Protein 6OTV (pdb70)

Secondary structure (DSSP, 8-state):
--EEEEEEEEETTEEEEEEEGGGS-SSHHHHHHHHHHHHTTTSTT-TTSSS-SSGGGSEEEEEEE-SSTT-SEEEEEEEE-SSSS-EE--S--HHHHHHHHHHHHHTTSS---BSEEEEEEEETTT--EEEEEEE-GGGS-----SB--TTS-S-B-EEEEEESS-BTSSSSSSSTTS-SSEEETTEEEEEEEBSSEEEEEEGGGGT--S-S-HHHHHH-HHHHHHHHHHHHHHHHHTT---GGGS--SEEEEEE--SSSSSEEEEEBSSSSBPSS--HHHHHHHHHHHHSTTSGGGGTS----SEEEEEEETTEEEEEEEE-SSSSGGG-EEEEEEEEEEEEEEEEE--/--EEEEEEEEETTEEEEEEEGGGS-SSHHHHHHHHHHHHTTTSTT-TTSS--SSGGGSEEEEEEE-SSTT-SEEEEEEEE-SSSS-EE--S--HHHHHHHHHHHHHTTSS---BSEEEEEEEETTTTEEEEEEEE-GGGS-----SB--TTS-S-B-EEEEEESS-BTSSSSSSSTTS-SSEEETTEEEEEEEBSSEEEEEEGGGGT--S-S-HHHHHH-HHHHHHHHHHHHHHHHHTT---GGGS--SEEEEEE--SSSSSEEEEEBSSSSB-SS--HHHHHHHHHHHHSTT-GGGGTS----SEEEEEEETTEEEEEEEE-SSSSGGG-EEEEEEEEEEEEEEEEE--

Organism: Escherichia coli (strain K12) (NCBI:txid83333)

InterPro domains:
  IPR007400 PrpF-like [PF04303] (1-350)
  IPR007400 PrpF-like [PTHR43709] (2-349)
  IPR047687 4-oxalomesaconate tautomerase-like [NF033377] (9-349)

Structure (mmCIF, N/CA/C/O backbone):
data_6OTV
#
_entry.id   6OTV
#
_cell.length_a   77.416
_cell.length_b   77.416
_cell.length_c   174.266
_cell.angle_alpha   90.000
_cell.angle_beta   90.000
_cell.angle_gamma   120.000
#
_symmetry.space_group_name_H-M   'P 32'
#
loop_
_entity.id
_entity.type
_entity.pdbx_description
1 polymer 'Putative isomerase YbhH'
2 non-polymer 'ACETATE ION'
3 non-polymer 1,2-ETHANEDIOL
4 non-polymer 'PHOSPHATE ION'
5 water water
#
loop_
_atom_site.group_PDB
_atom_site.id
_atom_site.type_symbol
_atom_site.label_atom_id
_atom_site.label_alt_id
_atom_site.label_comp_id
_atom_site.label_asym_id
_atom_site.label_entity_id
_atom_site.label_seq_id
_atom_site.pdbx_PDB_ins_code
_atom_site.Cartn_x
_atom_site.Cartn_y
_atom_site.Cartn_z
_atom_site.occupancy
_atom_site.B_iso_or_equiv
_atom_site.auth_seq_id
_atom_site.auth_comp_id
_atom_site.auth_asym_id
_atom_site.auth_atom_id
_atom_site.pdbx_PDB_model_num
ATOM 1 N N . MET A 1 1 ? -23.603 11.860 -20.859 1.00 63.62 7 MET A N 1
ATOM 2 C CA . MET A 1 1 ? -24.534 12.690 -20.101 1.00 64.91 7 MET A CA 1
ATOM 3 C C . MET A 1 1 ? -24.627 14.088 -20.709 1.00 59.75 7 MET A C 1
ATOM 4 O O . MET A 1 1 ? -23.608 14.721 -20.991 1.00 56.34 7 MET A O 1
ATOM 9 N N . LYS A 1 2 ? -25.856 14.567 -20.915 1.00 47.03 8 LYS A N 1
ATOM 10 C CA . LYS A 1 2 ? -26.081 15.870 -21.520 1.00 43.72 8 LYS A CA 1
ATOM 11 C C . LYS A 1 2 ? -26.735 16.885 -20.597 1.00 40.37 8 LYS A C 1
ATOM 12 O O . LYS A 1 2 ? -26.685 18.082 -20.900 1.00 45.38 8 LYS A O 1
ATOM 18 N N . LYS A 1 3 ? -27.334 16.454 -19.489 1.00 35.73 9 LYS A N 1
ATOM 19 C CA . LYS A 1 3 ? -27.921 17.370 -18.525 1.00 33.66 9 LYS A CA 1
ATOM 20 C C . LYS A 1 3 ? -27.914 16.710 -17.154 1.00 37.70 9 LYS A C 1
ATOM 21 O O . LYS A 1 3 ? -27.885 15.481 -17.035 1.00 34.57 9 LYS A O 1
ATOM 27 N N . ILE A 1 4 ? -27.949 17.543 -16.117 1.00 33.35 10 ILE A N 1
ATOM 28 C CA . ILE A 1 4 ? -27.889 17.069 -14.736 1.00 32.59 10 ILE A CA 1
ATOM 29 C C . ILE A 1 4 ? -28.559 18.088 -13.819 1.00 34.72 10 ILE A C 1
ATOM 30 O O . ILE A 1 4 ? -28.366 19.300 -13.993 1.00 30.15 10 ILE A O 1
ATOM 35 N N . PRO A 1 5 ? -29.375 17.651 -12.857 1.00 34.08 11 PRO A N 1
ATOM 36 C CA . PRO A 1 5 ? -29.907 18.590 -11.860 1.00 31.23 11 PRO A CA 1
ATOM 37 C C . PRO A 1 5 ? -28.782 19.233 -11.063 1.00 36.25 11 PRO A C 1
ATOM 38 O O . PRO A 1 5 ? -27.790 18.585 -10.717 1.00 34.96 11 PRO A O 1
ATOM 42 N N . CYS A 1 6 ? -28.945 20.519 -10.766 1.00 28.35 12 CYS A N 1
ATOM 43 C CA . CYS A 1 6 ? -27.883 21.269 -10.115 1.00 27.51 12 CYS A CA 1
ATOM 44 C C . CYS A 1 6 ? -28.475 22.425 -9.320 1.00 28.51 12 CYS A C 1
ATOM 45 O O . CYS A 1 6 ? -29.532 22.961 -9.662 1.00 29.03 12 CYS A O 1
ATOM 48 N N . VAL A 1 7 ? -27.781 22.791 -8.245 1.00 27.46 13 VAL A N 1
ATOM 49 C CA . VAL A 1 7 ? -28.140 23.928 -7.406 1.00 26.08 13 VAL A CA 1
ATOM 50 C C . VAL A 1 7 ? -26.877 24.747 -7.179 1.00 28.01 13 VAL A C 1
ATOM 51 O O . VAL A 1 7 ? -25.882 24.224 -6.663 1.00 35.03 13 VAL A O 1
ATOM 55 N N . MET A 1 8 ? -26.905 26.019 -7.570 1.00 25.22 14 MET A N 1
ATOM 56 C CA . MET A 1 8 ? -25.820 26.934 -7.244 1.00 28.97 14 MET A CA 1
ATOM 57 C C . MET A 1 8 ? -26.122 27.596 -5.911 1.00 27.45 14 MET A C 1
ATOM 58 O O . MET A 1 8 ? -27.232 28.095 -5.694 1.00 24.09 14 MET A O 1
ATOM 63 N N . MET A 1 9 ? -25.141 27.589 -5.022 1.00 22.84 15 MET A N 1
ATOM 64 C CA . MET A 1 9 ? -25.259 28.257 -3.739 1.00 25.57 15 MET A CA 1
ATOM 65 C C . MET A 1 9 ? -23.993 29.050 -3.471 1.00 26.94 15 MET A C 1
ATOM 66 O O . MET A 1 9 ? -22.893 28.650 -3.867 1.00 29.08 15 MET A O 1
ATOM 71 N N . ARG A 1 10 ? -24.158 30.186 -2.803 1.00 27.10 16 ARG A N 1
ATOM 72 C CA . ARG A 1 10 ? -23.030 30.829 -2.147 1.00 25.97 16 ARG A CA 1
ATOM 73 C C . ARG A 1 10 ? -22.816 30.144 -0.806 1.00 30.16 16 ARG A C 1
ATOM 74 O O . ARG A 1 10 ? -23.743 30.055 0.008 1.00 26.04 16 ARG A O 1
ATOM 82 N N . GLY A 1 11 ? -21.613 29.625 -0.594 1.00 29.84 17 GLY A N 1
ATOM 83 C CA . GLY A 1 11 ? -21.240 29.097 0.700 1.00 26.62 17 GLY A CA 1
ATOM 84 C C . GLY A 1 11 ? -20.164 29.963 1.317 1.00 31.87 17 GLY A C 1
ATOM 85 O O . GLY A 1 11 ? -18.998 29.880 0.920 1.00 31.62 17 GLY A O 1
ATOM 86 N N . GLY A 1 12 ? -20.539 30.802 2.273 1.00 32.80 18 GLY A N 1
ATOM 87 C CA . GLY A 1 12 ? -19.579 31.736 2.835 1.00 31.05 18 GLY A CA 1
ATOM 88 C C . GLY A 1 12 ? -19.088 32.682 1.757 1.00 32.55 18 GLY A C 1
ATOM 89 O O . GLY A 1 12 ? -19.876 33.369 1.096 1.00 28.63 18 GLY A O 1
ATOM 90 N N . THR A 1 13 ? -17.770 32.714 1.558 1.00 31.98 19 THR A N 1
ATOM 91 C CA . THR A 1 13 ? -17.141 33.554 0.547 1.00 35.80 19 THR A CA 1
ATOM 92 C C . THR A 1 13 ? -16.854 32.795 -0.743 1.00 36.65 19 THR A C 1
ATOM 93 O O . THR A 1 13 ? -16.027 33.239 -1.547 1.00 37.92 19 THR A O 1
ATOM 97 N N . SER A 1 14 ? -17.510 31.658 -0.951 1.00 37.52 20 SER A N 1
ATOM 98 C CA . SER A 1 14 ? -17.329 30.842 -2.140 1.00 32.58 20 SER A CA 1
ATOM 99 C C . SER A 1 14 ? -18.683 30.590 -2.783 1.00 26.81 20 SER A C 1
ATOM 100 O O . SER A 1 14 ? -19.734 30.799 -2.172 1.00 30.07 20 SER A O 1
ATOM 103 N N . ARG A 1 15 ? -18.646 30.119 -4.028 1.00 28.58 21 ARG A N 1
ATOM 104 C CA . ARG A 1 15 ? -19.852 29.818 -4.786 1.00 31.48 21 ARG A CA 1
ATOM 105 C C . ARG A 1 15 ? -19.569 28.649 -5.719 1.00 30.14 21 ARG A C 1
ATOM 106 O O . ARG A 1 15 ? -18.455 28.505 -6.230 1.00 27.18 21 ARG A O 1
ATOM 114 N N . GLY A 1 16 ? -20.580 27.817 -5.939 1.00 27.78 22 GLY A N 1
ATOM 115 C CA . GLY A 1 16 ? -20.409 26.711 -6.862 1.00 26.61 22 GLY A CA 1
ATOM 116 C C . GLY A 1 16 ? -21.634 25.824 -6.912 1.00 32.62 22 GLY A C 1
ATOM 117 O O . GLY A 1 16 ? -22.697 26.159 -6.382 1.00 26.59 22 GLY A O 1
ATOM 118 N N . ALA A 1 17 ? -21.467 24.679 -7.569 1.00 29.77 23 ALA A N 1
ATOM 119 C CA . ALA A 1 17 ? -22.557 23.733 -7.753 1.00 30.14 23 ALA A CA 1
ATOM 120 C C . ALA A 1 17 ? -22.673 22.800 -6.560 1.00 26.38 23 ALA A C 1
ATOM 121 O O . ALA A 1 17 ? -21.668 22.311 -6.032 1.00 26.78 23 ALA A O 1
ATOM 123 N N . PHE A 1 18 ? -23.911 22.555 -6.148 1.00 28.22 24 PHE A N 1
ATOM 124 C CA . PHE A 1 18 ? -24.240 21.550 -5.149 1.00 27.74 24 PHE A CA 1
ATOM 125 C C . PHE A 1 18 ? -25.018 20.441 -5.848 1.00 26.12 24 PHE A C 1
ATOM 126 O O . PHE A 1 18 ? -26.070 20.694 -6.447 1.00 25.99 24 PHE A O 1
ATOM 134 N N . LEU A 1 19 ? -24.483 19.224 -5.791 1.00 24.50 25 LEU A N 1
ATOM 135 C CA . LEU A 1 19 ? -24.989 18.097 -6.556 1.00 25.10 25 LEU A CA 1
ATOM 136 C C . LEU A 1 19 ? -25.249 16.919 -5.631 1.00 31.35 25 LEU A C 1
ATOM 137 O O . LEU A 1 19 ? -24.570 16.744 -4.616 1.00 27.45 25 LEU A O 1
ATOM 142 N N . LEU A 1 20 ? -26.243 16.114 -5.991 1.00 32.39 26 LEU A N 1
ATOM 143 C CA . LEU A 1 20 ? -26.479 14.837 -5.335 1.00 30.21 26 LEU A CA 1
ATOM 144 C C . LEU A 1 20 ? -25.630 13.766 -6.002 1.00 34.13 26 LEU A C 1
ATOM 145 O O . LEU A 1 20 ? -25.559 13.692 -7.232 1.00 34.45 26 LEU A O 1
ATOM 150 N N . ALA A 1 21 ? -24.987 12.931 -5.183 1.00 39.88 27 ALA A N 1
ATOM 151 C CA . ALA A 1 21 ? -24.127 11.882 -5.720 1.00 38.08 27 ALA A CA 1
ATOM 152 C C . ALA A 1 21 ? -24.890 10.896 -6.595 1.00 36.11 27 ALA A C 1
ATOM 153 O O . ALA A 1 21 ? -24.277 10.245 -7.449 1.00 43.97 27 ALA A O 1
ATOM 155 N N . GLU A 1 22 ? -26.209 10.776 -6.405 1.00 39.00 28 GLU A N 1
ATOM 156 C CA . GLU A 1 22 ? -27.023 9.924 -7.269 1.00 43.14 28 GLU A CA 1
ATOM 157 C C . GLU A 1 22 ? -26.843 10.279 -8.738 1.00 39.95 28 GLU A C 1
ATOM 158 O O . GLU A 1 22 ? -26.852 9.398 -9.604 1.00 40.59 28 GLU A O 1
ATOM 164 N N . HIS A 1 23 ? -26.696 11.566 -9.038 1.00 34.11 29 HIS A N 1
ATOM 165 C CA . HIS A 1 23 ? -26.745 12.063 -10.404 1.00 33.95 29 HIS A CA 1
ATOM 166 C C . HIS A 1 23 ? -25.389 12.048 -11.095 1.00 34.23 29 HIS A C 1
ATOM 167 O O . HIS A 1 23 ? -25.262 12.598 -12.193 1.00 41.86 29 HIS A O 1
ATOM 174 N N . LEU A 1 24 ? -24.384 11.424 -10.489 1.00 32.73 30 LEU A N 1
ATOM 175 C CA . LEU A 1 24 ? -23.045 11.368 -11.047 1.00 37.19 30 LEU A CA 1
ATOM 176 C C . LEU A 1 24 ? -22.602 9.919 -11.212 1.00 39.91 30 LEU A C 1
ATOM 177 O O . LEU A 1 24 ? -23.007 9.050 -10.433 1.00 39.86 30 LEU A O 1
ATOM 182 N N . PRO A 1 25 ? -21.781 9.628 -12.218 1.00 38.11 31 PRO A N 1
ATOM 183 C CA . PRO A 1 25 ? -21.296 8.259 -12.402 1.00 43.09 31 PRO A CA 1
ATOM 184 C C . PRO A 1 25 ? -20.244 7.902 -11.364 1.00 48.79 31 PRO A C 1
ATOM 185 O O . PRO A 1 25 ? -19.583 8.762 -10.779 1.00 47.02 31 PRO A O 1
ATOM 189 N N . GLU A 1 26 ? -20.097 6.595 -11.143 1.00 57.09 32 GLU A N 1
ATOM 190 C CA . GLU A 1 26 ? -19.139 6.126 -10.148 1.00 61.71 32 GLU A CA 1
ATOM 191 C C . GLU A 1 26 ? -17.706 6.226 -10.660 1.00 55.59 32 GLU A C 1
ATOM 192 O O . GLU A 1 26 ? -16.776 6.388 -9.862 1.00 53.84 32 GLU A O 1
ATOM 198 N N . ASP A 1 27 ? -17.509 6.147 -11.974 1.00 55.30 33 ASP A N 1
ATOM 199 C CA . ASP A 1 27 ? -16.170 6.258 -12.538 1.00 56.23 33 ASP A CA 1
ATOM 200 C C . ASP A 1 27 ? -15.617 7.661 -12.315 1.00 62.25 33 ASP A C 1
ATOM 201 O O . ASP A 1 27 ? -16.249 8.657 -12.680 1.00 59.73 33 ASP A O 1
ATOM 206 N N . GLN A 1 28 ? -14.426 7.733 -11.716 1.00 61.85 34 GLN A N 1
ATOM 207 C CA . GLN A 1 28 ? -13.868 9.018 -11.313 1.00 55.52 34 GLN A CA 1
ATOM 208 C C . GLN A 1 28 ? -13.521 9.890 -12.514 1.00 54.99 34 GLN A C 1
ATOM 209 O O . GLN A 1 28 ? -13.654 11.117 -12.445 1.00 55.80 34 GLN A O 1
ATOM 215 N N . THR A 1 29 ? -13.085 9.283 -13.618 1.00 53.38 35 THR A N 1
ATOM 216 C CA . THR A 1 29 ? -12.718 10.067 -14.792 1.00 53.40 35 THR A CA 1
ATOM 217 C C . THR A 1 29 ? -13.947 10.692 -15.441 1.00 48.77 35 THR A C 1
ATOM 218 O O . THR A 1 29 ? -13.941 11.878 -15.792 1.00 45.92 35 THR A O 1
ATOM 222 N N . GLN A 1 30 ? -15.014 9.907 -15.611 1.00 43.75 36 GLN A N 1
ATOM 223 C CA . GLN A 1 30 ? -16.245 10.448 -16.179 1.00 41.19 36 GLN A CA 1
ATOM 224 C C . GLN A 1 30 ? -16.865 11.490 -15.257 1.00 39.86 36 GLN A C 1
ATOM 225 O O . GLN A 1 30 ? -17.383 12.513 -15.723 1.00 36.84 36 GLN A O 1
ATOM 231 N N . ARG A 1 31 ? -16.827 11.244 -13.944 1.00 35.40 37 ARG A N 1
ATOM 232 C CA . ARG A 1 31 ? -17.361 12.214 -12.994 1.00 37.40 37 ARG A CA 1
ATOM 233 C C . ARG A 1 31 ? -16.634 13.547 -13.106 1.00 42.12 37 ARG A C 1
ATOM 234 O O . ARG A 1 31 ? -17.269 14.608 -13.142 1.00 41.34 37 ARG A O 1
ATOM 242 N N . ASP A 1 32 ? -15.301 13.510 -13.181 1.00 41.79 38 ASP A N 1
ATOM 243 C CA . ASP A 1 32 ? -14.529 14.745 -13.270 1.00 40.76 38 ASP A CA 1
ATOM 244 C C . ASP A 1 32 ? -14.815 15.490 -14.567 1.00 34.83 38 ASP A C 1
ATOM 245 O O . ASP A 1 32 ? -14.870 16.725 -14.579 1.00 32.94 38 ASP A O 1
ATOM 250 N N . LYS A 1 33 ? -14.993 14.762 -15.674 1.00 32.59 39 LYS A N 1
ATOM 251 C CA . LYS A 1 33 ? -15.353 15.417 -16.928 1.00 40.38 39 LYS A CA 1
ATOM 252 C C . LYS A 1 33 ? -16.675 16.165 -16.798 1.00 37.77 39 LYS A C 1
ATOM 253 O O . LYS A 1 33 ? -16.827 17.274 -17.322 1.00 37.69 39 LYS A O 1
ATOM 259 N N . ILE A 1 34 ? -17.641 15.576 -16.093 1.00 33.14 40 ILE A N 1
ATOM 260 C CA . ILE A 1 34 ? -18.922 16.243 -15.894 1.00 32.69 40 ILE A CA 1
ATOM 261 C C . ILE A 1 34 ? -18.744 17.502 -15.057 1.00 36.09 40 ILE A C 1
ATOM 262 O O . ILE A 1 34 ? -19.321 18.552 -15.363 1.00 32.02 40 ILE A O 1
ATOM 267 N N . LEU A 1 35 ? -17.929 17.425 -14.000 1.00 27.74 41 LEU A N 1
ATOM 268 C CA . LEU A 1 35 ? -17.711 18.591 -13.151 1.00 31.22 41 LEU A CA 1
ATOM 269 C C . LEU A 1 35 ? -17.066 19.729 -13.932 1.00 32.12 41 LEU A C 1
ATOM 270 O O . LEU A 1 35 ? -17.427 20.898 -13.750 1.00 31.58 41 LEU A O 1
ATOM 275 N N . MET A 1 36 ? -16.108 19.407 -14.806 1.00 31.13 42 MET A N 1
ATOM 276 C CA . MET A 1 36 ? -15.500 20.436 -15.643 1.00 35.40 42 MET A CA 1
ATOM 277 C C . MET A 1 36 ? -16.529 21.059 -16.575 1.00 34.03 42 MET A C 1
ATOM 278 O O . MET A 1 36 ? -16.549 22.282 -16.763 1.00 31.68 42 MET A O 1
ATOM 283 N N . ALA A 1 37 ? -17.399 20.231 -17.163 1.00 30.71 43 ALA A N 1
ATOM 284 C CA . ALA A 1 37 ? -18.411 20.745 -18.079 1.00 30.44 43 ALA A CA 1
ATOM 285 C C . ALA A 1 37 ? -19.446 21.599 -17.359 1.00 31.73 43 ALA A C 1
ATOM 286 O O . ALA A 1 37 ? -20.010 22.521 -17.959 1.00 35.03 43 ALA A O 1
ATOM 288 N N . ILE A 1 38 ? -19.717 21.309 -16.084 1.00 26.24 44 ILE A N 1
ATOM 289 C CA . ILE A 1 38 ? -20.665 22.129 -15.337 1.00 29.65 44 ILE A CA 1
ATOM 290 C C . ILE A 1 38 ? -20.098 23.524 -15.112 1.00 28.75 44 ILE A C 1
ATOM 291 O O . ILE A 1 38 ? -20.797 24.530 -15.286 1.00 32.88 44 ILE A O 1
ATOM 296 N N . MET A 1 39 ? -18.818 23.609 -14.745 1.00 25.22 45 MET A N 1
ATOM 297 C CA . MET A 1 39 ? -18.199 24.883 -14.402 1.00 24.97 45 MET A CA 1
ATOM 298 C C . MET A 1 39 ? -17.694 25.654 -15.610 1.00 35.53 45 MET A C 1
ATOM 299 O O . MET A 1 39 ? -17.525 26.874 -15.517 1.00 39.50 45 MET A O 1
ATOM 304 N N . GLY A 1 40 ? -17.439 24.982 -16.726 1.00 31.56 46 GLY A N 1
ATOM 305 C CA . GLY A 1 40 ? -16.784 25.639 -17.837 1.00 32.53 46 GLY A CA 1
ATOM 306 C C . GLY A 1 40 ? -15.283 25.691 -17.677 1.00 32.69 46 GLY A C 1
ATOM 307 O O . GLY A 1 40 ? -14.651 26.672 -18.091 1.00 34.31 46 GLY A O 1
ATOM 308 N N . SER A 1 41 ? -14.696 24.660 -17.071 1.00 33.56 47 SER A N 1
ATOM 309 C CA . SER A 1 41 ? -13.253 24.600 -16.882 1.00 28.98 47 SER A CA 1
ATOM 310 C C . SER A 1 41 ? -12.521 24.695 -18.215 1.00 32.74 47 SER A C 1
ATOM 311 O O . SER A 1 41 ? -12.944 24.118 -19.220 1.00 35.80 47 SER A O 1
ATOM 314 N N . GLY A 1 42 ? -11.411 25.433 -18.217 1.00 39.93 48 GLY A N 1
ATOM 315 C CA . GLY A 1 42 ? -10.570 25.585 -19.388 1.00 34.74 48 GLY A CA 1
ATOM 316 C C . GLY A 1 42 ? -10.599 26.961 -20.016 1.00 34.01 48 GLY A C 1
ATOM 317 O O . GLY A 1 42 ? -9.851 27.200 -20.970 1.00 44.25 48 GLY A O 1
ATOM 318 N N . ASN A 1 43 ? -11.437 27.867 -19.527 1.00 40.62 49 ASN A N 1
ATOM 319 C CA . ASN A 1 43 ? -11.526 29.227 -20.039 1.00 36.08 49 ASN A CA 1
ATOM 320 C C . ASN A 1 43 ? -11.367 30.189 -18.872 1.00 36.91 49 ASN A C 1
ATOM 321 O O . ASN A 1 43 ? -11.916 29.954 -17.791 1.00 34.11 49 ASN A O 1
ATOM 326 N N A ASP A 1 44 ? -10.604 31.266 -19.099 0.65 36.04 50 ASP A N 1
ATOM 327 N N B ASP A 1 44 ? -10.629 31.281 -19.099 0.35 36.40 50 ASP A N 1
ATOM 328 C CA A ASP A 1 44 ? -10.290 32.205 -18.024 0.65 37.22 50 ASP A CA 1
ATOM 329 C CA B ASP A 1 44 ? -10.283 32.192 -18.010 0.35 37.15 50 ASP A CA 1
ATOM 330 C C A ASP A 1 44 ? -11.547 32.755 -17.364 0.65 35.22 50 ASP A C 1
ATOM 331 C C B ASP A 1 44 ? -11.507 32.867 -17.400 0.35 35.60 50 ASP A C 1
ATOM 332 O O A ASP A 1 44 ? -11.549 33.017 -16.156 0.65 35.99 50 ASP A O 1
ATOM 333 O O B ASP A 1 44 ? -11.440 33.326 -16.255 0.35 37.08 50 ASP A O 1
ATOM 342 N N . LEU A 1 45 ? -12.619 32.935 -18.129 1.00 33.32 51 LEU A N 1
ATOM 343 C CA . LEU A 1 45 ? -13.881 33.419 -17.590 1.00 30.34 51 LEU A CA 1
ATOM 344 C C . LEU A 1 45 ? -14.876 32.295 -17.340 1.00 31.21 51 LEU A C 1
ATOM 345 O O . LEU A 1 45 ? -15.961 32.555 -16.808 1.00 26.90 51 LEU A O 1
ATOM 350 N N . GLU A 1 46 ? -14.517 31.056 -17.683 1.00 32.50 52 GLU A N 1
ATOM 351 C CA . GLU A 1 46 ? -15.446 29.925 -17.687 1.00 30.11 52 GLU A CA 1
ATOM 352 C C . GLU A 1 46 ? -16.715 30.293 -18.453 1.00 33.80 52 GLU A C 1
ATOM 353 O O . GLU A 1 46 ? -17.843 30.148 -17.973 1.00 31.80 52 GLU A O 1
ATOM 359 N N . ILE A 1 47 ? -16.501 30.773 -19.680 1.00 33.06 53 ILE A N 1
ATOM 360 C CA . ILE A 1 47 ? -17.563 31.365 -20.483 1.00 28.57 53 ILE A CA 1
ATOM 361 C C . ILE A 1 47 ? -18.616 30.344 -20.893 1.00 29.78 53 ILE A C 1
ATOM 362 O O . ILE A 1 47 ? -19.752 30.724 -21.203 1.00 29.49 53 ILE A O 1
ATOM 367 N N . ASP A 1 48 ? -18.281 29.053 -20.894 1.00 31.62 54 ASP A N 1
ATOM 368 C CA . ASP A 1 48 ? -19.198 28.015 -21.349 1.00 32.90 54 ASP A CA 1
ATOM 369 C C . ASP A 1 48 ? -19.721 27.156 -20.202 1.00 33.64 54 ASP A C 1
ATOM 370 O O . ASP A 1 48 ? -20.172 26.029 -20.432 1.00 28.50 54 ASP A O 1
ATOM 375 N N . GLY A 1 49 ? -19.667 27.662 -18.973 1.00 35.84 55 GLY A N 1
ATOM 376 C CA . GLY A 1 49 ? -20.214 26.952 -17.832 1.00 28.80 55 GLY A CA 1
ATOM 377 C C . GLY A 1 49 ? -20.837 27.894 -16.823 1.00 30.74 55 GLY A C 1
ATOM 378 O O . GLY A 1 49 ? -21.054 29.070 -17.127 1.00 29.93 55 GLY A O 1
ATOM 379 N N . ILE A 1 50 ? -21.139 27.398 -15.618 1.00 30.36 56 ILE A N 1
ATOM 380 C CA . ILE A 1 50 ? -21.738 28.252 -14.594 1.00 35.32 56 ILE A CA 1
ATOM 381 C C . ILE A 1 50 ? -20.705 28.854 -13.655 1.00 35.10 56 ILE A C 1
ATOM 382 O O . ILE A 1 50 ? -21.067 29.684 -12.806 1.00 37.27 56 ILE A O 1
ATOM 387 N N . GLY A 1 51 ? -19.439 28.465 -13.770 1.00 30.14 57 GLY A N 1
ATOM 388 C CA . GLY A 1 51 ? -18.425 29.023 -12.906 1.00 24.93 57 GLY A CA 1
ATOM 389 C C . GLY A 1 51 ? -18.177 30.490 -13.190 1.00 28.03 57 GLY A C 1
ATOM 390 O O . GLY A 1 51 ? -18.497 31.015 -14.257 1.00 28.34 57 GLY A O 1
ATOM 391 N N . GLY A 1 52 ? -17.592 31.165 -12.207 1.00 29.07 58 GLY A N 1
ATOM 392 C CA . GLY A 1 52 ? -17.306 32.578 -12.331 1.00 31.24 58 GLY A CA 1
ATOM 393 C C . GLY A 1 52 ? -15.916 32.925 -12.818 1.00 31.78 58 GLY A C 1
ATOM 394 O O . GLY A 1 52 ? -15.547 34.104 -12.793 1.00 34.65 58 GLY A O 1
ATOM 395 N N . GLY A 1 53 ? -15.130 31.944 -13.261 1.00 35.04 59 GLY A N 1
ATOM 396 C CA . GLY A 1 53 ? -13.783 32.209 -13.731 1.00 39.72 59 GLY A CA 1
ATOM 397 C C . GLY A 1 53 ? -12.766 32.481 -12.647 1.00 40.90 59 GLY A C 1
ATOM 398 O O . GLY A 1 53 ? -11.656 32.926 -12.956 1.00 41.89 59 GLY A O 1
ATOM 399 N N . ASN A 1 54 ? -13.109 32.228 -11.387 1.00 43.05 60 ASN A N 1
ATOM 400 C CA . ASN A 1 54 ? -12.250 32.457 -10.241 1.00 34.43 60 ASN A CA 1
ATOM 401 C C . ASN A 1 54 ? -12.315 31.230 -9.342 1.00 39.41 60 ASN A C 1
ATOM 402 O O . ASN A 1 54 ? -13.377 30.602 -9.235 1.00 42.61 60 ASN A O 1
ATOM 407 N N . PRO A 1 55 ? -11.204 30.842 -8.709 1.00 38.74 61 PRO A N 1
ATOM 408 C CA . PRO A 1 55 ? -11.242 29.667 -7.819 1.00 35.11 61 PRO A CA 1
ATOM 409 C C . PRO A 1 55 ? -12.337 29.735 -6.766 1.00 33.19 61 PRO A C 1
ATOM 410 O O . PRO A 1 55 ? -12.918 28.700 -6.415 1.00 32.78 61 PRO A O 1
ATOM 414 N N . LEU A 1 56 ? -12.647 30.930 -6.259 1.00 31.76 62 LEU A N 1
ATOM 415 C CA . LEU A 1 56 ? -13.702 31.069 -5.265 1.00 30.17 62 LEU A CA 1
ATOM 416 C C . LEU A 1 56 ? -15.082 30.753 -5.827 1.00 33.90 62 LEU A C 1
ATOM 417 O O . LEU A 1 56 ? -15.982 30.396 -5.060 1.00 32.95 62 LEU A O 1
ATOM 422 N N . THR A 1 57 ? -15.267 30.865 -7.143 1.00 25.14 63 THR A N 1
ATOM 423 C CA . THR A 1 57 ? -16.561 30.650 -7.778 1.00 27.55 63 THR A CA 1
ATOM 424 C C . THR A 1 57 ? -16.515 29.487 -8.765 1.00 30.99 63 THR A C 1
ATOM 425 O O . THR A 1 57 ? -17.270 29.457 -9.739 1.00 25.75 63 THR A O 1
ATOM 429 N N . SER A 1 58 ? -15.634 28.523 -8.520 1.00 32.92 64 SER A N 1
ATOM 430 C CA . SER A 1 58 ? -15.466 27.365 -9.390 1.00 29.14 64 SER A CA 1
ATOM 431 C C . SER A 1 58 ? -15.305 26.109 -8.540 1.00 29.76 64 SER A C 1
ATOM 432 O O . SER A 1 58 ? -14.373 25.323 -8.712 1.00 29.39 64 SER A O 1
ATOM 435 N N . LYS A 1 59 ? -16.231 25.913 -7.605 1.00 29.53 65 LYS A N 1
ATOM 436 C CA . LYS A 1 59 ? -16.174 24.815 -6.655 1.00 30.13 65 LYS A CA 1
ATOM 437 C C . LYS A 1 59 ? -17.404 23.928 -6.802 1.00 31.43 65 LYS A C 1
ATOM 438 O O . LYS A 1 59 ? -18.429 24.336 -7.355 1.00 29.18 65 LYS A O 1
ATOM 444 N N . VAL A 1 60 ? -17.288 22.697 -6.305 1.00 28.58 66 VAL A N 1
ATOM 445 C CA . VAL A 1 60 ? -18.373 21.721 -6.349 1.00 27.28 66 VAL A CA 1
ATOM 446 C C . VAL A 1 60 ? -18.478 21.043 -4.989 1.00 27.67 66 VAL A C 1
ATOM 447 O O . VAL A 1 60 ? -17.462 20.718 -4.365 1.00 26.62 66 VAL A O 1
ATOM 451 N N . ALA A 1 61 ? -19.711 20.831 -4.533 1.00 27.73 67 ALA A N 1
ATOM 452 C CA . ALA A 1 61 ? -20.002 20.026 -3.353 1.00 24.33 67 ALA A CA 1
ATOM 453 C C . ALA A 1 61 ? -20.918 18.885 -3.768 1.00 27.20 67 ALA A C 1
ATOM 454 O O . ALA A 1 61 ? -22.007 19.123 -4.303 1.00 29.36 67 ALA A O 1
ATOM 456 N N . ILE A 1 62 ? -20.481 17.653 -3.528 1.00 31.28 68 ILE A N 1
ATOM 457 C CA . ILE A 1 62 ? -21.250 16.461 -3.869 1.00 28.82 68 ILE A CA 1
ATOM 458 C C . ILE A 1 62 ? -21.797 15.881 -2.570 1.00 36.10 68 ILE A C 1
ATOM 459 O O . ILE A 1 62 ? -21.033 15.428 -1.708 1.00 33.99 68 ILE A O 1
ATOM 464 N N . ILE A 1 63 ? -23.122 15.894 -2.428 1.00 33.96 69 ILE A N 1
ATOM 465 C CA . ILE A 1 63 ? -23.795 15.586 -1.170 1.00 33.28 69 ILE A CA 1
ATOM 466 C C . ILE A 1 63 ? -24.571 14.284 -1.320 1.00 37.85 69 ILE A C 1
ATOM 467 O O . ILE A 1 63 ? -25.176 14.024 -2.368 1.00 33.54 69 ILE A O 1
ATOM 472 N N . SER A 1 64 ? -24.569 13.478 -0.260 1.00 34.85 70 SER A N 1
ATOM 473 C CA . SER A 1 64 ? -25.318 12.229 -0.232 1.00 33.22 70 SER A CA 1
ATOM 474 C C . SER A 1 64 ? -25.567 11.846 1.219 1.00 40.35 70 SER A C 1
ATOM 475 O O . SER A 1 64 ? -24.952 12.389 2.140 1.00 41.44 70 SER A O 1
ATOM 478 N N . ARG A 1 65 ? -26.484 10.902 1.412 1.00 40.08 71 ARG A N 1
ATOM 479 C CA . ARG A 1 65 ? -26.655 10.310 2.731 1.00 40.00 71 ARG A CA 1
ATOM 480 C C . ARG A 1 65 ? -25.368 9.610 3.144 1.00 36.24 71 ARG A C 1
ATOM 481 O O . ARG A 1 65 ? -24.708 8.959 2.331 1.00 34.93 71 ARG A O 1
ATOM 489 N N . SER A 1 66 ? -25.003 9.756 4.414 1.00 36.74 72 SER A N 1
ATOM 490 C CA . SER A 1 66 ? -23.689 9.313 4.857 1.00 35.46 72 SER A CA 1
ATOM 491 C C . SER A 1 66 ? -23.586 7.793 4.882 1.00 43.60 72 SER A C 1
ATOM 492 O O . SER A 1 66 ? -24.506 7.092 5.316 1.00 37.02 72 SER A O 1
ATOM 495 N N . SER A 1 67 ? -22.445 7.288 4.412 1.00 46.15 73 SER A N 1
ATOM 496 C CA . SER A 1 67 ? -22.104 5.881 4.562 1.00 45.54 73 SER A CA 1
ATOM 497 C C . SER A 1 67 ? -21.640 5.546 5.972 1.00 44.37 73 SER A C 1
ATOM 498 O O . SER A 1 67 ? -21.557 4.362 6.316 1.00 44.34 73 SER A O 1
ATOM 501 N N . ASP A 1 68 ? -21.328 6.554 6.782 1.00 35.63 74 ASP A N 1
ATOM 502 C CA . ASP A 1 68 ? -20.853 6.395 8.148 1.00 39.80 74 ASP A CA 1
ATOM 503 C C . ASP A 1 68 ? -22.022 6.522 9.109 1.00 37.81 74 ASP A C 1
ATOM 504 O O . ASP A 1 68 ? -22.800 7.482 9.006 1.00 37.43 74 ASP A O 1
ATOM 509 N N . PRO A 1 69 ? -22.194 5.582 10.042 1.00 43.82 75 PRO A N 1
ATOM 510 C CA . PRO A 1 69 ? -23.324 5.671 10.980 1.00 43.33 75 PRO A CA 1
ATOM 511 C C . PRO A 1 69 ? -23.252 6.863 11.922 1.00 41.66 75 PRO A C 1
ATOM 512 O O . PRO A 1 69 ? -24.266 7.192 12.551 1.00 48.16 75 PRO A O 1
ATOM 516 N N . ARG A 1 70 ? -22.102 7.523 12.032 1.00 35.34 76 ARG A N 1
ATOM 517 C CA . ARG A 1 70 ? -21.951 8.662 12.925 1.00 36.45 76 ARG A CA 1
ATOM 518 C C . ARG A 1 70 ? -22.382 9.982 12.297 1.00 39.81 76 ARG A C 1
ATOM 519 O O . ARG A 1 70 ? -22.508 10.978 13.020 1.00 33.45 76 ARG A O 1
ATOM 527 N N . ALA A 1 71 ? -22.622 10.019 10.989 1.00 33.16 77 ALA A N 1
ATOM 528 C CA . ALA A 1 71 ? -22.971 11.251 10.299 1.00 34.37 77 ALA A CA 1
ATOM 529 C C . ALA A 1 71 ? -24.328 11.113 9.619 1.00 35.70 77 ALA A C 1
ATOM 530 O O . ALA A 1 71 ? -24.825 10.008 9.393 1.00 30.62 77 ALA A O 1
ATOM 532 N N . ASP A 1 72 ? -24.926 12.260 9.297 1.00 36.64 78 ASP A N 1
ATOM 533 C CA . ASP A 1 72 ? -26.174 12.279 8.543 1.00 32.99 78 ASP A CA 1
ATOM 534 C C . ASP A 1 72 ? -25.914 12.296 7.041 1.00 37.57 78 ASP A C 1
ATOM 535 O O . ASP A 1 72 ? -26.471 11.481 6.300 1.00 35.57 78 ASP A O 1
ATOM 540 N N . VAL A 1 73 ? -25.067 13.210 6.575 1.00 27.70 79 VAL A N 1
ATOM 541 C CA . VAL A 1 73 ? -24.782 13.335 5.154 1.00 30.21 79 VAL A CA 1
ATOM 542 C C . VAL A 1 73 ? -23.279 13.277 4.934 1.00 33.71 79 VAL A C 1
ATOM 543 O O . VAL A 1 73 ? -22.483 13.628 5.812 1.00 36.97 79 VAL A O 1
ATOM 547 N N . ASP A 1 74 ? -22.895 12.821 3.746 1.00 35.76 80 ASP A N 1
ATOM 548 C CA . ASP A 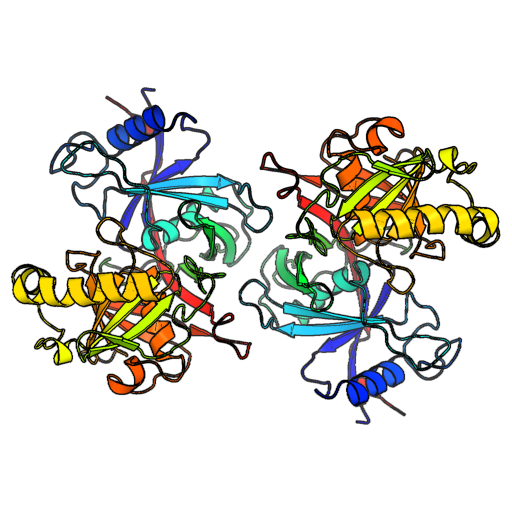1 74 ? -21.513 12.857 3.294 1.00 34.49 80 ASP A CA 1
ATOM 549 C C . ASP A 1 74 ? -21.305 14.045 2.365 1.00 34.56 80 ASP A C 1
ATOM 550 O O . ASP A 1 74 ? -22.191 14.398 1.580 1.00 34.68 80 ASP A O 1
ATOM 555 N N . TYR A 1 75 ? -20.125 14.654 2.457 1.00 33.86 81 TYR A N 1
ATOM 556 C CA . TYR A 1 75 ? -19.791 15.861 1.707 1.00 26.85 81 TYR A CA 1
ATOM 557 C C . TYR A 1 75 ? -18.439 15.655 1.040 1.00 26.23 81 TYR A C 1
ATOM 558 O O . TYR A 1 75 ? -17.416 15.533 1.723 1.00 32.97 81 TYR A O 1
ATOM 567 N N . LEU A 1 76 ? -18.436 15.607 -0.289 1.00 29.66 82 LEU A N 1
ATOM 568 C CA . LEU A 1 76 ? -17.217 15.507 -1.080 1.00 27.78 82 LEU A CA 1
ATOM 569 C C . LEU A 1 76 ? -16.999 16.827 -1.805 1.00 29.22 82 LEU A C 1
ATOM 570 O O . LEU A 1 76 ? -17.860 17.264 -2.577 1.00 30.49 82 LEU A O 1
ATOM 575 N N . PHE A 1 77 ? -15.858 17.459 -1.555 1.00 26.08 83 PHE A N 1
ATOM 576 C CA . PHE A 1 77 ? -15.518 18.725 -2.183 1.00 29.48 83 PHE A CA 1
ATOM 577 C C . PHE A 1 77 ? -14.614 18.492 -3.385 1.00 32.29 83 PHE A C 1
ATOM 578 O O . PHE A 1 77 ? -13.767 17.594 -3.373 1.00 31.59 83 PHE A O 1
ATOM 586 N N . ALA A 1 78 ? -14.799 19.311 -4.419 1.00 25.90 84 ALA A N 1
ATOM 587 C CA . ALA A 1 78 ? -13.949 19.278 -5.601 1.00 33.50 84 ALA A CA 1
ATOM 588 C C . ALA A 1 78 ? -13.669 20.702 -6.051 1.00 34.51 84 ALA A C 1
ATOM 589 O O . ALA A 1 78 ? -14.586 21.526 -6.125 1.00 37.01 84 ALA A O 1
ATOM 591 N N . GLN A 1 79 ? -12.403 20.989 -6.339 1.00 34.72 85 GLN A N 1
ATOM 592 C CA . GLN A 1 79 ? -11.991 22.259 -6.923 1.00 29.04 85 GLN A CA 1
ATOM 593 C C . GLN A 1 79 ? -11.865 22.073 -8.430 1.00 36.40 85 GLN A C 1
ATOM 594 O O . GLN A 1 79 ? -11.081 21.237 -8.893 1.00 32.81 85 GLN A O 1
ATOM 600 N N . VAL A 1 80 ? -12.643 22.832 -9.192 1.00 26.38 86 VAL A N 1
ATOM 601 C CA . VAL A 1 80 ? -12.614 22.760 -10.648 1.00 28.74 86 VAL A CA 1
ATOM 602 C C . VAL A 1 80 ? -11.702 23.876 -11.134 1.00 30.99 86 VAL A C 1
ATOM 603 O O . VAL A 1 80 ? -12.036 25.060 -11.016 1.00 27.84 86 VAL A O 1
ATOM 607 N N . ILE A 1 81 ? -10.539 23.493 -11.666 1.00 31.87 87 ILE A N 1
ATOM 608 C CA . ILE A 1 81 ? -9.545 24.473 -12.077 1.00 29.75 87 ILE A CA 1
ATOM 609 C C . ILE A 1 81 ? -10.099 25.323 -13.218 1.00 36.95 87 ILE A C 1
ATOM 610 O O . ILE A 1 81 ? -10.875 24.851 -14.060 1.00 32.11 87 ILE A O 1
ATOM 615 N N . VAL A 1 82 ? -9.711 26.597 -13.234 1.00 35.95 88 VAL A N 1
ATOM 616 C CA . VAL A 1 82 ? -10.252 27.546 -14.202 1.00 37.60 88 VAL A CA 1
ATOM 617 C C . VAL A 1 82 ? -9.463 27.541 -15.507 1.00 38.99 88 VAL A C 1
ATOM 618 O O . VAL A 1 82 ? -10.031 27.340 -16.585 1.00 38.26 88 VAL A O 1
ATOM 622 N N A HIS A 1 83 ? -8.148 27.748 -15.437 0.50 36.90 89 HIS A N 1
ATOM 623 N N B HIS A 1 83 ? -8.149 27.763 -15.416 0.50 36.82 89 HIS A N 1
ATOM 624 C CA A HIS A 1 83 ? -7.350 27.953 -16.641 0.50 39.79 89 HIS A CA 1
ATOM 625 C CA B HIS A 1 83 ? -7.342 27.946 -16.618 0.50 39.80 89 HIS A CA 1
ATOM 626 C C A HIS A 1 83 ? -6.937 26.655 -17.327 0.50 41.43 89 HIS A C 1
ATOM 627 C C B HIS A 1 83 ? -7.141 26.654 -17.397 0.50 41.44 89 HIS A C 1
ATOM 628 O O A HIS A 1 83 ? -6.336 26.713 -18.404 0.50 42.97 89 HIS A O 1
ATOM 629 O O B HIS A 1 83 ? -6.896 26.711 -18.607 0.50 41.25 89 HIS A O 1
ATOM 642 N N . GLU A 1 84 ? -7.243 25.498 -16.745 1.00 43.29 90 GLU A N 1
ATOM 643 C CA . GLU A 1 84 ? -7.041 24.223 -17.420 1.00 46.69 90 GLU A CA 1
ATOM 644 C C . GLU A 1 84 ? -8.069 23.220 -16.918 1.00 43.64 90 GLU A C 1
ATOM 645 O O . GLU A 1 84 ? -8.614 23.351 -15.819 1.00 37.00 90 GLU A O 1
ATOM 651 N N . GLN A 1 85 ? -8.330 22.211 -17.748 1.00 40.96 91 GLN A N 1
ATOM 652 C CA . GLN A 1 85 ? -9.352 21.204 -17.465 1.00 39.29 91 GLN A CA 1
ATOM 653 C C . GLN A 1 85 ? -8.785 20.198 -16.472 1.00 40.69 91 GLN A C 1
ATOM 654 O O . GLN A 1 85 ? -8.228 19.164 -16.841 1.00 46.03 91 GLN A O 1
ATOM 660 N N . ARG A 1 86 ? -8.938 20.510 -15.187 1.00 39.77 92 ARG A N 1
ATOM 661 C CA . ARG A 1 86 ? -8.443 19.658 -14.118 1.00 40.35 92 ARG A CA 1
ATOM 662 C C . ARG A 1 86 ? -9.396 19.760 -12.937 1.00 36.69 92 ARG A C 1
ATOM 663 O O . ARG A 1 86 ? -10.065 20.780 -12.748 1.00 34.78 92 ARG A O 1
ATOM 671 N N . VAL A 1 87 ? -9.461 18.691 -12.149 1.00 39.98 93 VAL A N 1
ATOM 672 C CA . VAL A 1 87 ? -10.250 18.654 -10.924 1.00 40.60 93 VAL A CA 1
ATOM 673 C C . VAL A 1 87 ? -9.329 18.263 -9.777 1.00 39.42 93 VAL A C 1
ATOM 674 O O . VAL A 1 87 ? -8.538 17.322 -9.903 1.00 41.91 93 VAL A O 1
ATOM 678 N N . ASP A 1 88 ? -9.432 18.987 -8.665 1.00 36.92 94 ASP A N 1
ATOM 679 C CA . ASP A 1 88 ? -8.653 18.721 -7.463 1.00 36.95 94 ASP A CA 1
ATOM 680 C C . ASP A 1 88 ? -9.606 18.468 -6.304 1.00 38.88 94 ASP A C 1
ATOM 681 O O . ASP A 1 88 ? -10.475 19.298 -6.018 1.00 43.48 94 ASP A O 1
ATOM 686 N N . THR A 1 89 ? -9.436 17.326 -5.637 1.00 36.60 95 THR A N 1
ATOM 687 C CA . THR A 1 89 ? -10.290 16.927 -4.524 1.00 35.59 95 THR A CA 1
ATOM 688 C C . THR A 1 89 ? -9.498 16.776 -3.227 1.00 39.27 95 THR A C 1
ATOM 689 O O . THR A 1 89 ? -9.893 16.022 -2.335 1.00 47.64 95 THR A O 1
ATOM 693 N N . THR A 1 90 ? -8.378 17.500 -3.100 1.00 41.39 96 THR A N 1
ATOM 694 C CA . THR A 1 90 ? -7.560 17.364 -1.892 1.00 57.08 96 THR A CA 1
ATOM 695 C C . THR A 1 90 ? -8.201 18.029 -0.681 1.00 67.01 96 THR A C 1
ATOM 696 O O . THR A 1 90 ? -8.476 17.330 0.312 1.00 63.20 96 THR A O 1
ATOM 700 N N . PRO A 1 91 ? -8.468 19.336 -0.672 1.00 71.65 97 PRO A N 1
ATOM 701 C CA . PRO A 1 91 ? -8.780 20.014 0.588 1.00 73.11 97 PRO A CA 1
ATOM 702 C C . PRO A 1 91 ? -10.226 19.812 1.029 1.00 79.32 97 PRO A C 1
ATOM 703 O O . PRO A 1 91 ? -11.057 19.221 0.338 1.00 70.35 97 PRO A O 1
ATOM 707 N N . ASN A 1 92 ? -10.507 20.324 2.224 1.00 83.96 98 ASN A N 1
ATOM 708 C CA . ASN A 1 92 ? -11.862 20.441 2.750 1.00 78.52 98 ASN A CA 1
ATOM 709 C C . ASN A 1 92 ? -12.202 21.925 2.769 1.00 82.14 98 ASN A C 1
ATOM 710 O O . ASN A 1 92 ? -11.656 22.682 3.581 1.00 92.32 98 ASN A O 1
ATOM 715 N N . CYS A 1 93 ? -13.085 22.344 1.867 1.00 66.92 99 CYS A N 1
ATOM 716 C CA . CYS A 1 93 ? -13.467 23.749 1.767 1.00 56.57 99 CYS A CA 1
ATOM 717 C C . CYS A 1 93 ? -14.508 24.053 2.836 1.00 47.66 99 CYS A C 1
ATOM 718 O O . CYS A 1 93 ? -15.642 23.564 2.768 1.00 47.37 99 CYS A O 1
ATOM 721 N N . GLY A 1 94 ? -14.123 24.863 3.824 1.00 31.61 100 GLY A N 1
ATOM 722 C CA . GLY A 1 94 ? -15.024 25.191 4.912 1.00 35.62 100 GLY A CA 1
ATOM 723 C C . GLY A 1 94 ? -16.115 26.163 4.529 1.00 38.44 100 GLY A C 1
ATOM 724 O O . GLY A 1 94 ? -17.164 26.192 5.181 1.00 36.86 100 GLY A O 1
ATOM 725 N N . ASN A 1 95 ? -15.897 26.957 3.484 1.00 33.93 101 ASN A N 1
ATOM 726 C CA . ASN A 1 95 ? -16.927 27.892 3.055 1.00 34.23 101 ASN A CA 1
ATOM 727 C C . ASN A 1 95 ? -18.040 27.184 2.292 1.00 34.73 101 ASN A C 1
ATOM 728 O O . ASN A 1 95 ? -19.223 27.428 2.549 1.00 33.12 101 ASN A O 1
ATOM 733 N N . MET A 1 96 ? -17.686 26.298 1.356 1.00 27.76 102 MET A N 1
ATOM 734 C CA . MET A 1 96 ? -18.713 25.495 0.698 1.00 30.12 102 MET A CA 1
ATOM 735 C C . MET A 1 96 ? -19.437 24.608 1.700 1.00 28.75 102 MET A C 1
ATOM 736 O O . MET A 1 96 ? -20.623 24.305 1.522 1.00 36.69 102 MET A O 1
ATOM 741 N N . LEU A 1 97 ? -18.744 24.199 2.764 1.00 27.88 103 LEU A N 1
ATOM 742 C CA . LEU A 1 97 ? -19.381 23.445 3.838 1.00 28.47 103 LEU A CA 1
ATOM 743 C C . LEU A 1 97 ? -20.590 24.183 4.401 1.00 27.29 103 LEU A C 1
ATOM 744 O O . LEU A 1 97 ? -21.545 23.546 4.862 1.00 26.61 103 LEU A O 1
ATOM 749 N N . SER A 1 98 ? -20.578 25.521 4.346 1.00 24.56 104 SER A N 1
ATOM 750 C CA . SER A 1 98 ? -21.677 26.309 4.897 1.00 26.88 104 SER A CA 1
ATOM 751 C C . SER A 1 98 ? -23.005 25.991 4.226 1.00 28.94 104 SER A C 1
ATOM 752 O O . SER A 1 98 ? -24.062 26.157 4.843 1.00 27.71 104 SER A O 1
ATOM 755 N N . GLY A 1 99 ? -22.980 25.553 2.967 1.00 26.80 105 GLY A N 1
ATOM 756 C CA . GLY A 1 99 ? -24.212 25.256 2.264 1.00 24.02 105 GLY A CA 1
ATOM 757 C C . GLY A 1 99 ? -24.698 23.827 2.357 1.00 24.73 105 GLY A C 1
ATOM 758 O O . GLY A 1 99 ? -25.834 23.544 1.964 1.00 27.38 105 GLY A O 1
ATOM 759 N N . VAL A 1 100 ? -23.876 22.922 2.893 1.00 26.33 106 VAL A N 1
ATOM 760 C CA . VAL A 1 100 ? -24.206 21.498 2.853 1.00 30.71 106 VAL A CA 1
ATOM 761 C C . VAL A 1 100 ? -25.475 21.215 3.649 1.00 32.50 106 VAL A C 1
ATOM 762 O O . VAL A 1 100 ? -26.384 20.520 3.174 1.00 29.01 106 VAL A O 1
ATOM 766 N N . GLY A 1 101 ? -25.559 21.752 4.869 1.00 24.75 107 GLY A N 1
ATOM 767 C CA . GLY A 1 101 ? -26.691 21.444 5.732 1.00 24.93 107 GLY A CA 1
ATOM 768 C C . GLY A 1 101 ? -28.015 21.901 5.151 1.00 33.39 107 GLY A C 1
ATOM 769 O O . GLY A 1 101 ? -28.994 21.149 5.134 1.00 30.76 107 GLY A O 1
ATOM 770 N N . ALA A 1 102 ? -28.064 23.145 4.667 1.00 33.07 108 ALA A N 1
ATOM 771 C CA . ALA A 1 102 ? -29.291 23.657 4.067 1.00 32.57 108 ALA A CA 1
ATOM 772 C C . ALA A 1 102 ? -29.648 22.888 2.803 1.00 32.18 108 ALA A C 1
ATOM 773 O O . ALA A 1 102 ? -30.829 22.648 2.524 1.00 32.49 108 ALA A O 1
ATOM 775 N N . PHE A 1 103 ? -28.640 22.494 2.023 1.00 32.46 109 PHE A N 1
ATOM 776 C CA . PHE A 1 103 ? -28.903 21.719 0.817 1.00 31.40 109 PHE A CA 1
ATOM 777 C C . PHE A 1 103 ? -29.458 20.342 1.161 1.00 33.28 109 PHE A C 1
ATOM 778 O O . PHE A 1 103 ? -30.359 19.840 0.479 1.00 35.27 109 PHE A O 1
ATOM 786 N N . ALA A 1 104 ? -28.935 19.718 2.219 1.00 32.71 110 ALA A N 1
ATOM 787 C CA . ALA A 1 104 ? -29.412 18.395 2.605 1.00 32.44 110 ALA A CA 1
ATOM 788 C C . ALA A 1 104 ? -30.863 18.443 3.066 1.00 37.69 110 ALA A C 1
ATOM 789 O O . ALA A 1 104 ? -31.638 17.519 2.793 1.00 31.38 110 ALA A O 1
ATOM 791 N N . ILE A 1 105 ? -31.250 19.516 3.757 1.00 33.66 111 ILE A N 1
ATOM 792 C CA . ILE A 1 105 ? -32.626 19.637 4.228 1.00 27.18 111 ILE A CA 1
ATOM 793 C C . ILE A 1 105 ? -33.574 19.886 3.061 1.00 35.17 111 ILE A C 1
ATOM 794 O O . ILE A 1 105 ? -34.646 19.275 2.975 1.00 35.28 111 ILE A O 1
ATOM 799 N N . GLU A 1 106 ? -33.197 20.776 2.139 1.00 31.38 112 GLU A N 1
ATOM 800 C CA . GLU A 1 106 ? -34.072 21.071 1.009 1.00 32.86 112 GLU A CA 1
ATOM 801 C C . GLU A 1 106 ? -34.254 19.875 0.082 1.00 35.31 112 GLU A C 1
ATOM 802 O O . GLU A 1 106 ? -35.267 19.805 -0.623 1.00 36.02 112 GLU A O 1
ATOM 808 N N . ASN A 1 107 ? -33.309 18.933 0.068 1.00 37.03 113 ASN A N 1
ATOM 809 C CA . ASN A 1 107 ? -33.379 17.770 -0.809 1.00 35.50 113 ASN A CA 1
ATOM 810 C C . ASN A 1 107 ? -33.769 16.496 -0.064 1.00 36.53 113 ASN A C 1
ATOM 811 O O . ASN A 1 107 ? -33.566 15.393 -0.583 1.00 39.30 113 ASN A O 1
ATOM 816 N N . GLY A 1 108 ? -34.316 16.623 1.144 1.00 38.51 114 GLY A N 1
ATOM 817 C CA . GLY A 1 108 ? -34.865 15.479 1.849 1.00 33.46 114 GLY A CA 1
ATOM 818 C C . GLY A 1 108 ? -33.863 14.463 2.353 1.00 37.72 114 GLY A C 1
ATOM 819 O O . GLY A 1 108 ? -34.240 13.319 2.613 1.00 41.23 114 GLY A O 1
ATOM 820 N N . LEU A 1 109 ? -32.593 14.839 2.500 1.00 36.49 115 LEU A N 1
ATOM 821 C CA . LEU A 1 109 ? -31.603 13.931 3.064 1.00 33.62 115 LEU A CA 1
ATOM 822 C C . LEU A 1 109 ? -31.684 13.836 4.582 1.00 37.81 115 LEU A C 1
ATOM 823 O O . LEU A 1 109 ? -31.084 12.925 5.163 1.00 40.47 115 LEU A O 1
ATOM 828 N N . ILE A 1 110 ? -32.404 14.748 5.231 1.00 34.04 116 ILE A N 1
ATOM 829 C CA . ILE A 1 110 ? -32.576 14.725 6.679 1.00 32.49 116 ILE A CA 1
ATOM 830 C C . ILE A 1 110 ? -33.829 15.524 7.011 1.00 35.49 116 ILE A C 1
ATOM 831 O O . ILE A 1 110 ? -34.145 16.515 6.346 1.00 38.14 116 ILE A O 1
ATOM 836 N N . ALA A 1 111 ? -34.551 15.073 8.033 1.00 37.90 117 ALA A N 1
ATOM 837 C CA . ALA A 1 111 ? -35.762 15.759 8.456 1.00 41.56 117 ALA A CA 1
ATOM 838 C C . ALA A 1 111 ? -35.414 17.036 9.208 1.00 44.35 117 ALA A C 1
ATOM 839 O O . ALA A 1 111 ? -34.449 17.082 9.978 1.00 49.48 117 ALA A O 1
ATOM 841 N N . ALA A 1 112 ? -36.211 18.076 8.986 1.00 40.48 118 ALA A N 1
ATOM 842 C CA . ALA A 1 112 ? -36.000 19.360 9.636 1.00 34.82 118 ALA A CA 1
ATOM 843 C C . ALA A 1 112 ? -36.676 19.390 11.000 1.00 39.22 118 ALA A C 1
ATOM 844 O O . ALA A 1 112 ? -37.744 18.802 11.195 1.00 40.68 118 ALA A O 1
ATOM 846 N N . THR A 1 113 ? -36.039 20.075 11.941 1.00 36.41 119 THR A N 1
ATOM 847 C CA . THR A 1 113 ? -36.641 20.423 13.215 1.00 40.14 119 THR A CA 1
ATOM 848 C C . THR A 1 113 ? -36.847 21.937 13.258 1.00 44.09 119 THR A C 1
ATOM 849 O O . THR A 1 113 ? -36.681 22.637 12.251 1.00 35.02 119 THR A O 1
ATOM 853 N N . SER A 1 114 ? -37.206 22.449 14.436 1.00 45.64 120 SER A N 1
ATOM 854 C CA . SER A 1 114 ? -37.517 23.858 14.593 1.00 36.62 120 SER A CA 1
ATOM 855 C C . SER A 1 114 ? -37.086 24.296 15.984 1.00 36.18 120 SER A C 1
ATOM 856 O O . SER A 1 114 ? -37.262 23.531 16.942 1.00 35.58 120 SER A O 1
ATOM 859 N N . PRO A 1 115 ? -36.526 25.509 16.136 1.00 34.24 121 PRO A N 1
ATOM 860 C CA . PRO A 1 115 ? -36.276 26.487 15.070 1.00 34.15 121 PRO A CA 1
ATOM 861 C C . PRO A 1 115 ? -34.920 26.300 14.391 1.00 39.86 121 PRO A C 1
ATOM 862 O O . PRO A 1 115 ? -34.540 27.098 13.533 1.00 37.03 121 PRO A O 1
ATOM 866 N N . VAL A 1 116 ? -34.198 25.253 14.784 1.00 39.75 122 VAL A N 1
ATOM 867 C CA . VAL A 1 116 ? -32.892 24.930 14.225 1.00 33.56 122 VAL A CA 1
ATOM 868 C C . VAL A 1 116 ? -32.859 23.438 13.918 1.00 29.87 122 VAL A C 1
ATOM 869 O O . VAL A 1 116 ? -33.497 22.631 14.601 1.00 32.78 122 VAL A O 1
ATOM 873 N N . THR A 1 117 ? -32.128 23.075 12.867 1.00 28.51 123 THR A N 1
ATOM 874 C CA . THR A 1 117 ? -31.930 21.683 12.483 1.00 29.07 123 THR A CA 1
ATOM 875 C C . THR A 1 117 ? -30.443 21.368 12.532 1.00 37.10 123 THR A C 1
ATOM 876 O O . THR A 1 117 ? -29.642 22.032 11.865 1.00 37.50 123 THR A O 1
ATOM 880 N N . ARG A 1 118 ? -30.079 20.361 13.322 1.00 39.52 124 ARG A N 1
ATOM 881 C CA . ARG A 1 118 ? -28.699 19.902 13.398 1.00 33.20 124 ARG A CA 1
ATOM 882 C C . ARG A 1 118 ? -28.421 18.932 12.258 1.00 33.67 124 ARG A C 1
ATOM 883 O O . ARG A 1 118 ? -29.222 18.030 11.994 1.00 35.69 124 ARG A O 1
ATOM 891 N N . VAL A 1 119 ? -27.291 19.120 11.578 1.00 29.07 125 VAL A N 1
ATOM 892 C CA . VAL A 1 119 ? -26.887 18.254 10.476 1.00 32.83 125 VAL A CA 1
ATOM 893 C C . VAL A 1 119 ? -25.464 17.783 10.737 1.00 29.43 125 VAL A C 1
ATOM 894 O O . VAL A 1 119 ? -24.540 18.600 10.804 1.00 33.99 125 VAL A O 1
ATOM 898 N N . ARG A 1 120 ? -25.287 16.472 10.873 1.00 28.76 126 ARG A N 1
ATOM 899 C CA . ARG A 1 120 ? -23.971 15.876 11.069 1.00 27.54 126 ARG A CA 1
ATOM 900 C C . ARG A 1 120 ? -23.346 15.580 9.710 1.00 32.43 126 ARG A C 1
ATOM 901 O O . ARG A 1 120 ? -23.857 14.749 8.951 1.00 27.36 126 ARG A O 1
ATOM 909 N N . ILE A 1 121 ? -22.240 16.254 9.409 1.00 26.92 127 ILE A N 1
ATOM 910 C CA . ILE A 1 121 ? -21.609 16.200 8.096 1.00 31.43 127 ILE A CA 1
ATOM 911 C C . ILE A 1 121 ? -20.266 15.498 8.224 1.00 31.11 127 ILE A C 1
ATOM 912 O O . ILE A 1 121 ? -19.471 15.821 9.115 1.00 28.43 127 ILE A O 1
ATOM 917 N N . ARG A 1 122 ? -20.012 14.544 7.336 1.00 32.18 128 ARG A N 1
ATOM 918 C CA . ARG A 1 122 ? -18.703 13.921 7.205 1.00 32.09 128 ARG A CA 1
ATOM 9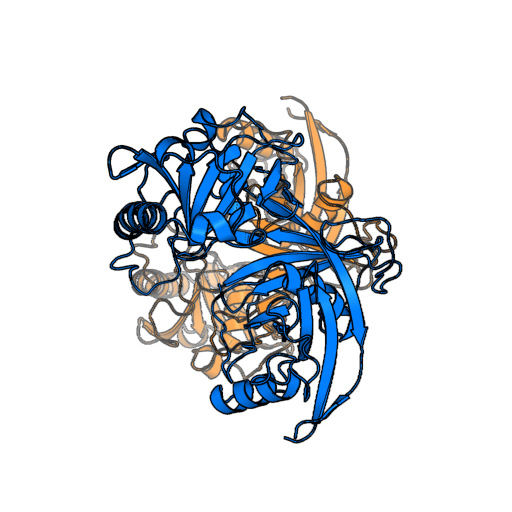19 C C . ARG A 1 122 ? -18.081 14.383 5.895 1.00 32.08 128 ARG A C 1
ATOM 920 O O . ARG A 1 122 ? -18.638 14.136 4.819 1.00 31.74 128 ARG A O 1
ATOM 928 N N . ASN A 1 123 ? -16.942 15.066 5.986 1.00 30.30 129 ASN A N 1
ATOM 929 C CA . ASN A 1 123 ? -16.210 15.478 4.793 1.00 33.36 129 ASN A CA 1
ATOM 930 C C . ASN A 1 123 ? -15.408 14.290 4.280 1.00 38.50 129 ASN A C 1
ATOM 931 O O . ASN A 1 123 ? -14.461 13.842 4.936 1.00 35.97 129 ASN A O 1
ATOM 936 N N . VAL A 1 124 ? -15.789 13.782 3.102 1.00 41.40 130 VAL A N 1
ATOM 937 C CA . VAL A 1 124 ? -15.150 12.595 2.540 1.00 40.59 130 VAL A CA 1
ATOM 938 C C . VAL A 1 124 ? -13.683 12.856 2.228 1.00 41.17 130 VAL A C 1
ATOM 939 O O . VAL A 1 124 ? -12.854 11.941 2.299 1.00 43.56 130 VAL A O 1
ATOM 943 N N . ASN A 1 125 ? -13.332 14.102 1.897 1.00 39.24 131 ASN A N 1
ATOM 944 C CA . ASN A 1 125 ? -11.957 14.409 1.512 1.00 39.30 131 ASN A CA 1
ATOM 945 C C . ASN A 1 125 ? -10.985 14.156 2.658 1.00 40.54 131 ASN A C 1
ATOM 946 O O . ASN A 1 125 ? -9.896 13.609 2.448 1.00 40.20 131 ASN A O 1
ATOM 951 N N . THR A 1 126 ? -11.360 14.541 3.878 1.00 42.70 132 THR A N 1
ATOM 952 C CA . THR A 1 126 ? -10.456 14.493 5.018 1.00 41.06 132 THR A CA 1
ATOM 953 C C . THR A 1 126 ? -10.891 13.547 6.126 1.00 43.40 132 THR A C 1
ATOM 954 O O . THR A 1 126 ? -10.110 13.325 7.058 1.00 42.66 132 THR A O 1
ATOM 958 N N . GLY A 1 127 ? -12.101 12.993 6.067 1.00 43.85 133 GLY A N 1
ATOM 959 C CA . GLY A 1 127 ? -12.610 12.236 7.193 1.00 38.24 133 GLY A CA 1
ATOM 960 C C . GLY A 1 127 ? -13.010 13.071 8.389 1.00 45.85 133 GLY A C 1
ATOM 961 O O . GLY A 1 127 ? -13.301 12.509 9.448 1.00 52.94 133 GLY A O 1
ATOM 962 N N . THR A 1 128 ? -13.030 14.394 8.254 1.00 49.66 134 THR A N 1
ATOM 963 C CA . THR A 1 128 ? -13.408 15.275 9.350 1.00 47.90 134 THR A CA 1
ATOM 964 C C . THR A 1 128 ? -14.925 15.340 9.480 1.00 48.32 134 THR A C 1
ATOM 965 O O . THR A 1 128 ? -15.648 15.401 8.480 1.00 48.91 134 THR A O 1
ATOM 969 N N . PHE A 1 129 ? -15.404 15.321 10.722 1.00 34.64 135 PHE A N 1
ATOM 970 C CA . PHE A 1 129 ? -16.828 15.418 11.020 1.00 33.10 135 PHE A CA 1
ATOM 971 C C . PHE A 1 129 ? -17.153 16.826 11.504 1.00 32.60 135 PHE A C 1
ATOM 972 O O . PHE A 1 129 ? -16.485 17.351 12.401 1.00 33.86 135 PHE A O 1
ATOM 980 N N . ILE A 1 130 ? -18.176 17.433 10.906 1.00 30.11 136 ILE A N 1
ATOM 981 C CA . ILE A 1 130 ? -18.590 18.792 11.235 1.00 32.34 136 ILE A CA 1
ATOM 982 C C . ILE A 1 130 ? -20.091 18.796 11.473 1.00 33.69 136 ILE A C 1
ATOM 983 O O . ILE A 1 130 ? -20.849 18.163 10.729 1.00 32.93 136 ILE A O 1
ATOM 988 N N . GLU A 1 131 ? -20.525 19.506 12.510 1.00 28.24 137 GLU A N 1
ATOM 989 C CA . GLU A 1 131 ? -21.944 19.735 12.739 1.00 31.85 137 GLU A CA 1
ATOM 990 C C . GLU A 1 131 ? -22.319 21.113 12.211 1.00 35.72 137 GLU A C 1
ATOM 991 O O . GLU A 1 131 ? -21.642 22.103 12.507 1.00 32.04 137 GLU A O 1
ATOM 997 N N . ALA A 1 132 ? -23.388 21.168 11.424 1.00 26.62 138 ALA A N 1
ATOM 998 C CA . ALA A 1 132 ? -23.951 22.418 10.938 1.00 29.14 138 ALA A CA 1
ATOM 999 C C . ALA A 1 132 ? -25.302 22.642 11.601 1.00 33.97 138 ALA A C 1
ATOM 1000 O O . ALA A 1 132 ? -26.144 21.739 11.627 1.00 39.73 138 ALA A O 1
ATOM 1002 N N . ASP A 1 133 ? -25.501 23.839 12.140 1.00 30.41 139 ASP A N 1
ATOM 1003 C CA . ASP A 1 133 ? -26.759 24.224 12.766 1.00 34.26 139 ASP A CA 1
ATOM 1004 C C . ASP A 1 133 ? -27.453 25.218 11.845 1.00 27.78 139 ASP A C 1
ATOM 1005 O O . ASP A 1 133 ? -27.006 26.362 11.702 1.00 29.27 139 ASP A O 1
ATOM 1010 N N . VAL A 1 134 ? -28.536 24.773 11.217 1.00 28.55 140 VAL A N 1
ATOM 1011 C CA . VAL A 1 134 ? -29.222 25.525 10.176 1.00 28.73 140 VAL A CA 1
ATOM 1012 C C . VAL A 1 134 ? -30.467 26.168 10.769 1.00 31.88 140 VAL A C 1
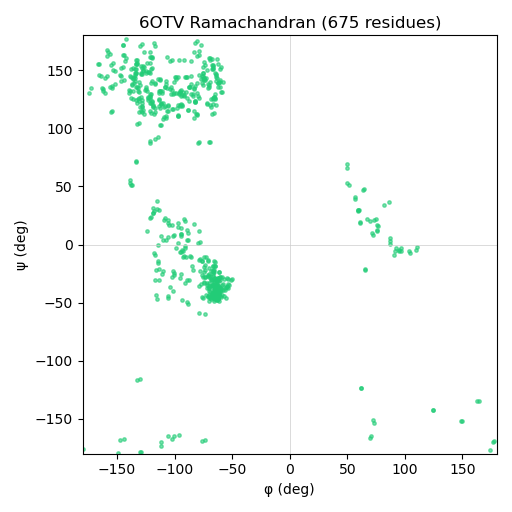ATOM 1013 O O . VAL A 1 134 ? -31.240 25.509 11.475 1.00 38.50 140 VAL A O 1
ATOM 1017 N N . GLN A 1 135 ? -30.660 27.452 10.484 1.00 32.39 141 GLN A N 1
ATOM 1018 C CA . GLN A 1 135 ? -31.891 28.143 10.854 1.00 29.42 141 GLN A CA 1
ATOM 1019 C C . GLN A 1 135 ? -33.052 27.537 10.074 1.00 35.12 141 GLN A C 1
ATOM 1020 O O . GLN A 1 135 ? -33.120 27.661 8.846 1.00 32.20 141 GLN A O 1
ATOM 1026 N N . THR A 1 136 ? -33.961 26.870 10.778 1.00 29.88 142 THR A N 1
ATOM 1027 C CA . THR A 1 136 ? -35.140 26.256 10.165 1.00 36.33 142 THR A CA 1
ATOM 1028 C C . THR A 1 136 ? -36.381 26.600 10.981 1.00 40.03 142 THR A C 1
ATOM 1029 O O . THR A 1 136 ? -36.947 25.741 11.667 1.00 37.44 142 THR A O 1
ATOM 1033 N N . PRO A 1 137 ? -36.833 27.853 10.930 1.00 39.98 143 PRO A N 1
ATOM 1034 C CA . PRO A 1 137 ? -38.088 28.200 11.609 1.00 44.09 143 PRO A CA 1
ATOM 1035 C C . PRO A 1 137 ? -39.264 27.479 10.966 1.00 50.43 143 PRO A C 1
ATOM 1036 O O . PRO A 1 137 ? -39.465 27.545 9.751 1.00 54.84 143 PRO A O 1
ATOM 1040 N N . ASN A 1 138 ? -40.029 26.769 11.798 1.00 49.79 144 ASN A N 1
ATOM 1041 C CA . ASN A 1 138 ? -41.172 25.970 11.352 1.00 50.57 144 ASN A CA 1
ATOM 1042 C C . ASN A 1 138 ? -40.759 24.893 10.353 1.00 49.27 144 ASN A C 1
ATOM 1043 O O . ASN A 1 138 ? -41.546 24.502 9.487 1.00 46.75 144 ASN A O 1
ATOM 1048 N N . GLY A 1 139 ? -39.523 24.408 10.462 1.00 45.37 145 GLY A N 1
ATOM 1049 C CA . GLY A 1 139 ? -39.059 23.327 9.615 1.00 37.90 145 GLY A CA 1
ATOM 1050 C C . GLY A 1 139 ? -38.701 23.712 8.199 1.00 42.79 145 GLY A C 1
ATOM 1051 O O . GLY A 1 139 ? -38.580 22.830 7.344 1.00 44.87 145 GLY A O 1
ATOM 1052 N N . VAL A 1 140 ? -38.519 25.001 7.920 1.00 38.88 146 VAL A N 1
ATOM 1053 C CA . VAL A 1 140 ? -38.195 25.485 6.583 1.00 35.15 146 VAL A CA 1
ATOM 1054 C C . VAL A 1 140 ? -36.869 26.228 6.646 1.00 36.65 146 VAL A C 1
ATOM 1055 O O . VAL A 1 140 ? -36.687 27.110 7.495 1.00 38.55 146 VAL A O 1
ATOM 1059 N N . VAL A 1 141 ? -35.948 25.870 5.748 1.00 32.56 147 VAL A N 1
ATOM 1060 C CA . VAL A 1 141 ? -34.639 26.509 5.716 1.00 28.51 147 VAL A CA 1
ATOM 1061 C C . VAL A 1 141 ? -34.807 28.005 5.496 1.00 35.72 147 VAL A C 1
ATOM 1062 O O . VAL A 1 141 ? -35.549 28.443 4.608 1.00 34.47 147 VAL A O 1
ATOM 1066 N N . GLU A 1 142 ? -34.127 28.795 6.318 1.00 33.11 148 GLU A N 1
ATOM 1067 C CA . GLU A 1 142 ? -34.183 30.248 6.252 1.00 35.22 148 GLU A CA 1
ATOM 1068 C C . GLU A 1 142 ? -32.819 30.769 5.825 1.00 32.31 148 GLU A C 1
ATOM 1069 O O . GLU A 1 142 ? -31.804 30.454 6.457 1.00 33.29 148 GLU A O 1
ATOM 1075 N N . TYR A 1 143 ? -32.796 31.562 4.754 1.00 28.98 149 TYR A N 1
ATOM 1076 C CA . TYR A 1 143 ? -31.567 32.185 4.284 1.00 28.53 149 TYR A CA 1
ATOM 1077 C C . TYR A 1 143 ? -31.448 33.649 4.678 1.00 28.04 149 TYR A C 1
ATOM 1078 O O . TYR A 1 143 ? -30.327 34.167 4.734 1.00 28.39 149 TYR A O 1
ATOM 1087 N N . GLU A 1 144 ? -32.566 34.320 4.952 1.00 30.54 150 GLU A N 1
ATOM 1088 C CA . GLU A 1 144 ? -32.538 35.703 5.405 1.00 34.48 150 GLU A CA 1
ATOM 1089 C C . GLU A 1 144 ? -32.107 35.781 6.866 1.00 39.49 150 GLU A C 1
ATOM 1090 O O . GLU A 1 144 ? -32.390 34.889 7.670 1.00 37.67 150 GLU A O 1
ATOM 1096 N N . GLY A 1 145 ? -31.421 36.866 7.205 1.00 37.92 151 GLY A N 1
ATOM 1097 C CA . GLY A 1 145 ? -30.938 37.048 8.561 1.00 37.96 151 GLY A CA 1
ATOM 1098 C C . GLY A 1 145 ? -30.075 38.287 8.650 1.00 39.05 151 GLY A C 1
ATOM 1099 O O . GLY A 1 145 ? -29.899 39.024 7.674 1.00 35.86 151 GLY A O 1
ATOM 1100 N N . SER A 1 146 ? -29.525 38.501 9.845 1.00 33.65 152 SER A N 1
ATOM 1101 C CA . SER A 1 146 ? -28.738 39.690 10.143 1.00 37.24 152 SER A CA 1
ATOM 1102 C C . SER A 1 146 ? -27.253 39.403 10.325 1.00 34.00 152 SER A C 1
ATOM 1103 O O . SER A 1 146 ? -26.498 40.322 10.661 1.00 43.15 152 SER A O 1
ATOM 1106 N N . ALA A 1 147 ? -26.813 38.164 10.123 1.00 34.08 153 ALA A N 1
ATOM 1107 C CA . ALA A 1 147 ? -25.399 37.849 10.255 1.00 36.47 153 ALA A CA 1
ATOM 1108 C C . ALA A 1 147 ? -24.608 38.440 9.094 1.00 41.62 153 ALA A C 1
ATOM 1109 O O . ALA A 1 147 ? -25.113 38.591 7.978 1.00 40.08 153 ALA A O 1
ATOM 1111 N N . ARG A 1 148 ? -23.349 38.768 9.369 1.00 36.46 154 ARG A N 1
ATOM 1112 C CA . ARG A 1 148 ? -22.488 39.429 8.401 1.00 38.58 154 ARG A CA 1
ATOM 1113 C C . ARG A 1 148 ? -21.107 38.793 8.438 1.00 39.15 154 ARG A C 1
ATOM 1114 O O . ARG A 1 148 ? -20.584 38.496 9.514 1.00 44.45 154 ARG A O 1
ATOM 1122 N N . ILE A 1 149 ? -20.523 38.583 7.258 1.00 38.19 155 ILE A N 1
ATOM 1123 C CA . ILE A 1 149 ? -19.174 38.046 7.132 1.00 32.82 155 ILE A CA 1
ATOM 1124 C C . ILE A 1 149 ? -18.407 38.883 6.119 1.00 34.52 155 ILE A C 1
ATOM 1125 O O . ILE A 1 149 ? -18.988 39.455 5.191 1.00 35.93 155 ILE A O 1
ATOM 1130 N N . ASP A 1 150 ? -17.088 38.956 6.305 1.00 35.86 156 ASP A N 1
ATOM 1131 C CA . ASP A 1 150 ? -16.240 39.680 5.365 1.00 36.69 156 ASP A CA 1
ATOM 1132 C C . ASP A 1 150 ? -16.287 39.028 3.990 1.00 37.82 156 ASP A C 1
ATOM 1133 O O . ASP A 1 150 ? -16.349 37.802 3.868 1.00 43.96 156 ASP A O 1
ATOM 1138 N N . GLY A 1 151 ? -16.248 39.860 2.950 1.00 31.30 157 GLY A N 1
ATOM 1139 C CA . GLY A 1 151 ? -16.199 39.391 1.585 1.00 32.36 157 GLY A CA 1
ATOM 1140 C C . GLY A 1 151 ? -17.542 39.198 0.917 1.00 37.48 157 GLY A C 1
ATOM 1141 O O . GLY A 1 151 ? -17.582 38.947 -0.295 1.00 42.86 157 GLY A O 1
ATOM 1142 N N . VAL A 1 152 ? -18.643 39.297 1.663 1.00 35.17 158 VAL A N 1
ATOM 1143 C CA . VAL A 1 152 ? -19.980 39.110 1.123 1.00 37.22 158 VAL A CA 1
ATOM 1144 C C . VAL A 1 152 ? -20.832 40.306 1.528 1.00 36.59 158 VAL A C 1
ATOM 1145 O O . VAL A 1 152 ? -20.950 40.603 2.721 1.00 35.91 158 VAL A O 1
ATOM 1149 N N . PRO A 1 153 ? -21.449 41.016 0.589 1.00 35.61 159 PRO A N 1
ATOM 1150 C CA . PRO A 1 153 ? -22.273 42.172 0.961 1.00 41.45 159 PRO A CA 1
ATOM 1151 C C . PRO A 1 153 ? -23.557 41.749 1.663 1.00 37.59 159 PRO A C 1
ATOM 1152 O O . PRO A 1 153 ? -24.006 40.603 1.576 1.00 37.14 159 PRO A O 1
ATOM 1156 N N . GLY A 1 154 ? -24.145 42.708 2.377 1.00 34.37 160 GLY A N 1
ATOM 1157 C CA . GLY A 1 154 ? -25.421 42.491 3.028 1.00 32.02 160 GLY A CA 1
ATOM 1158 C C . GLY A 1 154 ? -25.343 41.541 4.215 1.00 38.31 160 GLY A C 1
ATOM 1159 O O . GLY A 1 154 ? -24.275 41.231 4.752 1.00 30.99 160 GLY A O 1
ATOM 1160 N N . THR A 1 155 ? -26.519 41.075 4.623 1.00 36.04 161 THR A N 1
ATOM 1161 C CA . THR A 1 155 ? -26.648 40.164 5.748 1.00 39.35 161 THR A CA 1
ATOM 1162 C C . THR A 1 155 ? -27.493 38.967 5.343 1.00 36.72 161 THR A C 1
ATOM 1163 O O . THR A 1 155 ? -28.332 39.054 4.444 1.00 29.07 161 THR A O 1
ATOM 1167 N N . ALA A 1 156 ? -27.265 37.845 6.020 1.00 36.96 162 ALA A N 1
ATOM 1168 C CA . ALA A 1 156 ? -28.033 36.633 5.783 1.00 38.93 162 ALA A CA 1
ATOM 1169 C C . ALA A 1 156 ? -28.122 35.853 7.087 1.00 40.08 162 ALA A C 1
ATOM 1170 O O . ALA A 1 156 ? -27.606 36.276 8.125 1.00 38.04 162 ALA A O 1
ATOM 1172 N N . ALA A 1 157 ? -28.787 34.705 7.020 1.00 32.98 163 ALA A N 1
ATOM 1173 C CA . ALA A 1 157 ? -28.945 33.862 8.192 1.00 34.36 163 ALA A CA 1
ATOM 1174 C C . ALA A 1 157 ? -27.610 33.225 8.570 1.00 31.95 163 ALA A C 1
ATOM 1175 O O . ALA A 1 157 ? -26.883 32.739 7.699 1.00 31.29 163 ALA A O 1
ATOM 1177 N N . PRO A 1 158 ? -27.261 33.207 9.854 1.00 35.13 164 PRO A N 1
ATOM 1178 C CA . PRO A 1 158 ? -26.023 32.536 10.265 1.00 32.86 164 PRO A CA 1
ATOM 1179 C C . PRO A 1 158 ? -26.174 31.023 10.225 1.00 33.91 164 PRO A C 1
ATOM 1180 O O . PRO A 1 158 ? -27.232 30.475 10.544 1.00 32.54 164 PRO A O 1
ATOM 1184 N N . VAL A 1 159 ? -25.099 30.350 9.822 1.00 27.16 165 VAL A N 1
ATOM 1185 C CA . VAL A 1 159 ? -24.976 28.904 9.950 1.00 26.78 165 VAL A CA 1
ATOM 1186 C C . VAL A 1 159 ? -23.748 28.621 10.802 1.00 31.23 165 VAL A C 1
ATOM 1187 O O . VAL A 1 159 ? -22.661 29.145 10.529 1.00 28.18 165 VAL A O 1
ATOM 1191 N N . ALA A 1 160 ? -23.930 27.822 11.849 1.00 29.05 166 ALA A N 1
ATOM 1192 C CA . ALA A 1 160 ? -22.850 27.487 12.765 1.00 31.64 166 ALA A CA 1
ATOM 1193 C C . ALA A 1 160 ? -22.197 26.182 12.331 1.00 31.05 166 ALA A C 1
ATOM 1194 O O . ALA A 1 160 ? -22.885 25.183 12.100 1.00 38.09 166 ALA A O 1
ATOM 1196 N N . LEU A 1 161 ? -20.871 26.201 12.209 1.00 32.93 167 LEU A N 1
ATOM 1197 C CA . LEU A 1 161 ? -20.090 25.039 11.796 1.00 27.25 167 LEU A CA 1
ATOM 1198 C C . LEU A 1 161 ? -19.158 24.668 12.940 1.00 38.76 167 LEU A C 1
ATOM 1199 O O . LEU A 1 161 ? -18.231 25.422 13.256 1.00 34.78 167 LEU A O 1
ATOM 1204 N N . THR A 1 162 ? -19.399 23.513 13.554 1.00 30.89 168 THR A N 1
ATOM 1205 C CA . THR A 1 162 ? -18.617 23.033 14.687 1.00 28.68 168 THR A CA 1
ATOM 1206 C C . THR A 1 162 ? -17.811 21.811 14.264 1.00 37.95 168 THR A C 1
ATOM 1207 O O . THR A 1 162 ? -18.384 20.795 13.853 1.00 37.57 168 THR A O 1
ATOM 1211 N N . PHE A 1 163 ? -16.490 21.907 14.384 1.00 33.13 169 PHE A N 1
ATOM 1212 C CA . PHE A 1 163 ? -15.591 20.825 14.004 1.00 37.89 169 PHE A CA 1
ATOM 1213 C C . PHE A 1 163 ? -15.440 19.848 15.165 1.00 38.52 169 PHE A C 1
ATOM 1214 O O . PHE A 1 163 ? -15.152 20.254 16.296 1.00 39.98 169 PHE A O 1
ATOM 1222 N N . LEU A 1 164 ? -15.634 18.560 14.879 1.00 37.32 170 LEU A N 1
ATOM 1223 C CA . LEU A 1 164 ? -15.821 17.552 15.916 1.00 39.12 170 LEU A CA 1
ATOM 1224 C C . LEU A 1 164 ? -14.585 16.705 16.191 1.00 34.51 170 LEU A C 1
ATOM 1225 O O . LEU A 1 164 ? -14.427 16.217 17.315 1.00 35.60 170 LEU A O 1
ATOM 1230 N N . ASN A 1 165 ? -13.709 16.512 15.209 1.00 32.90 171 ASN A N 1
ATOM 1231 C CA . ASN A 1 165 ? -12.508 15.697 15.392 1.00 41.39 171 ASN A CA 1
ATOM 1232 C C . ASN A 1 165 ? -11.315 16.361 14.705 1.00 40.89 171 ASN A C 1
ATOM 1233 O O . ASN A 1 165 ? -10.608 15.753 13.899 1.00 44.17 171 ASN A O 1
ATOM 1238 N N . ALA A 1 166 ? -11.076 17.633 15.038 1.00 41.74 172 ALA A N 1
ATOM 1239 C CA . ALA A 1 166 ? -9.987 18.381 14.416 1.00 40.24 172 ALA A CA 1
ATOM 1240 C C . ALA A 1 166 ? -8.621 17.949 14.934 1.00 38.78 172 ALA A C 1
ATOM 1241 O O . ALA A 1 166 ? -7.623 18.077 14.215 1.00 50.43 172 ALA A O 1
ATOM 1243 N N . ALA A 1 167 ? -8.551 17.447 16.166 1.00 33.35 173 ALA A N 1
ATOM 1244 C CA . ALA A 1 167 ? -7.275 17.062 16.761 1.00 41.22 173 ALA A CA 1
ATOM 1245 C C . ALA A 1 167 ? -6.635 15.911 15.992 1.00 53.07 173 ALA A C 1
ATOM 1246 O O . ALA A 1 167 ? -7.220 14.829 15.875 1.00 59.99 173 ALA A O 1
ATOM 1248 N N . GLY A 1 168 ? -5.433 16.149 15.468 1.00 54.69 174 GLY A N 1
ATOM 1249 C CA . GLY A 1 168 ? -4.662 15.122 14.790 1.00 52.23 174 GLY A CA 1
ATOM 1250 C C . GLY A 1 168 ? -5.293 14.598 13.516 1.00 53.31 174 GLY A C 1
ATOM 1251 O O . GLY A 1 168 ? -5.357 13.384 13.307 1.00 63.43 174 GLY A O 1
ATOM 1252 N N . THR A 1 169 ? -5.753 15.504 12.649 1.00 58.37 175 THR A N 1
ATOM 1253 C CA . THR A 1 169 ? -6.455 15.086 11.438 1.00 68.25 175 THR A CA 1
ATOM 1254 C C . THR A 1 169 ? -5.564 14.270 10.509 1.00 73.09 175 THR A C 1
ATOM 1255 O O . THR A 1 169 ? -6.050 13.361 9.827 1.00 76.56 175 THR A O 1
ATOM 1259 N N . LYS A 1 170 ? -4.267 14.576 10.461 1.00 71.40 176 LYS A N 1
ATOM 1260 C CA . LYS A 1 170 ? -3.336 13.842 9.618 1.00 66.17 176 LYS A CA 1
ATOM 1261 C C . LYS A 1 170 ? -2.305 13.050 10.406 1.00 69.22 176 LYS A C 1
ATOM 1262 O O . LYS A 1 170 ? -1.736 12.097 9.864 1.00 74.24 176 LYS A O 1
ATOM 1268 N N . THR A 1 171 ? -2.064 13.405 11.665 1.00 69.94 177 THR A N 1
ATOM 1269 C CA . THR A 1 171 ? -1.064 12.748 12.496 1.00 72.19 177 THR A CA 1
ATOM 1270 C C . THR A 1 171 ? -1.672 11.828 13.542 1.00 73.30 177 THR A C 1
ATOM 1271 O O . THR A 1 171 ? -1.218 10.692 13.710 1.00 86.31 177 THR A O 1
ATOM 1275 N N . GLY A 1 172 ? -2.697 12.290 14.252 1.00 63.94 178 GLY A N 1
ATOM 1276 C CA . GLY A 1 172 ? -3.200 11.606 15.422 1.00 58.00 178 GLY A CA 1
ATOM 1277 C C . GLY A 1 172 ? -2.783 12.240 16.730 1.00 62.34 178 GLY A C 1
ATOM 1278 O O . GLY A 1 172 ? -3.233 11.790 17.791 1.00 62.59 178 GLY A O 1
ATOM 1279 N N . LYS A 1 173 ? -1.931 13.262 16.683 1.00 67.49 179 LYS A N 1
ATOM 1280 C CA . LYS A 1 173 ? -1.541 14.027 17.856 1.00 71.33 179 LYS A CA 1
ATOM 1281 C C . LYS A 1 173 ? -1.713 15.510 17.564 1.00 62.79 179 LYS A C 1
ATOM 1282 O O . LYS A 1 173 ? -1.550 15.957 16.426 1.00 58.58 179 LYS A O 1
ATOM 1288 N N . VAL A 1 174 ? -2.058 16.269 18.606 1.00 61.28 180 VAL A N 1
ATOM 1289 C CA . VAL A 1 174 ? -2.147 17.718 18.460 1.00 56.80 180 VAL A CA 1
ATOM 1290 C C . VAL A 1 174 ? -0.771 18.304 18.178 1.00 56.93 180 VAL A C 1
ATOM 1291 O O . VAL A 1 174 ? -0.613 19.162 17.302 1.00 48.22 180 VAL A O 1
ATOM 1295 N N . PHE A 1 175 ? 0.247 17.843 18.905 1.00 56.02 181 PHE A N 1
ATOM 1296 C CA . PHE A 1 175 ? 1.634 18.237 18.679 1.00 53.87 181 PHE A CA 1
ATOM 1297 C C . PHE A 1 175 ? 2.408 17.009 18.220 1.00 60.63 181 PHE A C 1
ATOM 1298 O O . PHE A 1 175 ? 2.911 16.238 19.051 1.00 58.18 181 PHE A O 1
ATOM 1306 N N . PRO A 1 176 ? 2.522 16.776 16.909 1.00 63.70 182 PRO A N 1
ATOM 1307 C CA . PRO A 1 176 ? 3.187 15.551 16.434 1.00 68.15 182 PRO A CA 1
ATOM 1308 C C . PRO A 1 176 ? 4.638 15.434 16.862 1.00 71.61 182 PRO A C 1
ATOM 1309 O O . PRO A 1 176 ? 5.131 14.314 17.041 1.00 71.53 182 PRO A O 1
ATOM 1313 N N . THR A 1 177 ? 5.342 16.553 17.027 1.00 66.78 183 THR A N 1
ATOM 1314 C CA . THR A 1 177 ? 6.725 16.525 17.485 1.00 62.32 183 THR A CA 1
ATOM 1315 C C . THR A 1 177 ? 6.847 16.335 18.991 1.00 67.05 183 THR A C 1
ATOM 1316 O O . THR A 1 177 ? 7.970 16.327 19.505 1.00 71.47 183 THR A O 1
ATOM 1320 N N . ASP A 1 178 ? 5.726 16.195 19.701 1.00 67.85 184 ASP A N 1
ATOM 1321 C CA . ASP A 1 178 ? 5.687 16.079 21.158 1.00 69.75 184 ASP A CA 1
ATOM 1322 C C . ASP A 1 178 ? 6.268 17.306 21.854 1.00 63.26 184 ASP A C 1
ATOM 1323 O O . ASP A 1 178 ? 6.639 17.240 23.031 1.00 66.24 184 ASP A O 1
ATOM 1328 N N . ASN A 1 179 ? 6.350 18.430 21.144 1.00 54.30 185 ASN A N 1
ATOM 1329 C CA . ASN A 1 179 ? 6.812 19.692 21.704 1.00 59.27 185 ASN A CA 1
ATOM 1330 C C . ASN A 1 179 ? 5.863 20.805 21.288 1.00 59.59 185 ASN A C 1
ATOM 1331 O O . ASN A 1 179 ? 5.460 20.886 20.124 1.00 67.59 185 ASN A O 1
ATOM 1336 N N . GLN A 1 180 ? 5.508 21.661 22.248 1.00 53.23 186 GLN A N 1
ATOM 1337 C CA . GLN A 1 180 ? 4.700 22.829 21.921 1.00 55.61 186 GLN A CA 1
ATOM 1338 C C . GLN A 1 180 ? 5.483 23.831 21.083 1.00 58.26 186 GLN A C 1
ATOM 1339 O O . GLN A 1 180 ? 4.894 24.550 20.268 1.00 57.39 186 GLN A O 1
ATOM 1345 N N . ILE A 1 181 ? 6.802 23.892 21.266 1.00 54.45 187 ILE A N 1
ATOM 1346 C CA . ILE A 1 181 ? 7.674 24.765 20.490 1.00 50.55 187 ILE A CA 1
ATOM 1347 C C . ILE A 1 181 ? 8.848 23.944 19.980 1.00 58.94 187 ILE A C 1
ATOM 1348 O O . ILE A 1 181 ? 9.476 23.205 20.747 1.00 59.04 187 ILE A O 1
ATOM 1353 N N . ASP A 1 182 ? 9.137 24.071 18.691 1.00 60.64 188 ASP A N 1
ATOM 1354 C CA . ASP A 1 182 ? 10.317 23.486 18.078 1.00 58.84 188 ASP A CA 1
ATOM 1355 C C . ASP A 1 182 ? 11.201 24.600 17.533 1.00 62.76 188 ASP A C 1
ATOM 1356 O O . ASP A 1 182 ? 10.815 25.772 17.494 1.00 58.42 188 ASP A O 1
ATOM 1361 N N . TYR A 1 183 ? 12.406 24.225 17.116 1.00 67.38 189 TYR A N 1
ATOM 1362 C CA . TYR A 1 183 ? 13.369 25.172 16.572 1.00 65.88 189 TYR A CA 1
ATOM 1363 C C . TYR A 1 183 ? 13.935 24.618 15.276 1.00 71.71 189 TYR A C 1
ATOM 1364 O O . TYR A 1 183 ? 14.438 23.491 15.243 1.00 76.20 189 TYR A O 1
ATOM 1373 N N . PHE A 1 184 ? 13.835 25.408 14.212 1.00 70.62 190 PHE A N 1
ATOM 1374 C CA . PHE A 1 184 ? 14.416 25.067 12.923 1.00 70.18 190 PHE A CA 1
ATOM 1375 C C . PHE A 1 184 ? 15.060 26.322 12.359 1.00 72.60 190 PHE A C 1
ATOM 1376 O O . PHE A 1 184 ? 14.403 27.363 12.259 1.00 67.74 190 PHE A O 1
ATOM 1384 N N . ASP A 1 185 ? 16.345 26.224 12.011 1.00 71.86 191 ASP A N 1
ATOM 1385 C CA . ASP A 1 185 ? 17.111 27.365 11.508 1.00 68.09 191 ASP A CA 1
ATOM 1386 C C . ASP A 1 185 ? 17.093 28.520 12.507 1.00 65.71 191 ASP A C 1
ATOM 1387 O O . ASP A 1 185 ? 16.980 29.688 12.131 1.00 65.01 191 ASP A O 1
ATOM 1392 N N . ASP A 1 186 ? 17.186 28.180 13.796 1.00 70.11 192 ASP A N 1
ATOM 1393 C CA . ASP A 1 186 ? 17.222 29.154 14.890 1.00 74.95 192 ASP A CA 1
ATOM 1394 C C . ASP A 1 186 ? 15.970 30.027 14.927 1.00 71.73 192 ASP A C 1
ATOM 1395 O O . ASP A 1 186 ? 16.016 31.179 15.365 1.00 73.38 192 ASP A O 1
ATOM 1400 N N . VAL A 1 187 ? 14.842 29.486 14.479 1.00 74.73 193 VAL A N 1
ATOM 1401 C CA . VAL A 1 187 ? 13.564 30.184 14.482 1.00 64.01 193 VAL A CA 1
ATOM 1402 C C . VAL A 1 187 ? 12.601 29.399 15.365 1.00 59.70 193 VAL A C 1
ATOM 1403 O O . VAL A 1 187 ? 12.312 28.234 15.077 1.00 61.43 193 VAL A O 1
ATOM 1407 N N . PRO A 1 188 ? 12.081 29.981 16.446 1.00 62.24 194 PRO A N 1
ATOM 1408 C CA . PRO A 1 188 ? 11.103 29.264 17.281 1.00 57.36 194 PRO A CA 1
ATOM 1409 C C . PRO A 1 188 ? 9.768 29.155 16.560 1.00 54.89 194 PRO A C 1
ATOM 1410 O O . PRO A 1 188 ? 9.165 30.166 16.196 1.00 55.77 194 PRO A O 1
ATOM 1414 N N . VAL A 1 189 ? 9.309 27.921 16.347 1.00 54.95 195 VAL A N 1
ATOM 1415 C CA . VAL A 1 189 ? 8.050 27.659 15.664 1.00 54.22 195 VAL A CA 1
ATOM 1416 C C . VAL A 1 189 ? 7.212 26.715 16.519 1.00 55.60 195 VAL A C 1
ATOM 1417 O O . VAL A 1 189 ? 7.664 26.189 17.536 1.00 59.99 195 VAL A O 1
ATOM 1421 N N . THR A 1 190 ? 5.969 26.508 16.087 1.00 49.85 196 THR A N 1
ATOM 1422 C CA . THR A 1 190 ? 5.060 25.569 16.731 1.00 49.75 196 THR A CA 1
ATOM 1423 C C . THR A 1 190 ? 4.444 24.661 15.678 1.00 48.11 196 THR A C 1
ATOM 1424 O O . THR A 1 190 ? 3.873 25.141 14.693 1.00 43.43 196 THR A O 1
ATOM 1428 N N . CYS A 1 191 ? 4.569 23.354 15.886 1.00 50.68 197 CYS A N 1
ATOM 1429 C CA . CYS A 1 191 ? 3.973 22.356 15.010 1.00 52.19 197 CYS A CA 1
ATOM 1430 C C . CYS A 1 191 ? 2.710 21.823 15.672 1.00 49.32 197 CYS A C 1
ATOM 1431 O O . CYS A 1 191 ? 2.776 21.221 16.749 1.00 55.58 197 CYS A O 1
ATOM 1434 N N . ILE A 1 192 ? 1.564 22.054 15.036 1.00 45.22 198 ILE A N 1
ATOM 1435 C CA . ILE 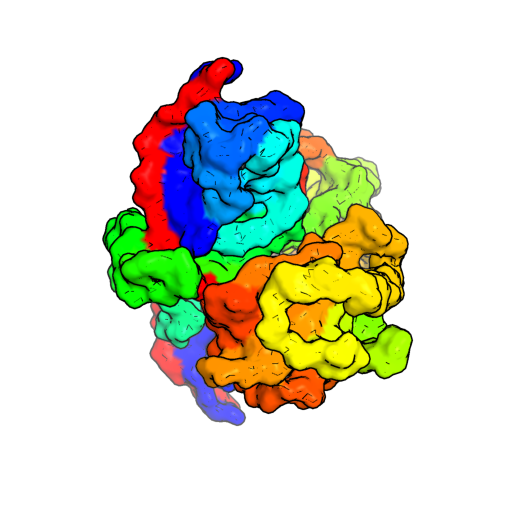A 1 192 ? 0.278 21.664 15.593 1.00 48.47 198 ILE A CA 1
ATOM 1436 C C . ILE A 1 192 ? -0.589 21.090 14.479 1.00 51.89 198 ILE A C 1
ATOM 1437 O O . ILE A 1 192 ? -0.520 21.521 13.323 1.00 44.87 198 ILE A O 1
ATOM 1442 N N . ASP A 1 193 ? -1.390 20.089 14.834 1.00 57.44 199 ASP A N 1
ATOM 1443 C CA . ASP A 1 193 ? -2.285 19.393 13.913 1.00 53.46 199 ASP A CA 1
ATOM 1444 C C . ASP A 1 193 ? -3.703 19.542 14.459 1.00 52.25 199 ASP A C 1
ATOM 1445 O O . ASP A 1 193 ? -4.177 18.696 15.222 1.00 52.14 199 ASP A O 1
ATOM 1450 N N . MET A 1 194 ? -4.370 20.633 14.079 1.00 47.95 200 MET A N 1
ATOM 1451 C CA . MET A 1 194 ? -5.754 20.911 14.469 1.00 40.81 200 MET A CA 1
ATOM 1452 C C . MET A 1 194 ? -6.516 21.290 13.204 1.00 43.64 200 MET A C 1
ATOM 1453 O O . MET A 1 194 ? -6.349 22.400 12.688 1.00 42.87 200 MET A O 1
ATOM 1458 N N . ALA A 1 195 ? -7.330 20.356 12.701 1.00 43.10 201 ALA A N 1
ATOM 1459 C CA . ALA A 1 195 ? -8.076 20.497 11.450 1.00 48.09 201 ALA A CA 1
ATOM 1460 C C . ALA A 1 195 ? -7.149 20.582 10.240 1.00 49.81 201 ALA A C 1
ATOM 1461 O O . ALA A 1 195 ? -7.567 20.306 9.111 1.00 53.56 201 ALA A O 1
ATOM 1463 N N . MET A 1 196 ? -5.893 20.945 10.464 1.00 51.72 202 MET A N 1
ATOM 1464 C CA . MET A 1 196 ? -4.894 21.064 9.413 1.00 53.64 202 MET A CA 1
ATOM 1465 C C . MET A 1 196 ? -3.511 21.047 10.051 1.00 44.68 202 MET A C 1
ATOM 1466 O O . MET A 1 196 ? -3.281 21.750 11.042 1.00 50.21 202 MET A O 1
ATOM 1471 N N . PRO A 1 197 ? -2.579 20.242 9.542 1.00 48.03 203 PRO A N 1
ATOM 1472 C CA . PRO A 1 197 ? -1.188 20.330 10.014 1.00 46.46 203 PRO A CA 1
ATOM 1473 C C . PRO A 1 197 ? -0.565 21.637 9.546 1.00 50.61 203 PRO A C 1
ATOM 1474 O O . PRO A 1 197 ? -0.487 21.903 8.346 1.00 54.02 203 PRO A O 1
ATOM 1478 N N . VAL A 1 198 ? -0.139 22.463 10.500 1.00 43.78 204 VAL A N 1
ATOM 1479 C CA . VAL A 1 198 ? 0.487 23.741 10.188 1.00 48.68 204 VAL A CA 1
ATOM 1480 C C . VAL A 1 198 ? 1.745 23.898 11.027 1.00 48.23 204 VAL A C 1
ATOM 1481 O O . VAL A 1 198 ? 1.885 23.299 12.098 1.00 41.59 204 VAL A O 1
ATOM 1485 N N . VAL A 1 199 ? 2.668 24.712 10.524 1.00 46.25 205 VAL A N 1
ATOM 1486 C CA . VAL A 1 199 ? 3.843 25.136 11.274 1.00 41.98 205 VAL A CA 1
ATOM 1487 C C . VAL A 1 199 ? 3.746 26.647 11.441 1.00 47.11 205 VAL A C 1
ATOM 1488 O O . VAL A 1 199 ? 3.723 27.392 10.453 1.00 42.62 205 VAL A O 1
ATOM 1492 N N . ILE A 1 200 ? 3.662 27.091 12.688 1.00 47.10 206 ILE A N 1
ATOM 1493 C CA . ILE A 1 200 ? 3.411 28.490 13.005 1.00 36.93 206 ILE A CA 1
ATOM 1494 C C . ILE A 1 200 ? 4.749 29.187 13.205 1.00 45.20 206 ILE A C 1
ATOM 1495 O O . ILE A 1 200 ? 5.526 28.816 14.091 1.00 51.96 206 ILE A O 1
ATOM 1500 N N . ILE A 1 201 ? 5.021 30.191 12.377 1.00 37.21 207 ILE A N 1
ATOM 1501 C CA . ILE A 1 201 ? 6.309 30.872 12.336 1.00 45.12 207 ILE A CA 1
ATOM 1502 C C . ILE A 1 201 ? 6.069 32.354 12.584 1.00 39.51 207 ILE A C 1
ATOM 1503 O O . ILE A 1 201 ? 5.259 32.963 11.882 1.00 35.46 207 ILE A O 1
ATOM 1508 N N . PRO A 1 202 ? 6.741 32.973 13.555 1.00 41.41 208 PRO A N 1
ATOM 1509 C CA . PRO A 1 202 ? 6.645 34.432 13.707 1.00 42.40 208 PRO A CA 1
ATOM 1510 C C . PRO A 1 202 ? 7.245 35.146 12.504 1.00 41.86 208 PRO A C 1
ATOM 1511 O O . PRO A 1 202 ? 8.376 34.869 12.096 1.00 43.10 208 PRO A O 1
ATOM 1515 N N . ALA A 1 203 ? 6.474 36.079 11.939 1.00 36.41 209 ALA A N 1
ATOM 1516 C CA . ALA A 1 203 ? 6.915 36.782 10.738 1.00 41.71 209 ALA A CA 1
ATOM 1517 C C . ALA A 1 203 ? 8.200 37.564 10.986 1.00 43.07 209 ALA A C 1
ATOM 1518 O O . ALA A 1 203 ? 9.073 37.632 10.110 1.00 44.08 209 ALA A O 1
ATOM 1520 N N . GLU A 1 204 ? 8.340 38.155 12.176 1.00 37.90 210 GLU A N 1
ATOM 1521 C CA . GLU A 1 204 ? 9.499 38.997 12.454 1.00 38.71 210 GLU A CA 1
ATOM 1522 C C . GLU A 1 204 ? 10.798 38.201 12.461 1.00 46.02 210 GLU A C 1
ATOM 1523 O O . GLU A 1 204 ? 11.859 38.753 12.150 1.00 49.35 210 GLU A O 1
ATOM 1529 N N . TYR A 1 205 ? 10.743 36.914 12.803 1.00 45.31 211 TYR A N 1
ATOM 1530 C CA . TYR A 1 205 ? 11.960 36.111 12.789 1.00 47.40 211 TYR A CA 1
ATOM 1531 C C . TYR A 1 205 ? 12.454 35.816 11.381 1.00 46.34 211 TYR A C 1
ATOM 1532 O O . TYR A 1 205 ? 13.597 35.377 11.223 1.00 45.53 211 TYR A O 1
ATOM 1541 N N . LEU A 1 206 ? 11.633 36.054 10.358 1.00 54.79 212 LEU A N 1
ATOM 1542 C CA . LEU A 1 206 ? 12.063 35.942 8.971 1.00 52.93 212 LEU A CA 1
ATOM 1543 C C . LEU A 1 206 ? 12.250 37.307 8.320 1.00 50.15 212 LEU A C 1
ATOM 1544 O O . LEU A 1 206 ? 12.267 37.407 7.090 1.00 55.69 212 LEU A O 1
ATOM 1549 N N . GLY A 1 207 ? 12.385 38.362 9.123 1.00 51.75 213 GLY A N 1
ATOM 1550 C CA . GLY A 1 207 ? 12.611 39.688 8.584 1.00 40.10 213 GLY A CA 1
ATOM 1551 C C . GLY A 1 207 ? 11.398 40.340 7.966 1.00 48.68 213 GLY A C 1
ATOM 1552 O O . GLY A 1 207 ? 11.546 41.248 7.144 1.00 44.01 213 GLY A O 1
ATOM 1553 N N . LYS A 1 208 ? 10.197 39.906 8.340 1.00 46.92 214 LYS A N 1
ATOM 1554 C CA . LYS A 1 208 ? 8.960 40.438 7.793 1.00 40.90 214 LYS A CA 1
ATOM 1555 C C . LYS A 1 208 ? 8.093 40.994 8.912 1.00 40.46 214 LYS A C 1
ATOM 1556 O O . LYS A 1 208 ? 8.122 40.503 10.045 1.00 35.36 214 LYS A O 1
ATOM 1562 N N . THR A 1 209 ? 7.325 42.037 8.588 1.00 40.27 215 THR A N 1
ATOM 1563 C CA . THR A 1 209 ? 6.359 42.552 9.552 1.00 42.25 215 THR A CA 1
ATOM 1564 C C . THR A 1 209 ? 5.187 41.598 9.719 1.00 43.19 215 THR A C 1
ATOM 1565 O O . THR A 1 209 ? 4.625 41.489 10.816 1.00 43.61 215 THR A O 1
ATOM 1569 N N . GLY A 1 210 ? 4.815 40.896 8.651 1.00 36.39 216 GLY A N 1
ATOM 1570 C CA . GLY A 1 210 ? 3.633 40.065 8.637 1.00 30.85 216 GLY A CA 1
ATOM 1571 C C . GLY A 1 210 ? 2.405 40.742 8.073 1.00 35.05 216 GLY A C 1
ATOM 1572 O O . GLY A 1 210 ? 1.368 40.086 7.923 1.00 29.71 216 GLY A O 1
ATOM 1573 N N . TYR A 1 211 ? 2.490 42.031 7.751 1.00 35.92 217 TYR A N 1
ATOM 1574 C CA . TYR A 1 211 ? 1.359 42.775 7.218 1.00 34.50 217 TYR A CA 1
ATOM 1575 C C . TYR A 1 211 ? 1.495 43.038 5.726 1.00 38.38 217 TYR A C 1
ATOM 1576 O O . TYR A 1 211 ? 0.667 43.754 5.152 1.00 39.27 217 TYR A O 1
ATOM 1585 N N . GLU A 1 212 ? 2.515 42.468 5.086 1.00 35.77 218 GLU A N 1
ATOM 1586 C CA . GLU A 1 212 ? 2.718 42.666 3.659 1.00 39.82 218 GLU A CA 1
ATOM 1587 C C . GLU A 1 212 ? 1.606 41.998 2.855 1.00 45.58 218 GLU A C 1
ATOM 1588 O O . GLU A 1 212 ? 0.965 41.043 3.305 1.00 40.80 218 GLU A O 1
ATOM 1594 N N . LEU A 1 213 ? 1.380 42.518 1.653 1.00 51.57 219 LEU A N 1
ATOM 1595 C CA . LEU A 1 213 ? 0.381 41.944 0.768 1.00 48.34 219 LEU A CA 1
ATOM 1596 C C . LEU A 1 213 ? 0.819 40.554 0.306 1.00 46.10 219 LEU A C 1
ATOM 1597 O O . LEU A 1 213 ? 2.017 40.265 0.228 1.00 43.56 219 LEU A O 1
ATOM 1602 N N . PRO A 1 214 ? -0.138 39.670 0.010 1.00 46.84 220 PRO A N 1
ATOM 1603 C CA . PRO A 1 214 ? 0.229 38.340 -0.510 1.00 52.50 220 PRO A CA 1
ATOM 1604 C C . PRO A 1 214 ? 1.121 38.388 -1.740 1.00 53.33 220 PRO A C 1
ATOM 1605 O O . PRO A 1 214 ? 2.010 37.539 -1.887 1.00 56.59 220 PRO A O 1
ATOM 1609 N N . ALA A 1 215 ? 0.915 39.365 -2.627 1.00 53.12 221 ALA A N 1
ATOM 1610 C CA . ALA A 1 215 ? 1.753 39.469 -3.818 1.00 59.67 221 ALA A CA 1
ATOM 1611 C C . ALA A 1 215 ? 3.185 39.843 -3.457 1.00 59.93 221 ALA A C 1
ATOM 1612 O O . ALA A 1 215 ? 4.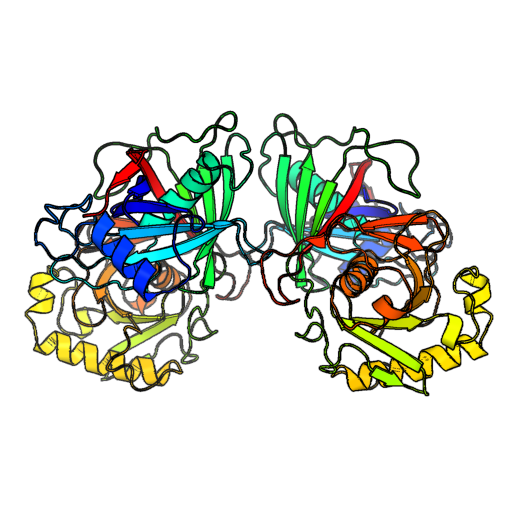137 39.297 -4.028 1.00 65.10 221 ALA A O 1
ATOM 1614 N N . GLU A 1 216 ? 3.358 40.771 -2.513 1.00 56.22 222 GLU A N 1
ATOM 1615 C CA . GLU A 1 216 ? 4.701 41.158 -2.090 1.00 57.62 222 GLU A CA 1
ATOM 1616 C C . GLU A 1 216 ? 5.431 39.992 -1.435 1.00 60.43 222 GLU A C 1
ATOM 1617 O O . GLU A 1 216 ? 6.647 39.840 -1.597 1.00 63.65 222 GLU A O 1
ATOM 1623 N N . LEU A 1 217 ? 4.705 39.158 -0.687 1.00 61.08 223 LEU A N 1
ATOM 1624 C CA . LEU A 1 217 ? 5.334 38.006 -0.051 1.00 58.05 223 LEU A CA 1
ATOM 1625 C C . LEU A 1 217 ? 5.738 36.960 -1.082 1.00 60.59 223 LEU A C 1
ATOM 1626 O O . LEU A 1 217 ? 6.769 36.295 -0.927 1.00 61.67 223 LEU A O 1
ATOM 1631 N N . ASP A 1 218 ? 4.939 36.800 -2.141 1.00 62.05 224 ASP A N 1
ATOM 1632 C CA . ASP A 1 218 ? 5.282 35.837 -3.183 1.00 66.97 224 ASP A CA 1
ATOM 1633 C C . ASP A 1 218 ? 6.480 36.297 -4.005 1.00 69.77 224 ASP A C 1
ATOM 1634 O O . ASP A 1 218 ? 7.209 35.462 -4.553 1.00 72.99 224 ASP A O 1
ATOM 1639 N N . ALA A 1 219 ? 6.703 37.610 -4.103 1.00 66.05 225 ALA A N 1
ATOM 1640 C CA . ALA A 1 219 ? 7.839 38.108 -4.870 1.00 69.68 225 ALA A CA 1
ATOM 1641 C C . ALA A 1 219 ? 9.155 37.899 -4.132 1.00 78.69 225 ALA A C 1
ATOM 1642 O O . ALA A 1 219 ? 10.194 37.693 -4.768 1.00 83.04 225 ALA A O 1
ATOM 1644 N N . ASP A 1 220 ? 9.134 37.952 -2.800 1.00 79.48 226 ASP A N 1
ATOM 1645 C CA . ASP A 1 220 ? 10.340 37.737 -2.011 1.00 74.73 226 ASP A CA 1
ATOM 1646 C C . ASP A 1 220 ? 10.766 36.278 -2.097 1.00 70.56 226 ASP A C 1
ATOM 1647 O O . ASP A 1 220 ? 10.369 35.461 -1.260 1.00 65.19 226 ASP A O 1
ATOM 1652 N N . LYS A 1 221 ? 11.581 35.947 -3.103 1.00 72.22 227 LYS A N 1
ATOM 1653 C CA . LYS A 1 221 ? 11.998 34.562 -3.297 1.00 71.72 227 LYS A CA 1
ATOM 1654 C C . LYS A 1 221 ? 12.939 34.093 -2.194 1.00 69.59 227 LYS A C 1
ATOM 1655 O O . LYS A 1 221 ? 12.991 32.894 -1.895 1.00 68.84 227 LYS A O 1
ATOM 1661 N N . ALA A 1 222 ? 13.684 35.014 -1.579 1.00 67.55 228 ALA A N 1
ATOM 1662 C CA . ALA A 1 222 ? 14.525 34.636 -0.449 1.00 67.07 228 ALA A CA 1
ATOM 1663 C C . ALA A 1 222 ? 13.681 34.250 0.762 1.00 69.02 228 ALA A C 1
ATOM 1664 O O . ALA A 1 222 ? 14.050 33.342 1.517 1.00 72.21 228 ALA A O 1
ATOM 1666 N N . LEU A 1 223 ? 12.544 34.924 0.963 1.00 61.69 229 LEU A N 1
ATOM 1667 C CA . LEU A 1 223 ? 11.636 34.549 2.046 1.00 59.33 229 LEU A CA 1
ATOM 1668 C C . LEU A 1 223 ? 11.006 33.186 1.788 1.00 58.82 229 LEU A C 1
ATOM 1669 O O . LEU A 1 223 ? 10.928 32.346 2.692 1.00 63.62 229 LEU A O 1
ATOM 1674 N N . LEU A 1 224 ? 10.544 32.952 0.556 1.00 56.37 230 LEU A N 1
ATOM 1675 C CA . LEU A 1 224 ? 9.934 31.670 0.222 1.00 57.98 230 LEU A CA 1
ATOM 1676 C C . LEU A 1 224 ? 10.920 30.522 0.382 1.00 61.97 230 LEU A C 1
ATOM 1677 O O . LEU A 1 224 ? 10.517 29.395 0.691 1.00 65.22 230 LEU A O 1
ATOM 1682 N N . ALA A 1 225 ? 12.212 30.787 0.181 1.00 70.86 231 ALA A N 1
ATOM 1683 C CA . ALA A 1 225 ? 13.218 29.756 0.412 1.00 72.91 231 ALA A CA 1
ATOM 1684 C C . ALA A 1 225 ? 13.381 29.473 1.900 1.00 66.79 231 ALA A C 1
ATOM 1685 O O . ALA A 1 225 ? 13.439 28.309 2.313 1.00 61.47 231 ALA A O 1
ATOM 1687 N N . ARG A 1 226 ? 13.457 30.526 2.721 1.00 65.59 232 ARG A N 1
ATOM 1688 C CA . ARG A 1 226 ? 13.568 30.332 4.163 1.00 63.83 232 ARG A CA 1
ATOM 1689 C C . ARG A 1 226 ? 12.340 29.636 4.732 1.00 65.74 232 ARG A C 1
ATOM 1690 O O . ARG A 1 226 ? 12.457 28.840 5.671 1.00 68.47 232 ARG A O 1
ATOM 1698 N N . ILE A 1 227 ? 11.159 29.915 4.176 1.00 62.40 233 ILE A N 1
ATOM 1699 C CA . ILE A 1 227 ? 9.948 29.241 4.632 1.00 59.21 233 ILE A CA 1
ATOM 1700 C C . ILE A 1 227 ? 9.995 27.759 4.276 1.00 62.36 233 ILE A C 1
ATOM 1701 O O . ILE A 1 227 ? 9.633 26.901 5.090 1.00 60.97 233 ILE A O 1
ATOM 1706 N N . GLU A 1 228 ? 10.451 27.432 3.063 1.00 69.95 234 GLU A N 1
ATOM 1707 C CA . GLU A 1 228 ? 10.512 26.034 2.644 1.00 71.26 234 GLU A CA 1
ATOM 1708 C C . GLU A 1 228 ? 11.499 25.239 3.490 1.00 69.27 234 GLU A C 1
ATOM 1709 O O . GLU A 1 228 ? 11.231 24.083 3.837 1.00 68.16 234 GLU A O 1
ATOM 1715 N N . SER A 1 229 ? 12.645 25.838 3.823 1.00 71.29 235 SER A N 1
ATOM 1716 C CA . SER A 1 229 ? 13.617 25.159 4.675 1.00 71.66 235 SER A CA 1
ATOM 1717 C C . SER A 1 229 ? 12.990 24.733 5.995 1.00 73.03 235 SER A C 1
ATOM 1718 O O . SER A 1 229 ? 13.267 23.640 6.501 1.00 75.35 235 SER A O 1
ATOM 1721 N N . ILE A 1 230 ? 12.134 25.582 6.563 1.00 71.67 236 ILE A N 1
ATOM 1722 C CA . ILE A 1 230 ? 11.482 25.242 7.820 1.00 67.46 236 ILE A CA 1
ATOM 1723 C C . ILE A 1 230 ? 10.343 24.252 7.597 1.00 67.14 236 ILE A C 1
ATOM 1724 O O . ILE A 1 230 ? 10.095 23.388 8.446 1.00 63.42 236 ILE A O 1
ATOM 1729 N N . ARG A 1 231 ? 9.647 24.342 6.460 1.00 66.96 237 ARG A N 1
ATOM 1730 C CA . ARG A 1 231 ? 8.503 23.464 6.226 1.00 64.31 237 ARG A CA 1
ATOM 1731 C C . ARG A 1 231 ? 8.947 22.026 5.995 1.00 66.13 237 ARG A C 1
ATOM 1732 O O . ARG A 1 231 ? 8.390 21.093 6.586 1.00 62.82 237 ARG A O 1
ATOM 1740 N N . LEU A 1 232 ? 9.934 21.826 5.116 1.00 73.99 238 LEU A N 1
ATOM 1741 C CA . LEU A 1 232 ? 10.470 20.485 4.903 1.00 75.97 238 LEU A CA 1
ATOM 1742 C C . LEU A 1 232 ? 11.003 19.901 6.204 1.00 78.83 238 LEU A C 1
ATOM 1743 O O . LEU A 1 232 ? 10.816 18.712 6.485 1.00 87.05 238 LEU A O 1
ATOM 1748 N N . GLN A 1 233 ? 11.656 20.731 7.019 1.00 80.34 239 GLN A N 1
ATOM 1749 C CA . GLN A 1 233 ? 12.180 20.262 8.296 1.00 78.61 239 GLN A CA 1
ATOM 1750 C C . GLN A 1 233 ? 11.053 19.962 9.279 1.00 80.56 239 GLN A C 1
ATOM 1751 O O . GLN A 1 233 ? 11.132 18.994 10.045 1.00 85.72 239 GLN A O 1
ATOM 1757 N N . ALA A 1 234 ? 9.993 20.776 9.269 1.00 74.90 240 ALA A N 1
ATOM 1758 C CA . ALA A 1 234 ? 8.889 20.566 10.201 1.00 67.05 240 ALA A CA 1
ATOM 1759 C C . ALA A 1 234 ? 8.067 19.340 9.823 1.00 68.51 240 ALA A C 1
ATOM 1760 O O . ALA A 1 234 ? 7.593 18.609 10.701 1.00 64.05 240 ALA A O 1
ATOM 1762 N N . GLY A 1 235 ? 7.879 19.106 8.522 1.00 73.64 241 GLY A N 1
ATOM 1763 C CA . GLY A 1 235 ? 7.132 17.936 8.092 1.00 81.45 241 GLY A CA 1
ATOM 1764 C C . GLY A 1 235 ? 7.799 16.635 8.496 1.00 83.54 241 GLY A C 1
ATOM 1765 O O . GLY A 1 235 ? 7.138 15.710 8.974 1.00 84.80 241 GLY A O 1
ATOM 1766 N N . LYS A 1 236 ? 9.119 16.547 8.313 1.00 83.47 242 LYS A N 1
ATOM 1767 C CA . LYS A 1 236 ? 9.836 15.349 8.736 1.00 88.13 242 LYS A CA 1
ATOM 1768 C C . LYS A 1 236 ? 9.797 15.185 10.249 1.00 86.34 242 LYS A C 1
ATOM 1769 O O . LYS A 1 236 ? 9.810 14.056 10.752 1.00 94.56 242 LYS A O 1
ATOM 1771 N N . ALA A 1 237 ? 9.736 16.294 10.988 1.00 76.32 243 ALA A N 1
ATOM 1772 C CA . ALA A 1 237 ? 9.689 16.231 12.442 1.00 70.99 243 ALA A CA 1
ATOM 1773 C C . ALA A 1 237 ? 8.310 15.868 12.975 1.00 72.41 243 ALA A C 1
ATOM 1774 O O . ALA A 1 237 ? 8.208 15.368 14.100 1.00 74.83 243 ALA A O 1
ATOM 1776 N N . MET A 1 238 ? 7.252 16.106 12.200 1.00 73.63 244 MET A N 1
ATOM 1777 C CA . MET A 1 238 ? 5.889 15.823 12.627 1.00 75.18 244 MET A CA 1
ATOM 1778 C C . MET A 1 238 ? 5.415 14.434 12.220 1.00 77.16 244 MET A C 1
ATOM 1779 O O . MET A 1 238 ? 4.202 14.204 12.136 1.00 71.64 244 MET A O 1
ATOM 1784 N N . GLY A 1 239 ? 6.334 13.507 11.965 1.00 77.89 245 GLY A N 1
ATOM 1785 C CA . GLY A 1 239 ? 5.966 12.157 11.603 1.00 81.32 245 GLY A CA 1
ATOM 1786 C C . GLY A 1 239 ? 5.731 11.929 10.128 1.00 83.72 245 GLY A C 1
ATOM 1787 O O . GLY A 1 239 ? 5.349 10.815 9.745 1.00 91.11 245 GLY A O 1
ATOM 1788 N N . LEU A 1 240 ? 5.928 12.941 9.293 1.00 80.87 246 LEU A N 1
ATOM 1789 C CA . LEU A 1 240 ? 5.842 12.782 7.852 1.00 81.54 246 LEU A CA 1
ATOM 1790 C C . LEU A 1 240 ? 7.263 12.677 7.291 1.00 82.00 246 LEU A C 1
ATOM 1791 O O . LEU A 1 240 ? 8.226 12.462 8.038 1.00 82.15 246 LEU A O 1
ATOM 1796 N N . GLY A 1 241 ? 7.409 12.832 5.981 1.00 82.64 247 GLY A N 1
ATOM 1797 C CA . GLY A 1 241 ? 8.725 12.764 5.376 1.00 92.40 247 GLY A CA 1
ATOM 1798 C C . GLY A 1 241 ? 8.712 13.144 3.913 1.00 94.69 247 GLY A C 1
ATOM 1799 O O . GLY A 1 241 ? 7.848 12.685 3.161 1.00 100.35 247 GLY A O 1
ATOM 1800 N N . ASP A 1 242 ? 9.674 13.966 3.495 1.00 94.24 248 ASP A N 1
ATOM 1801 C CA . ASP A 1 242 ? 9.742 14.485 2.130 1.00 94.84 248 ASP A CA 1
ATOM 1802 C C . ASP A 1 242 ? 8.392 15.077 1.714 1.00 97.04 248 ASP A C 1
ATOM 1803 O O . ASP A 1 242 ? 7.690 14.573 0.835 1.00 98.23 248 ASP A O 1
ATOM 1805 N N . VAL A 1 243 ? 8.041 16.164 2.404 1.00 88.57 249 VAL A N 1
ATOM 1806 C CA . VAL A 1 243 ? 6.822 16.911 2.109 1.00 82.96 249 VAL A CA 1
ATOM 1807 C C . VAL A 1 243 ? 7.041 17.808 0.894 1.00 79.85 249 VAL A C 1
ATOM 1808 O O . VAL A 1 243 ? 6.205 18.667 0.592 1.00 74.87 249 VAL A O 1
ATOM 1810 N N . SER A 1 244 ? 8.156 17.599 0.180 1.00 81.23 250 SER A N 1
ATOM 1811 C CA . SER A 1 244 ? 8.540 18.464 -0.936 1.00 80.81 250 SER A CA 1
ATOM 1812 C C . SER A 1 244 ? 7.464 18.550 -2.016 1.00 84.13 250 SER A C 1
ATOM 1813 O O . SER A 1 244 ? 7.367 19.571 -2.709 1.00 83.26 250 SER A O 1
ATOM 1816 N N . ASN A 1 245 ? 6.660 17.498 -2.186 1.00 82.97 251 ASN A N 1
ATOM 1817 C CA . ASN A 1 245 ? 5.553 17.505 -3.135 1.00 79.65 251 ASN A CA 1
ATOM 1818 C C . ASN A 1 245 ? 4.191 17.414 -2.463 1.00 86.84 251 ASN A C 1
ATOM 1819 O O . ASN A 1 245 ? 3.172 17.403 -3.161 1.00 89.66 251 ASN A O 1
ATOM 1821 N N . MET A 1 246 ? 4.143 17.334 -1.139 1.00 88.18 252 MET A N 1
ATOM 1822 C CA . MET A 1 246 ? 2.884 17.394 -0.417 1.00 83.27 252 MET A CA 1
ATOM 1823 C C . MET A 1 246 ? 2.498 18.844 -0.157 1.00 74.51 252 MET A C 1
ATOM 1824 O O . MET A 1 246 ? 3.335 19.750 -0.165 1.00 72.36 252 MET A O 1
ATOM 1829 N N . VAL A 1 247 ? 1.202 19.056 0.071 1.00 69.82 253 VAL A N 1
ATOM 1830 C CA . VAL A 1 247 ? 0.671 20.379 0.377 1.00 65.82 253 VAL A CA 1
ATOM 1831 C C . VAL A 1 247 ? 0.570 20.617 1.878 1.00 66.16 253 VAL A C 1
ATOM 1832 O O . VAL A 1 247 ? -0.003 21.624 2.303 1.00 65.80 253 VAL A O 1
ATOM 1836 N N . ILE A 1 248 ? 1.098 19.707 2.691 1.00 68.10 254 ILE A N 1
ATOM 1837 C CA . ILE A 1 248 ? 1.122 19.885 4.140 1.00 66.97 254 ILE A CA 1
ATOM 1838 C C . ILE A 1 248 ? 2.553 19.682 4.633 1.00 71.04 254 ILE A C 1
ATOM 1839 O O . ILE A 1 248 ? 3.339 18.987 3.972 1.00 74.89 254 ILE A O 1
ATOM 1844 N N . PRO A 1 249 ? 2.952 20.284 5.775 1.00 68.99 255 PRO A N 1
ATOM 1845 C CA . PRO A 1 249 ? 2.131 21.203 6.574 1.00 57.71 255 PRO A CA 1
ATOM 1846 C C . PRO A 1 249 ? 2.030 22.575 5.927 1.00 57.94 255 PRO A C 1
ATOM 1847 O O . PRO A 1 249 ? 2.926 22.956 5.179 1.00 62.97 255 PRO A O 1
ATOM 1851 N N . LYS A 1 250 ? 0.947 23.291 6.194 1.00 53.61 256 LYS A N 1
ATOM 1852 C CA . LYS A 1 250 ? 0.796 24.641 5.674 1.00 55.34 256 LYS A CA 1
ATOM 1853 C C . LYS A 1 250 ? 1.530 25.614 6.589 1.00 53.04 256 LYS A C 1
ATOM 1854 O O . LYS A 1 250 ? 1.150 25.752 7.757 1.00 57.54 256 LYS A O 1
ATOM 1860 N N . PRO A 1 251 ? 2.582 26.285 6.119 1.00 50.70 257 PRO A N 1
ATOM 1861 C CA . PRO A 1 251 ? 3.266 27.264 6.973 1.00 52.71 257 PRO A CA 1
ATOM 1862 C C . PRO A 1 251 ? 2.440 28.531 7.124 1.00 48.11 257 PRO A C 1
ATOM 1863 O O . PRO A 1 251 ? 1.783 28.984 6.183 1.00 40.92 257 PRO A O 1
ATOM 1867 N N . VAL A 1 252 ? 2.459 29.088 8.334 1.00 38.67 258 VAL A N 1
ATOM 1868 C CA . VAL A 1 252 ? 1.679 30.274 8.673 1.00 40.24 258 VAL A CA 1
ATOM 1869 C C . VAL A 1 252 ? 2.600 31.288 9.332 1.00 39.51 258 VAL A C 1
ATOM 1870 O O . VAL A 1 252 ? 3.164 31.017 10.399 1.00 43.26 258 VAL A O 1
ATOM 1874 N N . LEU A 1 253 ? 2.746 32.453 8.707 1.00 39.69 259 LEU A N 1
ATOM 1875 C CA . LEU A 1 253 ? 3.436 33.569 9.338 1.00 40.11 259 LEU A CA 1
ATOM 1876 C C . LEU A 1 253 ? 2.462 34.320 10.238 1.00 37.40 259 LEU A C 1
ATOM 1877 O O . LEU A 1 253 ? 1.360 34.674 9.809 1.00 33.92 259 LEU A O 1
ATOM 1882 N N . ILE A 1 254 ? 2.857 34.552 11.488 1.00 32.01 260 ILE A N 1
ATOM 1883 C CA . ILE A 1 254 ? 1.983 35.216 12.446 1.00 30.22 260 ILE A CA 1
ATOM 1884 C C . ILE A 1 254 ? 2.634 36.502 12.938 1.00 32.91 260 ILE A C 1
ATOM 1885 O O . ILE A 1 254 ? 3.860 36.645 12.968 1.00 30.41 260 ILE A O 1
ATOM 1890 N N . SER A 1 255 ? 1.780 37.444 13.320 1.00 28.03 261 SER A N 1
ATOM 1891 C CA . SER A 1 255 ? 2.175 38.729 13.874 1.00 27.22 261 SER A CA 1
ATOM 1892 C C . SER A 1 255 ? 0.991 39.272 14.658 1.00 29.52 261 SER A C 1
ATOM 1893 O O . SER A 1 255 ? -0.137 38.797 14.480 1.00 25.31 261 SER A O 1
ATOM 1896 N N . PRO A 1 256 ? 1.209 40.246 15.544 1.00 29.80 262 PRO A N 1
ATOM 1897 C CA . PRO A 1 256 ? 0.086 40.785 16.320 1.00 26.59 262 PRO A CA 1
ATOM 1898 C C . PRO A 1 256 ? -0.988 41.376 15.418 1.00 29.28 262 PRO A C 1
ATOM 1899 O O . PRO A 1 256 ? -0.719 41.822 14.300 1.00 23.51 262 PRO A O 1
ATOM 1903 N N . ALA A 1 257 ? -2.220 41.360 15.918 1.00 27.34 263 ALA A N 1
ATOM 1904 C CA . ALA A 1 257 ? -3.337 41.945 15.191 1.00 33.15 263 ALA A CA 1
ATOM 1905 C C . ALA A 1 257 ? -3.177 43.457 15.079 1.00 31.24 263 ALA A C 1
ATOM 1906 O O . ALA A 1 257 ? -2.539 44.103 15.914 1.00 31.46 263 ALA A O 1
ATOM 1908 N N . GLN A 1 258 ? -3.773 44.023 14.030 1.00 27.13 264 GLN A N 1
ATOM 1909 C CA . GLN A 1 258 ? -3.735 45.460 13.802 1.00 27.53 264 GLN A CA 1
ATOM 1910 C C . GLN A 1 258 ? -5.078 46.148 13.984 1.00 36.92 264 GLN A C 1
ATOM 1911 O O . GLN A 1 258 ? -5.105 47.342 14.288 1.00 32.66 264 GLN A O 1
ATOM 1913 N N . LYS A 1 259 ? -6.190 45.429 13.815 1.00 30.41 265 LYS A N 1
ATOM 1914 C CA . LYS A 1 259 ? -7.521 46.026 13.842 1.00 27.67 265 LYS A CA 1
ATOM 1915 C C . LYS A 1 259 ? -8.359 45.514 15.011 1.00 29.68 265 LYS A C 1
ATOM 1916 O O . LYS A 1 259 ? -9.584 45.428 14.912 1.00 41.72 265 LYS A O 1
ATOM 1918 N N . GLY A 1 260 ? -7.717 45.166 16.124 1.00 24.86 266 GLY A N 1
ATOM 1919 C CA . GLY A 1 260 ? -8.424 44.772 17.325 1.00 24.97 266 GLY A CA 1
ATOM 1920 C C . GLY A 1 260 ? -8.592 43.281 17.539 1.00 33.08 266 GLY A C 1
ATOM 1921 O O . GLY A 1 260 ? -9.096 42.880 18.596 1.00 34.05 266 GLY A O 1
ATOM 1922 N N . GLY A 1 261 ? -8.188 42.449 16.584 1.00 28.33 267 GLY A N 1
ATOM 1923 C CA . GLY A 1 261 ? -8.329 41.015 16.718 1.00 31.06 267 GLY A CA 1
ATOM 1924 C C . GLY A 1 261 ? -7.292 40.412 17.650 1.00 31.47 267 GLY A C 1
ATOM 1925 O O . GLY A 1 261 ? -6.562 41.102 18.363 1.00 32.62 267 GLY A O 1
ATOM 1926 N N . ALA A 1 262 ? -7.227 39.081 17.625 1.00 28.24 268 ALA A N 1
ATOM 1927 C CA . ALA A 1 262 ? -6.290 38.348 18.467 1.00 23.67 268 ALA A CA 1
ATOM 1928 C C . ALA A 1 262 ? -4.926 38.159 17.819 1.00 25.78 268 ALA A C 1
ATOM 1929 O O . ALA A 1 262 ? -3.918 38.099 18.532 1.00 25.83 268 ALA A O 1
ATOM 1931 N N . ILE A 1 263 ? -4.865 38.065 16.491 1.00 25.96 269 ILE A N 1
ATOM 1932 C CA . ILE A 1 263 ? -3.623 37.734 15.803 1.00 28.26 269 ILE A CA 1
ATOM 1933 C C . ILE A 1 263 ? -3.799 38.038 14.323 1.00 27.84 269 ILE A C 1
ATOM 1934 O O . ILE A 1 263 ? -4.925 38.072 13.815 1.00 26.85 269 ILE A O 1
ATOM 1939 N N . ASN A 1 264 ? -2.688 38.280 13.635 1.00 24.91 270 ASN A N 1
ATOM 1940 C CA . ASN A 1 264 ? -2.663 38.468 12.193 1.00 25.26 270 ASN A CA 1
ATOM 1941 C C . ASN A 1 264 ? -1.832 37.354 11.570 1.00 29.58 270 ASN A C 1
ATOM 1942 O O . ASN A 1 264 ? -0.784 36.979 12.105 1.00 27.27 270 ASN A O 1
ATOM 1947 N N . VAL A 1 265 ? -2.298 36.811 10.446 1.00 27.51 271 VAL A N 1
ATOM 1948 C CA . VAL A 1 265 ? -1.656 35.644 9.857 1.00 29.77 271 VAL A CA 1
ATOM 1949 C C . VAL A 1 265 ? -1.446 35.855 8.363 1.00 34.34 271 VAL A C 1
ATOM 1950 O O . VAL A 1 265 ? -2.142 36.636 7.709 1.00 29.74 271 VAL A O 1
ATOM 1954 N N . ARG A 1 266 ? -0.453 35.142 7.834 1.00 40.07 272 ARG A N 1
ATOM 1955 C CA . ARG A 1 266 ? -0.230 35.002 6.398 1.00 33.12 272 ARG A CA 1
ATOM 1956 C C . ARG A 1 266 ? -0.155 33.510 6.107 1.00 34.55 272 ARG A C 1
ATOM 1957 O O . ARG A 1 266 ? 0.790 32.839 6.535 1.00 40.41 272 ARG A O 1
ATOM 1965 N N . TYR A 1 267 ? -1.148 32.997 5.386 1.00 34.89 273 TYR A N 1
ATOM 1966 C CA . TYR A 1 267 ? -1.367 31.563 5.226 1.00 41.11 273 TYR A CA 1
ATOM 1967 C C . TYR A 1 267 ? -0.766 31.097 3.904 1.00 45.91 273 TYR A C 1
ATOM 1968 O O . TYR A 1 267 ? -1.201 31.532 2.833 1.00 49.56 273 TYR A O 1
ATOM 1977 N N . PHE A 1 268 ? 0.222 30.211 3.976 1.00 38.57 274 PHE A N 1
ATOM 1978 C CA . PHE A 1 268 ? 0.889 29.703 2.785 1.00 47.67 274 PHE A CA 1
ATOM 1979 C C . PHE A 1 268 ? 0.360 28.319 2.424 1.00 52.20 274 PHE A C 1
ATOM 1980 O O . PHE A 1 268 ? 0.135 27.479 3.301 1.00 51.37 274 PHE A O 1
ATOM 1988 N N . MET A 1 269 ? 0.177 28.080 1.118 1.00 57.33 275 MET A N 1
ATOM 1989 C CA . MET A 1 269 ? -0.630 26.951 0.661 1.00 63.09 275 MET A CA 1
ATOM 1990 C C . MET A 1 269 ? 0.100 25.859 -0.121 1.00 72.99 275 MET A C 1
ATOM 1991 O O . MET A 1 269 ? -0.488 25.307 -1.060 1.00 82.92 275 MET A O 1
ATOM 1996 N N . PRO A 1 270 ? 1.349 25.483 0.212 1.00 71.50 276 PRO A N 1
ATOM 1997 C CA . PRO A 1 270 ? 2.361 25.947 1.165 1.00 67.09 276 PRO A CA 1
ATOM 1998 C C . PRO A 1 270 ? 3.366 26.905 0.537 1.00 66.77 276 PRO A C 1
ATOM 1999 O O . PRO A 1 270 ? 4.199 27.473 1.242 1.00 72.72 276 PRO A O 1
ATOM 2003 N N . HIS A 1 271 ? 3.283 27.076 -0.781 1.00 68.07 277 HIS A N 1
ATOM 2004 C CA . HIS A 1 271 ? 4.248 27.888 -1.511 1.00 73.19 277 HIS A CA 1
ATOM 2005 C C . HIS A 1 271 ? 3.779 29.331 -1.674 1.00 77.66 277 HIS A C 1
ATOM 2006 O O . HIS A 1 271 ? 4.547 30.265 -1.424 1.00 89.25 277 HIS A O 1
ATOM 2013 N N . SER A 1 272 ? 2.533 29.531 -2.091 1.00 69.76 278 SER A N 1
ATOM 2014 C CA . SER A 1 272 ? 1.982 30.860 -2.309 1.00 67.03 278 SER A CA 1
ATOM 2015 C C . SER A 1 272 ? 1.202 31.327 -1.085 1.00 66.74 278 SER A C 1
ATOM 2016 O O . SER A 1 272 ? 0.746 30.528 -0.265 1.00 63.75 278 SER A O 1
ATOM 2019 N N . CYS A 1 273 ? 1.043 32.644 -0.979 1.00 62.85 279 CYS A N 1
ATOM 2020 C CA . CYS A 1 273 ? 0.339 33.250 0.143 1.00 52.30 279 CYS A CA 1
ATOM 2021 C C . CYS A 1 273 ? -1.153 33.325 -0.168 1.00 49.46 279 CYS A C 1
ATOM 2022 O O . CYS A 1 273 ? -1.554 33.899 -1.187 1.00 48.70 279 CYS A O 1
ATOM 2025 N N . HIS A 1 274 ? -1.965 32.736 0.709 1.00 48.24 280 HIS A N 1
ATOM 2026 C CA . HIS A 1 274 ? -3.415 32.801 0.576 1.00 42.41 280 HIS A CA 1
ATOM 2027 C C . HIS A 1 274 ? -3.881 34.253 0.634 1.00 40.50 280 HIS A C 1
ATOM 2028 O O . HIS A 1 274 ? -3.416 35.039 1.465 1.00 39.03 280 HIS A O 1
ATOM 2035 N N . ARG A 1 275 ? -4.795 34.615 -0.271 1.00 43.94 281 ARG A N 1
ATOM 2036 C CA . ARG A 1 275 ? -5.367 35.958 -0.267 1.00 49.56 281 ARG A CA 1
ATOM 2037 C C . ARG A 1 275 ? -6.248 36.205 0.951 1.00 50.01 281 ARG A C 1
ATOM 2038 O O . ARG A 1 275 ? -6.468 37.363 1.322 1.00 50.23 281 ARG A O 1
ATOM 2046 N N . ALA A 1 276 ? -6.766 35.147 1.569 1.00 48.95 282 ALA A N 1
ATOM 2047 C CA . ALA A 1 276 ? -7.536 35.260 2.799 1.00 44.42 282 ALA A CA 1
ATOM 2048 C C . ALA A 1 276 ? -7.000 34.270 3.823 1.00 40.16 282 ALA A C 1
ATOM 2049 O O . ALA A 1 276 ? -5.842 34.372 4.241 1.00 40.07 282 ALA A O 1
ATOM 2051 N N . LEU A 1 277 ? -7.823 33.300 4.217 1.00 36.20 283 LEU A N 1
ATOM 2052 C CA . LEU A 1 277 ? -7.420 32.307 5.201 1.00 34.97 283 LEU A CA 1
ATOM 2053 C C . LEU A 1 277 ? -8.373 31.123 5.131 1.00 33.48 283 LEU A C 1
ATOM 2054 O O . LEU A 1 277 ? -9.591 31.304 5.076 1.00 36.27 283 LEU A O 1
ATOM 2059 N N . ALA A 1 278 ? -7.812 29.916 5.140 1.00 35.24 284 ALA A N 1
ATOM 2060 C CA . ALA A 1 278 ? -8.633 28.713 5.155 1.00 34.41 284 ALA A CA 1
ATOM 2061 C C . ALA A 1 278 ? -9.248 28.501 6.533 1.00 38.65 284 ALA A C 1
ATOM 2062 O O . ALA A 1 278 ? -8.624 28.781 7.562 1.00 33.87 284 ALA A O 1
ATOM 2064 N N . ILE A 1 279 ? -10.488 28.004 6.547 1.00 30.10 285 ILE A N 1
ATOM 2065 C CA . ILE A 1 279 ? -11.175 27.737 7.808 1.00 31.45 285 ILE A CA 1
ATOM 2066 C C . ILE A 1 279 ? -10.376 26.753 8.654 1.00 36.84 285 ILE A C 1
ATOM 2067 O O . ILE A 1 279 ? -10.219 26.939 9.868 1.00 35.60 285 ILE A O 1
ATOM 2072 N N . THR A 1 280 ? -9.854 25.695 8.028 1.00 36.71 286 THR A N 1
ATOM 2073 C CA . THR A 1 280 ? -9.047 24.729 8.766 1.00 40.95 286 THR A CA 1
ATOM 2074 C C . THR A 1 280 ? -7.802 25.384 9.345 1.00 37.16 286 THR A C 1
ATOM 2075 O O . THR A 1 280 ? -7.424 25.112 10.491 1.00 37.60 286 THR A O 1
ATOM 2079 N N . GLY A 1 281 ? -7.153 26.257 8.572 1.00 39.56 287 GLY A N 1
ATOM 2080 C CA . GLY A 1 281 ? -6.036 27.012 9.114 1.00 29.53 287 GLY A CA 1
ATOM 2081 C C . GLY A 1 281 ? -6.447 27.887 10.282 1.00 30.43 287 GLY A C 1
ATOM 2082 O O . GLY A 1 281 ? -5.705 28.028 11.258 1.00 30.07 287 GLY A O 1
ATOM 2083 N N . ALA A 1 282 ? -7.643 28.477 10.204 1.00 28.28 288 ALA A N 1
ATOM 2084 C CA . ALA A 1 282 ? -8.130 29.303 11.302 1.00 31.89 288 ALA A CA 1
ATOM 2085 C C . ALA A 1 282 ? -8.332 28.475 12.565 1.00 32.09 288 ALA A C 1
ATOM 2086 O O . ALA A 1 282 ? -8.093 28.959 13.677 1.00 30.53 288 ALA A O 1
ATOM 2088 N N . ILE A 1 283 ? -8.764 27.221 12.414 1.00 31.47 289 ILE A N 1
ATOM 2089 C CA . ILE A 1 283 ? -8.914 26.344 13.573 1.00 28.68 289 ILE A CA 1
ATOM 2090 C C . ILE A 1 283 ? -7.563 26.123 14.241 1.00 32.10 289 ILE A C 1
ATOM 2091 O O . ILE A 1 283 ? -7.428 26.227 15.467 1.00 32.52 289 ILE A O 1
ATOM 2096 N N . ALA A 1 284 ? -6.540 25.821 13.438 1.00 28.44 290 ALA A N 1
ATOM 2097 C CA . ALA A 1 284 ? -5.223 25.511 13.985 1.00 34.85 290 ALA A CA 1
ATOM 2098 C C . ALA A 1 284 ? -4.616 26.718 14.691 1.00 36.24 290 ALA A C 1
ATOM 2099 O O . ALA A 1 284 ? -4.096 26.600 15.807 1.00 39.39 290 ALA A O 1
ATOM 2101 N N . ILE A 1 285 ? -4.674 27.889 14.053 1.00 28.03 291 ILE A N 1
ATOM 2102 C CA . ILE A 1 285 ? -4.059 29.087 14.621 1.00 27.43 291 ILE A CA 1
ATOM 2103 C C . ILE A 1 285 ? -4.774 29.503 15.901 1.00 28.51 291 ILE A C 1
ATOM 2104 O O . ILE A 1 285 ? -4.135 29.818 16.912 1.00 32.25 291 ILE A O 1
ATOM 2109 N N . SER A 1 286 ? -6.109 29.523 15.875 1.00 26.30 292 SER A N 1
ATOM 2110 C CA . SER A 1 286 ? -6.856 29.888 17.074 1.00 26.19 292 SER A CA 1
ATOM 2111 C C . SER A 1 286 ? -6.582 28.910 18.211 1.00 32.40 292 SER A C 1
ATOM 2112 O O . SER A 1 286 ? -6.526 29.307 19.381 1.00 34.10 292 SER A O 1
ATOM 2115 N N . SER A 1 287 ? -6.398 27.626 17.883 1.00 27.64 293 SER A N 1
ATOM 2116 C CA . SER A 1 287 ? -6.087 26.632 18.907 1.00 33.45 293 SER A CA 1
ATOM 2117 C C . SER A 1 287 ? -4.750 26.923 19.575 1.00 34.82 293 SER A C 1
ATOM 2118 O O . SER A 1 287 ? -4.630 26.837 20.803 1.00 39.37 293 SER A O 1
ATOM 2121 N N . SER A 1 288 ? -3.731 27.264 18.783 1.00 31.64 294 SER A N 1
ATOM 2122 C CA . SER A 1 288 ? -2.435 27.594 19.365 1.00 35.97 294 SER A CA 1
ATOM 2123 C C . SER A 1 288 ? -2.522 28.816 20.268 1.00 32.09 294 SER A C 1
ATOM 2124 O O . SER A 1 288 ? -1.745 28.936 21.220 1.00 37.61 294 SER A O 1
ATOM 2127 N N . CYS A 1 289 ? -3.462 29.726 19.996 1.00 29.94 295 CYS A N 1
ATOM 2128 C CA . CYS A 1 289 ? -3.656 30.866 20.889 1.00 34.77 295 CYS A CA 1
ATOM 2129 C C . CYS A 1 289 ? -4.167 30.431 22.255 1.00 36.99 295 CYS A C 1
ATOM 2130 O O . CYS A 1 289 ? -3.844 31.065 23.266 1.00 41.41 295 CYS A O 1
ATOM 2133 N N . ALA A 1 290 ? -4.965 29.364 22.308 1.00 37.29 296 ALA A N 1
ATOM 2134 C CA . ALA A 1 290 ? -5.544 28.914 23.566 1.00 36.95 296 ALA A CA 1
ATOM 2135 C C . ALA A 1 290 ? -4.681 27.888 24.283 1.00 42.16 296 ALA A C 1
ATOM 2136 O O . ALA A 1 290 ? -4.670 27.860 25.518 1.00 48.38 296 ALA A O 1
ATOM 2138 N N . LEU A 1 291 ? -3.961 27.046 23.547 1.00 45.98 297 LEU A N 1
ATOM 2139 C CA . LEU A 1 291 ? -3.120 26.039 24.179 1.00 52.26 297 LEU A CA 1
ATOM 2140 C C . LEU A 1 291 ? -1.861 26.678 24.751 1.00 62.27 297 LEU A C 1
ATOM 2141 O O . LEU A 1 291 ? -1.233 27.531 24.116 1.00 71.17 297 LEU A O 1
ATOM 2146 N N . GLU A 1 292 ? -1.496 26.260 25.959 1.00 66.18 298 GLU A N 1
ATOM 2147 C CA . GLU A 1 292 ? -0.339 26.820 26.639 1.00 69.81 298 GLU A CA 1
ATOM 2148 C C . GLU A 1 292 ? 0.959 26.271 26.058 1.00 59.57 298 GLU A C 1
ATOM 2149 O O . GLU A 1 292 ? 1.046 25.108 25.655 1.00 58.73 298 GLU A O 1
ATOM 2155 N N . GLY A 1 293 ? 1.975 27.130 26.018 1.00 48.99 299 GLY A N 1
ATOM 2156 C CA . GLY A 1 293 ? 3.310 26.723 25.635 1.00 46.92 299 GLY A CA 1
ATOM 2157 C C . GLY A 1 293 ? 3.650 26.875 24.169 1.00 51.07 299 GLY A C 1
ATOM 2158 O O . GLY A 1 293 ? 4.791 26.585 23.785 1.00 57.18 299 GLY A O 1
ATOM 2159 N N . THR A 1 294 ? 2.710 27.309 23.336 1.00 41.08 300 THR A N 1
ATOM 2160 C CA . THR A 1 294 ? 3.001 27.479 21.922 1.00 43.53 300 THR A CA 1
ATOM 2161 C C . THR A 1 294 ? 3.760 28.782 21.685 1.00 43.02 300 THR A C 1
ATOM 2162 O O . THR A 1 294 ? 3.793 29.680 22.532 1.00 39.62 300 THR A O 1
ATOM 2166 N N . VAL A 1 295 ? 4.375 28.876 20.503 1.00 37.88 301 VAL A N 1
ATOM 2167 C CA . VAL A 1 295 ? 5.106 30.083 20.140 1.00 41.35 301 VAL A CA 1
ATOM 2168 C C . VAL A 1 295 ? 4.172 31.280 20.008 1.00 48.86 301 VAL A C 1
ATOM 2169 O O . VAL A 1 295 ? 4.628 32.429 20.059 1.00 45.80 301 VAL A O 1
ATOM 2173 N N . THR A 1 296 ? 2.868 31.035 19.847 1.00 48.40 302 THR A N 1
ATOM 2174 C CA . THR A 1 296 ? 1.907 32.128 19.753 1.00 46.69 302 THR A CA 1
ATOM 2175 C C . THR A 1 296 ? 1.862 32.944 21.040 1.00 45.68 302 THR A C 1
ATOM 2176 O O . THR A 1 296 ? 1.618 34.155 20.999 1.00 47.77 302 THR A O 1
ATOM 2180 N N . ARG A 1 297 ? 2.119 32.308 22.185 1.00 48.71 303 ARG A N 1
ATOM 2181 C CA . ARG A 1 297 ? 2.114 33.020 23.457 1.00 46.96 303 ARG A CA 1
ATOM 2182 C C . ARG A 1 297 ? 3.245 34.036 23.564 1.00 44.19 303 ARG A C 1
ATOM 2183 O O . ARG A 1 297 ? 3.171 34.936 24.407 1.00 45.17 303 ARG A O 1
ATOM 2191 N N . GLN A 1 298 ? 4.285 33.911 22.741 1.00 43.11 304 GLN A N 1
ATOM 2192 C CA . GLN A 1 298 ? 5.385 34.868 22.714 1.00 43.70 304 GLN A CA 1
ATOM 2193 C C . GLN A 1 298 ? 5.169 35.993 21.710 1.00 43.42 304 GLN A C 1
ATOM 2194 O O . GLN A 1 298 ? 6.023 36.879 21.604 1.00 41.52 304 GLN A O 1
ATOM 2200 N N . ILE A 1 299 ? 4.064 35.976 20.965 1.00 36.67 305 ILE A N 1
ATOM 2201 C CA . ILE A 1 299 ? 3.821 36.920 19.881 1.00 35.14 305 ILE A CA 1
ATOM 2202 C C . ILE A 1 299 ? 2.630 37.822 20.182 1.00 38.59 305 ILE A C 1
ATOM 2203 O O . ILE A 1 299 ? 2.708 39.045 20.026 1.00 40.45 305 ILE A O 1
ATOM 2208 N N . VAL A 1 300 ? 1.524 37.239 20.624 1.00 34.77 306 VAL A N 1
ATOM 2209 C CA . VAL A 1 300 ? 0.288 37.985 20.849 1.00 36.48 306 VAL A CA 1
ATOM 2210 C C . VAL A 1 300 ? -0.108 37.812 22.308 1.00 35.42 306 VAL A C 1
ATOM 2211 O O . VAL A 1 300 ? 0.289 36.835 22.965 1.00 36.46 306 VAL A O 1
ATOM 2215 N N . PRO A 1 301 ? -0.884 38.749 22.855 1.00 41.02 307 PRO A N 1
ATOM 2216 C CA . PRO A 1 301 ? -1.375 38.589 24.228 1.00 35.57 307 PRO A CA 1
ATOM 2217 C C . PRO A 1 301 ? -2.287 37.377 24.357 1.00 36.48 307 PRO A C 1
ATOM 2218 O O . PRO A 1 301 ? -2.853 36.879 23.380 1.00 35.20 307 PRO A O 1
ATOM 2222 N N . SER A 1 302 ? -2.430 36.907 25.595 1.00 43.13 308 SER A N 1
ATOM 2223 C CA . SER A 1 302 ? -3.265 35.746 25.865 1.00 48.26 308 SER A CA 1
ATOM 2224 C C . SER A 1 302 ? -4.726 36.050 25.550 1.00 50.96 308 SER A C 1
ATOM 2225 O O . SER A 1 302 ? -5.199 37.179 25.706 1.00 50.30 308 SER A O 1
ATOM 2228 N N . VAL A 1 303 ? -5.445 35.022 25.103 1.00 52.88 309 VAL A N 1
ATOM 2229 C CA . VAL A 1 303 ? -6.824 35.190 24.658 1.00 56.15 309 VAL A CA 1
ATOM 2230 C C . VAL A 1 303 ? -7.775 34.387 25.539 1.00 66.75 309 VAL A C 1
ATOM 2231 O O . VAL A 1 303 ? -8.930 34.781 25.741 1.00 68.10 309 VAL A O 1
ATOM 2235 N N . GLY A 1 304 ? -7.297 33.262 26.072 1.00 70.69 310 GLY A N 1
ATOM 2236 C CA . GLY A 1 304 ? -8.180 32.359 26.783 1.00 75.94 310 GLY A CA 1
ATOM 2237 C C . GLY A 1 304 ? -9.113 31.630 25.828 1.00 81.38 310 GLY A C 1
ATOM 2238 O O . GLY A 1 304 ? -8.793 31.383 24.660 1.00 84.94 310 GLY A O 1
ATOM 2239 N N . TYR A 1 305 ? -10.288 31.276 26.338 1.00 85.59 311 TYR A N 1
ATOM 2240 C CA . TYR A 1 305 ? -11.334 30.671 25.526 1.00 80.58 311 TYR A CA 1
ATOM 2241 C C . TYR A 1 305 ? -12.428 31.688 25.213 1.00 78.98 311 TYR A C 1
ATOM 2242 O O . TYR A 1 305 ? -12.598 32.698 25.902 1.00 84.84 311 TYR A O 1
ATOM 2251 N N . GLY A 1 306 ? -13.174 31.404 24.144 1.00 69.98 312 GLY A N 1
ATOM 2252 C CA . GLY A 1 306 ? -14.227 32.280 23.673 1.00 68.11 312 GLY A CA 1
ATOM 2253 C C . GLY A 1 306 ? -14.022 32.649 22.215 1.00 61.60 312 GLY A C 1
ATOM 2254 O O . GLY A 1 306 ? -13.594 31.812 21.409 1.00 51.35 312 GLY A O 1
ATOM 2255 N N . ASN A 1 307 ? -14.339 33.900 21.889 1.00 53.82 313 ASN A N 1
ATOM 2256 C CA . ASN A 1 307 ? -14.217 34.398 20.526 1.00 48.12 313 ASN A CA 1
ATOM 2257 C C . ASN A 1 307 ? -12.774 34.807 20.245 1.00 45.00 313 ASN A C 1
ATOM 2258 O O . ASN A 1 307 ? -12.216 35.665 20.938 1.00 49.23 313 ASN A O 1
ATOM 2263 N N . ILE A 1 308 ? -12.178 34.210 19.220 1.00 39.96 314 ILE A N 1
ATOM 2264 C CA . ILE A 1 308 ? -10.805 34.496 18.820 1.00 33.62 314 ILE A CA 1
ATOM 2265 C C . ILE A 1 308 ? -10.847 35.004 17.386 1.00 30.20 314 ILE A C 1
ATOM 2266 O O . ILE A 1 308 ? -11.196 34.257 16.463 1.00 29.48 314 ILE A O 1
ATOM 2271 N N . ASN A 1 309 ? -10.504 36.274 17.200 1.00 30.13 315 ASN A N 1
ATOM 2272 C CA . ASN A 1 309 ? -10.571 36.920 15.895 1.00 28.20 315 ASN A CA 1
ATOM 2273 C C . ASN A 1 309 ? -9.211 36.816 15.208 1.00 29.18 315 ASN A C 1
ATOM 2274 O O . ASN A 1 309 ? -8.203 37.296 15.743 1.00 32.30 315 ASN A O 1
ATOM 2279 N N . ILE A 1 310 ? -9.182 36.178 14.037 1.00 26.41 316 ILE A N 1
ATOM 2280 C CA . ILE A 1 310 ? -7.960 35.953 13.266 1.00 28.39 316 ILE A CA 1
ATOM 2281 C C . ILE A 1 310 ? -7.966 36.896 12.070 1.00 37.23 316 ILE A C 1
ATOM 2282 O O . ILE A 1 310 ? -8.855 36.816 11.213 1.00 36.69 316 ILE A O 1
ATOM 2287 N N . GLU A 1 311 ? -6.960 37.761 11.991 1.00 30.22 317 GLU A N 1
ATOM 2288 C CA . GLU A 1 311 ? -6.837 38.696 10.882 1.00 26.88 317 GLU A CA 1
ATOM 2289 C C . GLU A 1 311 ? -6.004 38.084 9.762 1.00 27.70 317 GLU A C 1
ATOM 2290 O O . GLU A 1 311 ? -5.045 37.347 10.012 1.00 29.90 317 GLU A O 1
ATOM 2296 N N . HIS A 1 312 ? -6.384 38.389 8.528 1.00 27.14 318 HIS A N 1
ATOM 2297 C CA . HIS A 1 312 ? -5.733 37.850 7.342 1.00 28.01 318 HIS A CA 1
ATOM 2298 C C . HIS A 1 312 ? -5.756 38.935 6.276 1.00 29.11 318 HIS A C 1
ATOM 2299 O O . HIS A 1 312 ? -6.380 39.986 6.466 1.00 39.98 318 HIS A O 1
ATOM 2306 N N . PRO A 1 313 ? -5.061 38.726 5.145 1.00 41.99 319 PRO A N 1
ATOM 2307 C CA . PRO A 1 313 ? -4.921 39.818 4.159 1.00 44.13 319 PRO A CA 1
ATOM 2308 C C . PRO A 1 313 ? -6.212 40.506 3.734 1.00 47.12 319 PRO A C 1
ATOM 2309 O O . PRO A 1 313 ? -6.172 41.697 3.403 1.00 55.68 319 PRO A O 1
ATOM 2313 N N . SER A 1 314 ? -7.352 39.815 3.724 1.00 46.02 320 SER A N 1
ATOM 2314 C CA . SER A 1 314 ? -8.576 40.396 3.180 1.00 42.69 320 SER A CA 1
ATOM 2315 C C . SER A 1 314 ? -9.705 40.482 4.203 1.00 41.00 320 SER A C 1
ATOM 2316 O O . SER A 1 314 ? -10.875 40.543 3.817 1.00 46.91 320 SER A O 1
ATOM 2319 N N . GLY A 1 315 ? -9.390 40.510 5.485 1.00 33.62 321 GLY A N 1
ATOM 2320 C CA . GLY A 1 315 ? -10.425 40.670 6.489 1.00 36.41 321 GLY A CA 1
ATOM 2321 C C . GLY A 1 315 ? -10.047 39.950 7.774 1.00 43.09 321 GLY A C 1
ATOM 2322 O O . GLY A 1 315 ? -8.867 39.789 8.084 1.00 36.80 321 GLY A O 1
ATOM 2323 N N . ALA A 1 316 ? -11.077 39.536 8.510 1.00 37.50 322 ALA A N 1
ATOM 2324 C CA . ALA A 1 316 ? -10.894 38.829 9.768 1.00 34.28 322 ALA A CA 1
ATOM 2325 C C . ALA A 1 316 ? -11.964 37.758 9.899 1.00 41.26 322 ALA A C 1
ATOM 2326 O O . ALA A 1 316 ? -13.026 37.830 9.278 1.00 48.72 322 ALA A O 1
ATOM 2328 N N . LEU A 1 317 ? -11.670 36.760 10.728 1.00 45.81 323 LEU A N 1
ATOM 2329 C CA . LEU A 1 317 ? -12.552 35.615 10.909 1.00 41.95 323 LEU A CA 1
ATOM 2330 C C . LEU A 1 317 ? -12.649 35.301 12.393 1.00 39.71 323 LEU A C 1
ATOM 2331 O O . LEU A 1 317 ? -11.628 35.243 13.084 1.00 40.67 323 LEU A O 1
ATOM 2336 N N . ASP A 1 318 ? -13.875 35.114 12.880 1.00 33.63 324 ASP A N 1
ATOM 2337 C CA . ASP A 1 318 ? -14.115 34.772 14.277 1.00 32.93 324 ASP A CA 1
ATOM 2338 C C . ASP A 1 318 ? -14.169 33.259 14.442 1.00 34.35 324 ASP A C 1
ATOM 2339 O O . ASP A 1 318 ? -14.910 32.575 13.728 1.00 30.62 324 ASP A O 1
ATOM 2344 N N . VAL A 1 319 ? -13.379 32.739 15.377 1.00 27.32 325 VAL A N 1
ATOM 2345 C CA . VAL A 1 319 ? -13.409 31.329 15.747 1.00 26.60 325 VAL A CA 1
ATOM 2346 C C . VAL A 1 319 ? -13.760 31.247 17.224 1.00 30.47 325 VAL A C 1
ATOM 2347 O O . VAL A 1 319 ? -13.097 31.872 18.059 1.00 31.47 325 VAL A O 1
ATOM 2351 N N A HIS A 1 320 ? -14.813 30.500 17.540 0.52 29.05 326 HIS A N 1
ATOM 2352 N N B HIS A 1 320 ? -14.783 30.465 17.547 0.48 29.22 326 HIS A N 1
ATOM 2353 C CA A HIS A 1 320 ? -15.205 30.266 18.923 0.52 30.05 326 HIS A CA 1
ATOM 2354 C CA B HIS A 1 320 ? -15.212 30.272 18.924 0.48 30.06 326 HIS A CA 1
ATOM 2355 C C A HIS A 1 320 ? -14.575 28.964 19.397 0.52 30.92 326 HIS A C 1
ATOM 2356 C C B HIS A 1 320 ? -14.639 28.958 19.443 0.48 31.19 326 HIS A C 1
ATOM 2357 O O A HIS A 1 320 ? -14.790 27.907 18.793 0.52 35.45 326 HIS A O 1
ATOM 2358 O O B HIS A 1 320 ? -14.953 27.886 18.913 0.48 36.56 326 HIS A O 1
ATOM 2371 N N . LEU A 1 321 ? -13.789 29.046 20.462 1.00 31.44 327 LEU A N 1
ATOM 2372 C CA . LEU A 1 321 ? -13.160 27.886 21.071 1.00 30.87 327 LEU A CA 1
ATOM 2373 C C . LEU A 1 321 ? -13.863 27.525 22.374 1.00 42.65 327 LEU A C 1
ATOM 2374 O O . LEU A 1 321 ? -14.506 28.360 23.016 1.00 49.76 327 LEU A O 1
ATOM 2379 N N . SER A 1 322 ? -13.721 26.261 22.760 1.00 40.97 328 SER A N 1
ATOM 2380 C CA . SER A 1 322 ? -14.407 25.707 23.918 1.00 34.84 328 SER A CA 1
ATOM 2381 C C . SER A 1 322 ? -13.758 24.376 24.264 1.00 45.07 328 SER A C 1
ATOM 2382 O O . SER A 1 322 ? -13.309 23.645 23.377 1.00 43.83 328 SER A O 1
ATOM 2385 N N . ASN A 1 323 ? -13.711 24.068 25.558 1.00 46.20 329 ASN A N 1
ATOM 2386 C CA . ASN A 1 323 ? -13.103 22.813 25.994 1.00 47.24 329 ASN A CA 1
ATOM 2387 C C . ASN A 1 323 ? -13.717 22.411 27.328 1.00 46.97 329 ASN A C 1
ATOM 2388 O O . ASN A 1 323 ? -13.537 23.114 28.326 1.00 54.85 329 ASN A O 1
ATOM 2393 N N . GLU A 1 324 ? -14.435 21.289 27.343 1.00 47.57 330 GLU A N 1
ATOM 2394 C CA . GLU A 1 324 ? -14.979 20.735 28.576 1.00 50.09 330 GLU A CA 1
ATOM 2395 C C . GLU A 1 324 ? -14.054 19.719 29.227 1.00 53.47 330 GLU A C 1
ATOM 2396 O O . GLU A 1 324 ? -14.359 19.244 30.326 1.00 65.89 330 GLU A O 1
ATOM 2402 N N . GLY A 1 325 ? -12.945 19.367 28.577 1.00 57.45 331 GLY A N 1
ATOM 2403 C CA . GLY A 1 325 ? -11.981 18.447 29.126 1.00 59.94 331 GLY A CA 1
ATOM 2404 C C . GLY A 1 325 ? -10.717 19.143 29.594 1.00 68.89 331 GLY A C 1
ATOM 2405 O O . GLY A 1 325 ? -10.663 20.363 29.764 1.00 59.16 331 GLY A O 1
ATOM 2406 N N . GLN A 1 326 ? -9.683 18.332 29.804 1.00 86.55 332 GLN A N 1
ATOM 2407 C CA . GLN A 1 326 ? -8.382 18.820 30.244 1.00 93.54 332 GLN A CA 1
ATOM 2408 C C . GLN A 1 326 ? -7.350 18.844 29.125 1.00 95.16 332 GLN A C 1
ATOM 2409 O O . GLN A 1 326 ? -6.527 19.762 29.068 1.00 99.36 332 GLN A O 1
ATOM 2411 N N . ASP A 1 327 ? -7.387 17.863 28.227 1.00 92.95 333 ASP A N 1
ATOM 2412 C CA . ASP A 1 327 ? -6.395 17.741 27.173 1.00 86.54 333 ASP A CA 1
ATOM 2413 C C . ASP A 1 327 ? -6.748 18.647 25.993 1.00 71.72 333 ASP A C 1
ATOM 2414 O O . ASP A 1 327 ? -7.859 19.172 25.879 1.00 63.98 333 ASP A O 1
ATOM 2419 N N . ALA A 1 328 ? -5.767 18.838 25.108 1.00 61.51 334 ALA A N 1
ATOM 2420 C CA . ALA A 1 328 ? -5.997 19.536 23.851 1.00 51.12 334 ALA A CA 1
ATOM 2421 C C . ALA A 1 328 ? -6.792 18.703 22.856 1.00 50.54 334 ALA A C 1
ATOM 2422 O O . ALA A 1 328 ? -7.223 19.238 21.830 1.00 44.38 334 ALA A O 1
ATOM 2424 N N . THR A 1 329 ? -6.988 17.411 23.130 1.00 52.15 335 THR A N 1
ATOM 2425 C CA . THR A 1 329 ? -7.738 16.556 22.218 1.00 56.09 335 THR A CA 1
ATOM 2426 C C . THR A 1 329 ? -9.234 16.825 22.270 1.00 57.44 335 THR A C 1
ATOM 2427 O O . THR A 1 329 ? -9.951 16.447 21.337 1.00 60.46 335 THR A O 1
ATOM 2431 N N . THR A 1 330 ? -9.722 17.459 23.333 1.00 55.79 336 THR A N 1
ATOM 2432 C CA . THR A 1 330 ? -11.136 17.771 23.473 1.00 51.49 336 THR A CA 1
ATOM 2433 C C . THR A 1 330 ? -11.449 19.221 23.127 1.00 41.76 336 THR A C 1
ATOM 2434 O O . THR A 1 330 ? -12.576 19.672 23.348 1.00 45.60 336 THR A O 1
ATOM 2438 N N . LEU A 1 331 ? -10.479 19.957 22.592 1.00 40.60 337 LEU A N 1
ATOM 2439 C CA . LEU A 1 331 ? -10.703 21.346 22.211 1.00 47.82 337 LEU A CA 1
ATOM 2440 C C . LEU A 1 331 ? -11.659 21.407 21.024 1.00 54.04 337 LEU A C 1
ATOM 2441 O O . LEU A 1 331 ? -11.411 20.782 19.988 1.00 64.22 337 LEU A O 1
ATOM 2446 N N . ARG A 1 332 ? -12.749 22.156 21.169 1.00 46.83 338 ARG A N 1
ATOM 2447 C CA . ARG A 1 332 ? -13.792 22.240 20.154 1.00 37.29 338 ARG A CA 1
ATOM 2448 C C . ARG A 1 332 ? -13.816 23.641 19.556 1.00 34.61 338 ARG A C 1
ATOM 2449 O O . ARG A 1 332 ? -13.815 24.635 20.291 1.00 31.98 338 ARG A O 1
ATOM 2457 N N . ALA A 1 333 ? -13.844 23.715 18.227 1.00 29.48 339 ALA A N 1
ATOM 2458 C CA . ALA A 1 333 ? -13.845 24.979 17.503 1.00 28.99 339 ALA A CA 1
ATOM 2459 C C . ALA A 1 333 ? -15.106 25.095 16.660 1.00 32.29 339 ALA A C 1
ATOM 2460 O O . ALA A 1 333 ? -15.555 24.114 16.059 1.00 30.62 339 ALA A O 1
ATOM 2462 N N . SER A 1 334 ? -15.672 26.298 16.612 1.00 28.70 340 SER A N 1
ATOM 2463 C CA . SER A 1 334 ? -16.837 26.560 15.783 1.00 28.90 340 SER A CA 1
ATOM 2464 C C . SER A 1 334 ? -16.676 27.910 15.099 1.00 31.72 340 SER A C 1
ATOM 2465 O O . SER A 1 334 ? -16.007 28.812 15.610 1.00 28.51 340 SER A O 1
ATOM 2468 N N . VAL A 1 335 ? -17.292 28.032 13.928 1.00 29.98 341 VAL A N 1
ATOM 2469 C CA . VAL A 1 335 ? -17.231 29.241 13.117 1.00 34.44 341 VAL A CA 1
ATOM 2470 C C . VAL A 1 335 ? -18.635 29.542 12.612 1.00 38.26 341 VAL A C 1
ATOM 2471 O O . VAL A 1 335 ? -19.414 28.625 12.328 1.00 37.58 341 VAL A O 1
ATOM 2475 N N . ILE A 1 336 ? -18.970 30.829 12.527 1.00 36.71 342 ILE A N 1
ATOM 2476 C CA . ILE A 1 336 ? -20.222 31.277 11.931 1.00 40.85 342 ILE A CA 1
ATOM 2477 C C . ILE A 1 336 ? -19.962 31.635 10.474 1.00 38.04 342 ILE A C 1
ATOM 2478 O O . ILE A 1 336 ? -19.000 32.347 10.162 1.00 37.27 342 ILE A O 1
ATOM 2483 N N . ARG A 1 337 ? -20.809 31.135 9.583 1.00 32.08 343 ARG A N 1
ATOM 2484 C CA . ARG A 1 337 ? -20.799 31.524 8.181 1.00 30.82 343 ARG A CA 1
ATOM 2485 C C . ARG A 1 337 ? -22.216 31.906 7.779 1.00 32.65 343 ARG A C 1
ATOM 2486 O O . ARG A 1 337 ? -23.143 31.894 8.595 1.00 26.50 343 ARG A O 1
ATOM 2494 N N . THR A 1 338 ? -22.384 32.260 6.510 1.00 33.73 344 THR A N 1
ATOM 2495 C CA . THR A 1 338 ? -23.702 32.425 5.920 1.00 32.65 344 THR A CA 1
ATOM 2496 C C . THR A 1 338 ? -23.719 31.709 4.580 1.00 31.72 344 THR A C 1
ATOM 2497 O O . THR A 1 338 ? -22.674 31.456 3.974 1.00 33.02 344 THR A O 1
ATOM 2501 N N . THR A 1 339 ? -24.922 31.381 4.121 1.00 26.17 345 THR A N 1
ATOM 2502 C CA . THR A 1 339 ? -25.083 30.717 2.839 1.00 33.01 345 THR A CA 1
ATOM 2503 C C . THR A 1 339 ? -26.368 31.218 2.195 1.00 33.94 345 THR A C 1
ATOM 2504 O O . THR A 1 339 ? -27.222 31.816 2.855 1.00 32.10 345 THR A O 1
ATOM 2508 N N . ARG A 1 340 ? -26.492 30.984 0.891 1.00 27.98 346 ARG A N 1
ATOM 2509 C CA . ARG A 1 340 ? -27.700 31.378 0.181 1.00 31.98 346 ARG A CA 1
ATOM 2510 C C . ARG A 1 340 ? -27.855 30.514 -1.060 1.00 33.96 346 ARG A C 1
ATOM 2511 O O . ARG A 1 340 ? -26.885 30.274 -1.783 1.00 32.95 346 ARG A O 1
ATOM 2519 N N . LYS A 1 341 ? -29.078 30.046 -1.294 1.00 28.15 347 LYS A N 1
ATOM 2520 C CA . LYS A 1 341 ? -29.399 29.350 -2.530 1.00 30.42 347 LYS A CA 1
ATOM 2521 C C . LYS A 1 341 ? -29.619 30.373 -3.636 1.00 28.82 347 LYS A C 1
ATOM 2522 O O . LYS A 1 341 ? -30.402 31.314 -3.476 1.00 33.60 347 LYS A O 1
ATOM 2528 N N . ILE A 1 342 ? -28.921 30.196 -4.753 1.00 28.36 348 ILE A N 1
ATOM 2529 C CA . ILE A 1 342 ? -28.929 31.157 -5.851 1.00 25.62 348 ILE A CA 1
ATOM 2530 C C . ILE A 1 342 ? -29.746 30.646 -7.036 1.00 29.53 348 ILE A C 1
ATOM 2531 O O . ILE A 1 342 ? -30.690 31.302 -7.476 1.00 33.10 348 ILE A O 1
ATOM 2536 N N A PHE A 1 343 ? -29.440 29.442 -7.522 0.71 31.91 349 PHE A N 1
ATOM 2537 N N B PHE A 1 343 ? -29.350 29.511 -7.607 0.29 33.19 349 PHE A N 1
ATOM 2538 C CA A PHE A 1 343 ? -30.022 28.921 -8.757 0.71 33.93 349 PHE A CA 1
ATOM 2539 C CA B PHE A 1 343 ? -30.046 28.895 -8.725 0.29 34.23 349 PHE A CA 1
ATOM 2540 C C A PHE A 1 343 ? -30.356 27.449 -8.560 0.71 36.22 349 PHE A C 1
ATOM 2541 C C B PHE A 1 343 ? -30.438 27.481 -8.340 0.29 35.71 349 PHE A C 1
ATOM 2542 O O A PHE A 1 343 ? -29.475 26.660 -8.207 0.71 40.50 349 PHE A O 1
ATOM 2543 O O B PHE A 1 343 ? -29.695 26.781 -7.645 0.29 38.98 349 PHE A O 1
ATOM 2558 N N . SER A 1 344 ? -31.614 27.074 -8.797 1.00 29.92 350 SER A N 1
ATOM 2559 C CA . SER A 1 344 ? -32.050 25.688 -8.706 1.00 34.81 350 SER A CA 1
ATOM 2560 C C . SER A 1 344 ? -32.670 25.296 -10.037 1.00 33.93 350 SER A C 1
ATOM 2561 O O . SER A 1 344 ? -33.547 26.002 -10.546 1.00 33.38 350 SER A O 1
ATOM 2564 N N . GLY A 1 345 ? -32.208 24.184 -10.604 1.00 32.87 351 GLY A N 1
ATOM 2565 C CA . GLY A 1 345 ? -32.727 23.739 -11.883 1.00 28.57 351 GLY A CA 1
ATOM 2566 C C . GLY A 1 345 ? -31.878 22.696 -12.581 1.00 28.76 351 GLY A C 1
ATOM 2567 O O . GLY A 1 345 ? -31.424 21.730 -11.959 1.00 30.52 351 GLY A O 1
ATOM 2568 N N . GLU A 1 346 ? -31.655 22.882 -13.880 1.00 29.07 352 GLU A N 1
ATOM 2569 C CA . GLU A 1 346 ? -30.974 21.899 -14.711 1.00 26.31 352 GLU A CA 1
ATOM 2570 C C . GLU A 1 346 ? -29.802 22.560 -15.423 1.00 28.29 352 GLU A C 1
ATOM 2571 O O . GLU A 1 346 ? -29.951 23.646 -15.993 1.00 26.17 352 GLU A O 1
ATOM 2577 N N . VAL A 1 347 ? -28.642 21.907 -15.391 1.00 25.85 353 VAL A N 1
ATOM 2578 C CA . VAL A 1 347 ? -27.455 22.367 -16.103 1.00 25.71 353 VAL A CA 1
ATOM 2579 C C . VAL A 1 347 ? -27.217 21.438 -17.284 1.00 26.05 353 VAL A C 1
ATOM 2580 O O . VAL A 1 347 ? -27.317 20.214 -17.151 1.00 27.50 353 VAL A O 1
ATOM 2584 N N . TYR A 1 348 ? -26.910 22.022 -18.439 1.00 28.10 354 TYR A N 1
ATOM 2585 C CA . TYR A 1 348 ? -26.727 21.281 -19.679 1.00 30.69 354 TYR A CA 1
ATOM 2586 C C . TYR A 1 348 ? -25.251 21.233 -20.043 1.00 32.98 354 TYR A C 1
ATOM 2587 O O . TYR A 1 348 ? -24.535 22.233 -19.915 1.00 29.60 354 TYR A O 1
ATOM 2596 N N . LEU A 1 349 ? -24.801 20.063 -20.492 1.00 29.22 355 LEU A N 1
ATOM 2597 C CA . LEU A 1 349 ? -23.401 19.800 -20.792 1.00 32.49 355 LEU A CA 1
ATOM 2598 C C . LEU A 1 349 ? -23.157 19.823 -22.296 1.00 31.13 355 LEU A C 1
ATOM 2599 O O . LEU A 1 349 ? -23.940 19.247 -23.060 1.00 31.35 355 LEU A O 1
ATOM 2604 N N . PRO A 1 350 ? -22.079 20.478 -22.756 1.00 33.85 356 PRO A N 1
ATOM 2605 C CA . PRO A 1 350 ? -21.766 20.578 -24.189 1.00 37.87 356 PRO A CA 1
ATOM 2606 C C . PRO A 1 350 ? -21.415 19.233 -24.819 1.00 44.65 356 PRO A C 1
ATOM 2607 O O . PRO A 1 350 ? -21.108 18.299 -24.079 1.00 49.98 356 PRO A O 1
ATOM 2611 N N . MET B 1 1 ? -22.099 14.504 53.367 1.00 65.43 7 MET B N 1
ATOM 2612 C CA . MET B 1 1 ? -23.272 14.889 52.588 1.00 66.86 7 MET B CA 1
ATOM 2613 C C . MET B 1 1 ? -24.532 14.257 53.178 1.00 61.81 7 MET B C 1
ATOM 2614 O O . MET B 1 1 ? -24.572 13.053 53.434 1.00 60.76 7 MET B O 1
ATOM 2619 N N . LYS B 1 2 ? -25.559 15.079 53.399 1.00 51.30 8 LYS B N 1
ATOM 2620 C CA . LYS B 1 2 ? -26.804 14.614 53.991 1.00 46.33 8 LYS B CA 1
ATOM 2621 C C . LYS B 1 2 ? -28.003 14.696 53.059 1.00 41.57 8 LYS B C 1
ATOM 2622 O O . LYS B 1 2 ? -29.036 14.090 53.364 1.00 51.21 8 LYS B O 1
ATOM 2628 N N . LYS B 1 3 ? -27.902 15.415 51.944 1.00 36.88 9 LYS B N 1
ATOM 2629 C CA . LYS B 1 3 ? -28.988 15.481 50.979 1.00 36.20 9 LYS B CA 1
ATOM 2630 C C . LYS B 1 3 ? -28.413 15.822 49.612 1.00 39.58 9 LYS B C 1
ATOM 2631 O O . LYS B 1 3 ? -27.350 16.440 49.507 1.00 33.69 9 LYS B O 1
ATOM 2637 N N . ILE B 1 4 ? -29.129 15.410 48.569 1.00 33.22 10 ILE B N 1
ATOM 2638 C CA . ILE B 1 4 ? -28.686 15.610 47.192 1.00 32.34 10 ILE B CA 1
ATOM 2639 C C . ILE B 1 4 ? -29.905 15.708 46.278 1.00 37.44 10 ILE B C 1
ATOM 2640 O O . ILE B 1 4 ? -30.876 14.957 46.458 1.00 32.22 10 ILE B O 1
ATOM 2645 N N . PRO B 1 5 ? -29.916 16.629 45.314 1.00 36.54 11 PRO B N 1
ATOM 2646 C CA . PRO B 1 5 ? -30.993 16.633 44.316 1.00 30.45 11 PRO B CA 1
ATOM 2647 C C . PRO B 1 5 ? -31.000 15.333 43.526 1.00 36.88 11 PRO B C 1
ATOM 2648 O O . PRO B 1 5 ? -29.949 14.793 43.170 1.00 31.71 11 PRO B O 1
ATOM 2652 N N . CYS B 1 6 ? -32.200 14.829 43.254 1.00 31.34 12 CYS B N 1
ATOM 2653 C CA . CYS B 1 6 ? -32.324 13.534 42.607 1.00 29.45 12 CYS B CA 1
ATOM 2654 C C . CYS B 1 6 ? -33.618 13.474 41.810 1.00 30.35 12 CYS B C 1
ATOM 2655 O O . CYS B 1 6 ? -34.617 14.109 42.161 1.00 32.29 12 CYS B O 1
ATOM 2658 N N . VAL B 1 7 ? -33.580 12.707 40.725 1.00 27.98 13 VAL B N 1
ATOM 2659 C CA . VAL B 1 7 ? -34.739 12.442 39.883 1.00 25.85 13 VAL B CA 1
ATOM 2660 C C . VAL B 1 7 ? -34.810 10.937 39.665 1.00 29.13 13 VAL B C 1
ATOM 2661 O O . VAL B 1 7 ? -33.841 10.332 39.191 1.00 35.86 13 VAL B O 1
ATOM 2665 N N . MET B 1 8 ? -35.941 10.332 40.020 1.00 28.29 14 MET B N 1
ATOM 2666 C CA . MET B 1 8 ? -36.185 8.930 39.707 1.00 30.45 14 MET B CA 1
ATOM 2667 C C . MET B 1 8 ? -36.925 8.845 38.383 1.00 28.53 14 MET B C 1
ATOM 2668 O O . MET B 1 8 ? -37.917 9.550 38.171 1.00 23.55 14 MET B O 1
ATOM 2673 N N . MET B 1 9 ? -36.436 7.991 37.494 1.00 22.77 15 MET B N 1
ATOM 2674 C CA . MET B 1 9 ? -37.086 7.748 36.218 1.00 27.12 15 MET B CA 1
ATOM 2675 C C . MET B 1 9 ? -37.139 6.253 35.953 1.00 29.79 15 MET B C 1
ATOM 2676 O O . MET B 1 9 ? -36.250 5.500 36.363 1.00 30.30 15 MET B O 1
ATOM 2681 N N . ARG B 1 10 ? -38.196 5.830 35.268 1.00 30.01 16 ARG B N 1
ATOM 2682 C CA . ARG B 1 10 ? -38.188 4.530 34.616 1.00 26.67 16 ARG B CA 1
ATOM 2683 C C . ARG B 1 10 ? -37.472 4.677 33.281 1.00 29.86 16 ARG B C 1
ATOM 2684 O O . ARG B 1 10 ? -37.848 5.519 32.458 1.00 28.95 16 ARG B O 1
ATOM 2692 N N . GLY B 1 11 ? -36.422 3.890 33.083 1.00 30.80 17 GLY B N 1
ATOM 2693 C CA . GLY B 1 11 ? -35.766 3.830 31.795 1.00 28.46 17 GLY B CA 1
ATOM 2694 C C . GLY B 1 11 ? -35.987 2.472 31.167 1.00 32.84 17 GLY B C 1
ATOM 2695 O O . GLY B 1 11 ? -35.347 1.494 31.565 1.00 30.63 17 GLY B O 1
ATOM 2696 N N . GLY B 1 12 ? -36.893 2.393 30.199 1.00 29.87 18 GLY B N 1
ATOM 2697 C CA . GLY B 1 12 ? -37.233 1.104 29.620 1.00 29.73 18 GLY B CA 1
ATOM 2698 C C . GLY B 1 12 ? -37.821 0.198 30.686 1.00 32.35 18 GLY B C 1
ATOM 2699 O O . GLY B 1 12 ? -38.806 0.541 31.350 1.00 27.17 18 GLY B O 1
ATOM 2700 N N . THR B 1 13 ? -37.207 -0.968 30.872 1.00 32.84 19 THR B N 1
ATOM 2701 C CA . THR B 1 13 ? -37.621 -1.924 31.889 1.00 38.68 19 THR B CA 1
ATOM 2702 C C . THR B 1 13 ? -36.837 -1.780 33.187 1.00 39.95 19 THR B C 1
ATOM 2703 O O . THR B 1 13 ? -36.877 -2.687 34.025 1.00 40.97 19 THR B O 1
ATOM 2707 N N . SER B 1 14 ? -36.120 -0.677 33.367 1.00 39.08 20 SER B N 1
ATOM 2708 C CA . SER B 1 14 ? -35.345 -0.417 34.569 1.00 32.35 20 SER B CA 1
ATOM 2709 C C . SER B 1 14 ? -35.824 0.873 35.218 1.00 28.70 20 SER B C 1
ATOM 2710 O O . SER B 1 14 ? -36.528 1.680 34.606 1.00 28.14 20 SER B O 1
ATOM 2713 N N . ARG B 1 15 ? -35.412 1.068 36.470 1.00 28.30 21 ARG B N 1
ATOM 2714 C CA . ARG B 1 15 ? -35.762 2.260 37.227 1.00 30.71 21 ARG B CA 1
ATOM 2715 C C . ARG B 1 15 ? -34.607 2.608 38.154 1.00 30.48 21 ARG B C 1
ATOM 2716 O O . ARG B 1 15 ? -33.931 1.714 38.670 1.00 26.97 21 ARG B O 1
ATOM 2724 N N . GLY B 1 16 ? -34.378 3.899 38.362 1.00 25.77 22 GLY B N 1
ATOM 2725 C CA . GLY B 1 16 ? -33.327 4.290 39.279 1.00 31.09 22 GLY B CA 1
ATOM 2726 C C . GLY B 1 16 ? -33.160 5.792 39.348 1.00 33.79 22 GLY B C 1
ATOM 2727 O O . GLY B 1 16 ? -33.980 6.562 38.840 1.00 27.45 22 GLY B O 1
ATOM 2728 N N . ALA B 1 17 ? -32.069 6.192 39.991 1.00 27.97 23 ALA B N 1
ATOM 2729 C CA . ALA B 1 17 ? -31.783 7.596 40.240 1.00 25.09 23 ALA B CA 1
ATOM 2730 C C . ALA B 1 17 ? -31.034 8.203 39.063 1.00 28.38 23 ALA B C 1
ATOM 2731 O O . ALA B 1 17 ? -30.101 7.599 38.524 1.00 29.96 23 ALA B O 1
ATOM 2733 N N . PHE B 1 18 ? -31.458 9.400 38.665 1.00 26.94 24 PHE B N 1
ATOM 2734 C CA . PHE B 1 18 ? -30.782 10.195 37.649 1.00 27.00 24 PHE B CA 1
ATOM 2735 C C . PHE B 1 18 ? -30.199 11.430 38.325 1.00 23.66 24 PHE B C 1
ATOM 2736 O O . PHE B 1 18 ? -30.941 12.251 38.877 1.00 24.35 24 PHE B O 1
ATOM 2744 N N . LEU B 1 19 ? -28.875 11.548 38.294 1.00 24.06 25 LEU B N 1
ATOM 2745 C CA . LEU B 1 19 ? -28.149 12.560 39.041 1.00 24.60 25 LEU B CA 1
ATOM 2746 C C . LEU B 1 19 ? -27.268 13.379 38.109 1.00 30.41 25 LEU B C 1
ATOM 2747 O O . LEU B 1 19 ? -26.790 12.886 37.084 1.00 27.51 25 LEU B O 1
ATOM 2752 N N . LEU B 1 20 ? -27.062 14.639 38.475 1.00 35.31 26 LEU B N 1
ATOM 2753 C CA . LEU B 1 20 ? -26.080 15.483 37.814 1.00 29.63 26 LEU B CA 1
ATOM 2754 C C . LEU B 1 20 ? -24.726 15.290 38.479 1.00 34.03 26 LEU B C 1
ATOM 2755 O O . LEU B 1 20 ? -24.626 15.254 39.709 1.00 36.13 26 LEU B O 1
ATOM 2760 N N . ALA B 1 21 ? -23.682 15.164 37.658 1.00 38.55 27 ALA B N 1
ATOM 2761 C CA . ALA B 1 21 ? -22.340 14.953 38.191 1.00 41.63 27 ALA B CA 1
ATOM 2762 C C . ALA B 1 21 ? -21.872 16.113 39.062 1.00 41.88 27 ALA B C 1
ATOM 2763 O O . ALA B 1 21 ? -20.996 15.915 39.912 1.00 47.22 27 ALA B O 1
ATOM 2765 N N . GLU B 1 22 ? -22.436 17.311 38.870 1.00 41.28 28 GLU B N 1
ATOM 2766 C CA . GLU B 1 22 ? -22.117 18.448 39.731 1.00 44.23 28 GLU B CA 1
ATOM 2767 C C . GLU B 1 22 ? -22.324 18.117 41.201 1.00 39.34 28 GLU B C 1
ATOM 2768 O O . GLU B 1 22 ? -21.563 18.571 42.062 1.00 39.27 28 GLU B O 1
ATOM 2774 N N . HIS B 1 23 ? -23.360 17.341 41.508 1.00 31.46 29 HIS B N 1
ATOM 2775 C CA . HIS B 1 23 ? -23.801 17.128 42.878 1.00 34.03 29 HIS B CA 1
ATOM 2776 C C . HIS B 1 23 ? -23.115 15.949 43.549 1.00 33.04 29 HIS B C 1
ATOM 2777 O O . HIS B 1 23 ? -23.548 15.526 44.626 1.00 39.93 29 HIS B O 1
ATOM 2784 N N . LEU B 1 24 ? -22.054 15.421 42.952 1.00 32.57 30 LEU B N 1
ATOM 2785 C CA . LEU B 1 24 ? -21.340 14.279 43.494 1.00 37.69 30 LEU B CA 1
ATOM 2786 C C . LEU B 1 24 ? -19.866 14.613 43.652 1.00 41.29 30 LEU B C 1
ATOM 2787 O O . LEU B 1 24 ? -19.310 15.385 42.865 1.00 42.12 30 LEU B O 1
ATOM 2792 N N . PRO B 1 25 ? -19.210 14.047 44.662 1.00 41.44 31 PRO B N 1
ATOM 2793 C CA . PRO B 1 25 ? -17.777 14.294 44.842 1.00 39.83 31 PRO B CA 1
ATOM 2794 C C . PRO B 1 25 ? -16.955 13.549 43.803 1.00 45.13 31 PRO B C 1
ATOM 2795 O O . PRO B 1 25 ? -17.365 12.522 43.256 1.00 43.62 31 PRO B O 1
ATOM 2799 N N . GLU B 1 26 ? -15.763 14.089 43.542 1.00 51.04 32 GLU B N 1
ATOM 2800 C CA . GLU B 1 26 ? -14.858 13.479 42.576 1.00 57.77 32 GLU B CA 1
ATOM 2801 C C . GLU B 1 26 ? -14.213 12.206 43.113 1.00 53.58 32 GLU B C 1
ATOM 2802 O O . GLU B 1 26 ? -13.864 11.317 42.327 1.00 53.25 32 GLU B O 1
ATOM 2808 N N . ASP B 1 27 ? -14.053 12.092 44.432 1.00 53.64 33 ASP B N 1
ATOM 2809 C CA . ASP B 1 27 ? -13.481 10.886 45.020 1.00 53.56 33 ASP B CA 1
ATOM 2810 C C . ASP B 1 27 ? -14.412 9.703 44.779 1.00 60.45 33 ASP B C 1
ATOM 2811 O O . ASP B 1 27 ? -15.593 9.748 45.138 1.00 59.52 33 ASP B O 1
ATOM 2816 N N . GLN B 1 28 ? -13.873 8.638 44.179 1.00 59.02 34 GLN B N 1
ATOM 2817 C CA . GLN B 1 28 ? -14.705 7.513 43.765 1.00 51.82 34 GLN B CA 1
ATOM 2818 C C . GLN B 1 28 ? -15.297 6.782 44.965 1.00 50.24 34 GLN B C 1
ATOM 2819 O O . GLN B 1 28 ? -16.434 6.298 44.904 1.00 50.84 34 GLN B O 1
ATOM 2825 N N . THR B 1 29 ? -14.549 6.693 46.064 1.00 48.95 35 THR B N 1
ATOM 2826 C CA . THR B 1 29 ? -15.051 5.985 47.237 1.00 51.75 35 THR B CA 1
ATOM 2827 C C . THR B 1 29 ? -16.202 6.746 47.887 1.00 50.22 35 THR B C 1
ATOM 2828 O O . THR B 1 29 ? -17.231 6.154 48.236 1.00 51.82 35 THR B O 1
ATOM 2832 N N . GLN B 1 30 ? -16.048 8.062 48.051 1.00 45.69 36 GLN B N 1
ATOM 2833 C CA . GLN B 1 30 ? -17.124 8.866 48.624 1.00 45.04 36 GLN B CA 1
ATOM 2834 C C . GLN B 1 30 ? -18.349 8.875 47.718 1.00 42.03 36 GLN B C 1
ATOM 2835 O O . GLN B 1 30 ? -19.487 8.809 48.199 1.00 33.46 36 GLN B O 1
ATOM 2841 N N . ARG B 1 31 ? -18.133 8.958 46.403 1.00 37.26 37 ARG B N 1
ATOM 2842 C CA . ARG B 1 31 ? -19.246 8.933 45.461 1.00 35.82 37 ARG B CA 1
ATOM 2843 C C . ARG B 1 31 ? -20.028 7.629 45.568 1.00 41.88 37 ARG B C 1
ATOM 2844 O O . ARG B 1 31 ? -21.265 7.639 45.583 1.00 41.59 37 ARG B O 1
ATOM 2852 N N . ASP B 1 32 ? -19.323 6.498 45.656 1.00 43.65 38 ASP B N 1
ATOM 2853 C CA . ASP B 1 32 ? -20.001 5.208 45.744 1.00 41.71 38 ASP B CA 1
ATOM 2854 C C . ASP B 1 32 ? -20.803 5.083 47.034 1.00 36.71 38 ASP B C 1
ATOM 2855 O O . ASP B 1 32 ? -21.899 4.510 47.033 1.00 34.33 38 ASP B O 1
ATOM 2860 N N . LYS B 1 33 ? -20.275 5.604 48.146 1.00 29.90 39 LYS B N 1
ATOM 2861 C CA . LYS B 1 33 ? -21.030 5.582 49.396 1.00 38.77 39 LYS B CA 1
ATOM 2862 C C . LYS B 1 33 ? -22.336 6.356 49.263 1.00 38.15 39 LYS B C 1
ATOM 2863 O O . LYS B 1 33 ? -23.377 5.929 49.778 1.00 38.60 39 LYS B O 1
ATOM 2869 N N . ILE B 1 34 ? -22.301 7.496 48.574 1.00 35.32 40 ILE B N 1
ATOM 2870 C CA . ILE B 1 34 ? -23.515 8.280 48.373 1.00 34.21 40 ILE B CA 1
ATOM 2871 C C . ILE B 1 34 ? -24.520 7.501 47.535 1.00 36.65 40 ILE B C 1
ATOM 2872 O O . ILE B 1 34 ? -25.722 7.489 47.833 1.00 31.43 40 ILE B O 1
ATOM 2877 N N . LEU B 1 35 ? -24.045 6.821 46.487 1.00 27.03 41 LEU B N 1
ATOM 2878 C CA . LEU B 1 35 ? -24.945 6.044 45.642 1.00 30.41 41 LEU B CA 1
ATOM 2879 C C . LEU B 1 35 ? -25.601 4.914 46.428 1.00 31.34 41 LEU B C 1
ATOM 2880 O O . LEU B 1 35 ? -26.794 4.636 46.252 1.00 33.53 41 LEU B O 1
ATOM 2885 N N . MET B 1 36 ? -24.837 4.249 47.299 1.00 29.49 42 MET B N 1
ATOM 2886 C CA . MET B 1 36 ? -25.420 3.214 48.147 1.00 36.46 42 MET B CA 1
ATOM 2887 C C . MET B 1 36 ? -26.467 3.801 49.083 1.00 35.32 42 MET B C 1
ATOM 2888 O O . MET B 1 36 ? -27.516 3.188 49.318 1.00 31.29 42 MET B O 1
ATOM 2893 N N . ALA B 1 37 ? -26.202 4.995 49.621 1.00 31.25 43 ALA B N 1
ATOM 2894 C CA . ALA B 1 37 ? -27.149 5.619 50.538 1.00 32.14 43 ALA B CA 1
ATOM 2895 C C . ALA B 1 37 ? -28.412 6.074 49.820 1.00 31.64 43 ALA B C 1
ATOM 2896 O O . ALA B 1 37 ? -29.499 6.052 50.410 1.00 34.99 43 ALA B O 1
ATOM 2898 N N . ILE B 1 38 ? -28.295 6.489 48.558 1.00 28.72 44 ILE B N 1
ATOM 2899 C CA . ILE B 1 38 ? -29.477 6.905 47.810 1.00 25.05 44 ILE B CA 1
ATOM 2900 C C . ILE B 1 38 ? -30.403 5.718 47.580 1.00 28.35 44 ILE B C 1
ATOM 2901 O O . ILE B 1 38 ? -31.611 5.792 47.836 1.00 31.66 44 ILE B O 1
ATOM 2906 N N . MET B 1 39 ? -29.850 4.601 47.107 1.00 25.56 45 MET B N 1
ATOM 2907 C CA . MET B 1 39 ? -30.673 3.465 46.716 1.00 24.73 45 MET B CA 1
ATOM 2908 C C . MET B 1 39 ? -31.032 2.556 47.884 1.00 32.18 45 MET B C 1
ATOM 2909 O O . MET B 1 39 ? -31.984 1.776 47.771 1.00 32.72 45 MET B O 1
ATOM 2914 N N . GLY B 1 40 ? -30.302 2.635 48.993 1.00 30.81 46 GLY B N 1
ATOM 2915 C CA . GLY B 1 40 ? -30.576 1.784 50.134 1.00 26.05 46 GLY B CA 1
ATOM 2916 C C . GLY B 1 40 ? -29.878 0.444 50.039 1.00 33.66 46 GLY B C 1
ATOM 2917 O O . GLY B 1 40 ? -30.424 -0.581 50.459 1.00 37.65 46 GLY B O 1
ATOM 2918 N N . SER B 1 41 ? -28.664 0.450 49.490 1.00 31.81 47 SER B N 1
ATOM 2919 C CA . SER B 1 41 ? -27.900 -0.779 49.304 1.00 28.83 47 SER B CA 1
ATOM 2920 C C . SER B 1 41 ? -27.625 -1.473 50.634 1.00 32.17 47 SER B C 1
ATOM 2921 O O . SER B 1 41 ? -27.319 -0.829 51.641 1.00 32.10 47 SER B O 1
ATOM 2924 N N . GLY B 1 42 ? -27.726 -2.803 50.627 1.00 39.16 48 GLY B N 1
ATOM 2925 C CA . GLY B 1 42 ? -27.429 -3.615 51.793 1.00 36.34 48 GLY B CA 1
ATOM 2926 C C . GLY B 1 42 ? -28.626 -4.282 52.436 1.00 37.47 48 GLY B C 1
ATOM 2927 O O . GLY B 1 42 ? -28.447 -5.017 53.412 1.00 42.08 48 GLY B O 1
ATOM 2928 N N . ASN B 1 43 ? -29.833 -4.051 51.935 1.00 41.88 49 ASN B N 1
ATOM 2929 C CA . ASN B 1 43 ? -31.043 -4.645 52.482 1.00 34.87 49 ASN B CA 1
ATOM 2930 C C . ASN B 1 43 ? -31.845 -5.250 51.340 1.00 36.49 49 ASN B C 1
ATOM 2931 O O . ASN B 1 43 ? -31.933 -4.659 50.259 1.00 36.75 49 ASN B O 1
ATOM 2936 N N . ASP B 1 44 ? -32.430 -6.429 51.587 1.00 36.05 50 ASP B N 1
ATOM 2937 C CA . ASP B 1 44 ? -33.090 -7.179 50.519 1.00 38.84 50 ASP B CA 1
ATOM 2938 C C . ASP B 1 44 ? -34.198 -6.375 49.851 1.00 35.13 50 ASP B C 1
ATOM 2939 O O . ASP B 1 44 ? -34.431 -6.524 48.646 1.00 36.83 50 ASP B O 1
ATOM 2944 N N . LEU B 1 45 ? -34.892 -5.530 50.606 1.00 33.40 51 LEU B N 1
ATOM 2945 C CA . LEU B 1 45 ? -35.924 -4.667 50.052 1.00 35.29 51 LEU B CA 1
ATOM 2946 C C . LEU B 1 45 ? -35.431 -3.251 49.797 1.00 32.46 51 LEU B C 1
ATOM 2947 O O . LEU B 1 45 ? -36.185 -2.438 49.253 1.00 27.40 51 LEU B O 1
ATOM 2952 N N . GLU B 1 46 ? -34.180 -2.951 50.152 1.00 31.26 52 GLU B N 1
ATOM 2953 C CA . GLU B 1 46 ? -33.656 -1.585 50.143 1.00 29.80 52 GLU B CA 1
ATOM 2954 C C . GLU B 1 46 ? -34.601 -0.661 50.908 1.00 32.42 52 GLU B C 1
ATOM 2955 O O . GLU B 1 46 ? -35.022 0.395 50.430 1.00 36.30 52 GLU B O 1
ATOM 2961 N N . ILE B 1 47 ? -34.923 -1.087 52.133 1.00 33.46 53 ILE B N 1
ATOM 2962 C CA . ILE B 1 47 ? -35.959 -0.455 52.938 1.00 28.90 53 ILE B CA 1
ATOM 2963 C C . ILE B 1 47 ? -35.591 0.965 53.348 1.00 32.39 53 ILE B C 1
ATOM 2964 O O . ILE B 1 47 ? -36.483 1.765 53.657 1.00 32.85 53 ILE B O 1
ATOM 2969 N N . ASP B 1 48 ? -34.303 1.313 53.353 1.00 32.30 54 ASP B N 1
ATOM 2970 C CA . ASP B 1 48 ? -33.862 2.626 53.807 1.00 35.80 54 ASP B CA 1
ATOM 2971 C C . ASP B 1 48 ? -33.381 3.509 52.660 1.00 32.51 54 ASP B C 1
ATOM 2972 O O . ASP B 1 48 ? -32.606 4.444 52.885 1.00 30.26 54 ASP B O 1
ATOM 2977 N N . GLY B 1 49 ? -33.821 3.231 51.437 1.00 34.39 55 GLY B N 1
ATOM 2978 C CA . GLY B 1 49 ? -33.467 4.058 50.300 1.00 25.03 55 GLY B CA 1
ATOM 2979 C C . GLY B 1 49 ? -34.574 4.101 49.268 1.00 31.20 55 GLY B C 1
ATOM 2980 O O . GLY B 1 49 ? -35.698 3.672 49.545 1.00 27.39 55 GLY B O 1
ATOM 2981 N N . ILE B 1 50 ? -34.282 4.617 48.071 1.00 26.56 56 ILE B N 1
ATOM 2982 C CA . ILE B 1 50 ? -35.311 4.704 47.038 1.00 33.76 56 ILE B CA 1
ATOM 2983 C C . ILE B 1 50 ? -35.308 3.503 46.107 1.00 34.07 56 ILE B C 1
ATOM 2984 O O . ILE B 1 50 ? -36.182 3.411 45.231 1.00 35.92 56 ILE B O 1
ATOM 2989 N N . GLY B 1 51 ? -34.360 2.585 46.260 1.00 27.77 57 GLY B N 1
ATOM 2990 C CA . GLY B 1 51 ? -34.327 1.421 45.406 1.00 24.47 57 GLY B CA 1
ATOM 2991 C C . GLY B 1 51 ? -35.482 0.480 45.678 1.00 28.64 57 GLY B C 1
ATOM 2992 O O . GLY B 1 51 ? -36.103 0.491 46.742 1.00 27.06 57 GLY B O 1
ATOM 2993 N N . GLY B 1 52 ? -35.774 -0.355 44.689 1.00 26.87 58 GLY B N 1
ATOM 2994 C CA . GLY B 1 52 ? -36.860 -1.303 44.806 1.00 32.31 58 GLY B CA 1
ATOM 2995 C C . GLY B 1 52 ? -36.469 -2.685 45.277 1.00 31.74 58 GLY B C 1
ATOM 2996 O O . GLY B 1 52 ? -37.307 -3.592 45.240 1.00 35.40 58 GLY B O 1
ATOM 2997 N N . GLY B 1 53 ? -35.227 -2.882 45.718 1.00 32.62 59 GLY B N 1
ATOM 2998 C CA . GLY B 1 53 ? -34.789 -4.180 46.197 1.00 35.87 59 GLY B CA 1
ATOM 2999 C C . GLY B 1 53 ? -34.516 -5.204 45.119 1.00 39.22 59 GLY B C 1
ATOM 3000 O O . GLY B 1 53 ? -34.367 -6.389 45.435 1.00 39.09 59 GLY B O 1
ATOM 3001 N N . ASN B 1 54 ? -34.441 -4.785 43.858 1.00 39.08 60 ASN B N 1
ATOM 3002 C CA . ASN B 1 54 ? -34.231 -5.655 42.719 1.00 33.35 60 ASN B CA 1
ATOM 3003 C C . ASN B 1 54 ? -33.207 -4.969 41.825 1.00 39.14 60 ASN B C 1
ATOM 3004 O O . ASN B 1 54 ? -33.216 -3.733 41.717 1.00 41.04 60 ASN B O 1
ATOM 3009 N N . PRO B 1 55 ? -32.306 -5.726 41.195 1.00 38.90 61 PRO B N 1
ATOM 3010 C CA . PRO B 1 55 ? -31.303 -5.091 40.320 1.00 32.72 61 PRO B CA 1
ATOM 3011 C C . PRO B 1 55 ? -31.902 -4.182 39.258 1.00 34.63 61 PRO B C 1
ATOM 3012 O O . PRO B 1 55 ? -31.290 -3.166 38.905 1.00 34.68 61 PRO B O 1
ATOM 3016 N N . LEU B 1 56 ? -33.084 -4.518 38.736 1.00 34.25 62 LEU B N 1
ATOM 3017 C CA . LEU B 1 56 ? -33.725 -3.678 37.732 1.00 29.68 62 LEU B CA 1
ATOM 3018 C C . LEU B 1 56 ? -34.151 -2.326 38.290 1.00 33.22 62 LEU B C 1
ATOM 3019 O O . LEU B 1 56 ? -34.298 -1.370 37.520 1.00 31.37 62 LEU B O 1
ATOM 3024 N N . THR B 1 57 ? -34.343 -2.220 39.605 1.00 25.79 63 THR B N 1
ATOM 3025 C CA . THR B 1 57 ? -34.810 -0.992 40.236 1.00 28.56 63 THR B CA 1
ATOM 3026 C C . THR B 1 57 ? -33.784 -0.445 41.224 1.00 31.08 63 THR B C 1
ATOM 3027 O O . THR B 1 57 ? -34.137 0.241 42.186 1.00 30.66 63 THR B O 1
ATOM 3031 N N . SER B 1 58 ? -32.508 -0.741 40.995 1.00 36.34 64 SER B N 1
ATOM 3032 C CA . SER B 1 58 ? -31.427 -0.300 41.869 1.00 32.19 64 SER B CA 1
ATOM 3033 C C . SER B 1 58 ? -30.261 0.198 41.022 1.00 28.79 64 SER B C 1
ATOM 3034 O O . SER B 1 58 ? -29.111 -0.210 41.195 1.00 26.08 64 SER B O 1
ATOM 3037 N N . LYS B 1 59 ? -30.557 1.098 40.086 1.00 28.04 65 LYS B N 1
ATOM 3038 C CA . LYS B 1 59 ? -29.580 1.600 39.135 1.00 28.67 65 LYS B CA 1
ATOM 3039 C C . LYS B 1 59 ? -29.424 3.109 39.283 1.00 33.63 65 LYS B C 1
ATOM 3040 O O . LYS B 1 59 ? -30.282 3.793 39.849 1.00 29.98 65 LYS B O 1
ATOM 3046 N N . VAL B 1 60 ? -28.308 3.624 38.768 1.00 31.94 66 VAL B N 1
ATOM 3047 C CA . VAL B 1 60 ? -27.993 5.048 38.827 1.00 27.06 66 VAL B CA 1
ATOM 3048 C C . VAL B 1 60 ? -27.439 5.487 37.477 1.00 31.04 66 VAL B C 1
ATOM 3049 O O . VAL B 1 60 ? -26.625 4.784 36.868 1.00 29.41 66 VAL B O 1
ATOM 3053 N N . ALA B 1 61 ? -27.882 6.656 37.013 1.00 30.05 67 ALA B N 1
ATOM 3054 C CA . ALA B 1 61 ? -27.336 7.307 35.828 1.00 24.10 67 ALA B CA 1
ATOM 3055 C C . ALA B 1 61 ? -26.803 8.675 36.231 1.00 30.46 67 ALA B C 1
ATOM 3056 O O . ALA B 1 61 ? -27.552 9.506 36.755 1.00 29.72 67 ALA B O 1
ATOM 3058 N N . ILE B 1 62 ? -25.516 8.907 35.990 1.00 32.10 68 ILE B N 1
ATOM 3059 C CA . ILE B 1 62 ? -24.861 10.166 36.330 1.00 28.46 68 ILE B CA 1
ATOM 3060 C C . ILE B 1 62 ? -24.635 10.931 35.031 1.00 37.64 68 ILE B C 1
ATOM 3061 O O . ILE B 1 62 ? -23.870 10.492 34.161 1.00 32.55 68 ILE B O 1
ATOM 3066 N N . ILE B 1 63 ? -25.299 12.078 34.898 1.00 35.29 69 ILE B N 1
ATOM 3067 C CA . ILE B 1 63 ? -25.368 12.820 33.644 1.00 33.47 69 ILE B CA 1
ATOM 3068 C C . ILE B 1 63 ? -24.618 14.137 33.798 1.00 37.07 69 ILE B C 1
ATOM 3069 O O . ILE B 1 63 ? -24.669 14.774 34.857 1.00 30.80 69 ILE B O 1
ATOM 3074 N N . SER B 1 64 ? -23.934 14.548 32.733 1.00 32.76 70 SER B N 1
ATOM 3075 C CA . SER B 1 64 ? -23.243 15.830 32.706 1.00 32.08 70 SER B CA 1
ATOM 3076 C C . SER B 1 64 ? -23.033 16.238 31.256 1.00 36.55 70 SER B C 1
ATOM 3077 O O . SER B 1 64 ? -23.207 15.438 30.333 1.00 38.37 70 SER B O 1
ATOM 3080 N N . ARG B 1 65 ? -22.656 17.499 31.066 1.00 38.54 71 ARG B N 1
ATOM 3081 C CA . ARG B 1 65 ? -22.236 17.946 29.747 1.00 38.35 71 ARG B CA 1
ATOM 3082 C C . ARG B 1 65 ? -20.995 17.174 29.322 1.00 36.00 71 ARG B C 1
ATOM 3083 O O . ARG B 1 65 ? -20.097 16.920 30.128 1.00 35.81 71 ARG B O 1
ATOM 3091 N N . SER B 1 66 ? -20.952 16.787 28.051 1.00 34.06 72 SER B N 1
ATOM 3092 C CA . SER B 1 66 ? -19.915 15.874 27.595 1.00 33.82 72 SER B CA 1
ATOM 3093 C C . SER B 1 66 ? -18.547 16.543 27.573 1.00 42.55 72 SER B C 1
ATOM 3094 O O . SER B 1 66 ? -18.400 17.693 27.146 1.00 37.01 72 SER B O 1
ATOM 3097 N N . SER B 1 67 ? -17.539 15.805 28.038 1.00 43.74 73 SER B N 1
ATOM 3098 C CA . SER B 1 67 ? -16.149 16.211 27.886 1.00 45.97 73 SER B CA 1
ATOM 3099 C C . SER B 1 67 ? -15.631 15.983 26.474 1.00 43.53 73 SER B C 1
ATOM 3100 O O . SER B 1 67 ? -14.569 16.511 26.126 1.00 47.29 73 SER B O 1
ATOM 3103 N N . ASP B 1 68 ? -16.345 15.205 25.667 1.00 35.87 74 ASP B N 1
ATOM 3104 C CA . ASP B 1 68 ? -15.962 14.868 24.305 1.00 39.41 74 ASP B CA 1
ATOM 3105 C C . ASP B 1 68 ? -16.655 15.809 23.334 1.00 35.39 74 ASP B C 1
ATOM 3106 O O . ASP B 1 68 ? -17.876 15.997 23.430 1.00 39.95 74 ASP B O 1
ATOM 3111 N N . PRO B 1 69 ? -15.926 16.424 22.399 1.00 41.61 75 PRO B N 1
ATOM 3112 C CA . PRO B 1 69 ? -16.567 17.360 21.461 1.00 39.47 75 PRO B CA 1
ATOM 3113 C C . PRO B 1 69 ? -17.571 16.705 20.525 1.00 43.58 75 PRO B C 1
ATOM 3114 O O . PRO B 1 69 ? -18.366 17.422 19.902 1.00 45.34 75 PRO B O 1
ATOM 3118 N N . ARG B 1 70 ? -17.572 15.379 20.413 1.00 32.90 76 ARG B N 1
ATOM 3119 C CA . ARG B 1 70 ? -18.494 14.685 19.529 1.00 37.53 76 ARG B CA 1
ATOM 3120 C C . ARG B 1 70 ? -19.840 14.385 20.175 1.00 39.81 76 ARG B C 1
ATOM 3121 O O . ARG B 1 70 ? -20.768 13.980 19.467 1.00 36.86 76 ARG B O 1
ATOM 3129 N N . ALA B 1 71 ? -19.979 14.579 21.485 1.00 34.76 77 ALA B N 1
ATOM 3130 C CA . ALA B 1 71 ? -21.219 14.274 22.183 1.00 34.45 77 ALA B CA 1
ATOM 3131 C C . ALA B 1 71 ? -21.779 15.526 22.846 1.00 37.94 77 ALA B C 1
ATOM 3132 O O . ALA B 1 71 ? -21.073 16.516 23.056 1.00 30.50 77 ALA B O 1
ATOM 3134 N N . ASP B 1 72 ? -23.070 15.472 23.171 1.00 38.06 78 ASP B N 1
ATOM 3135 C CA . ASP B 1 72 ? -23.712 16.544 23.921 1.00 34.33 78 ASP B CA 1
ATOM 3136 C C . ASP B 1 72 ? -23.597 16.312 25.423 1.00 35.90 78 ASP B C 1
ATOM 3137 O O . ASP B 1 72 ? -23.195 17.212 26.165 1.00 38.10 78 ASP B O 1
ATOM 3142 N N . VAL B 1 73 ? -23.941 15.113 25.887 1.00 27.85 79 VAL B N 1
ATOM 3143 C CA . VAL B 1 73 ? -23.920 14.804 27.309 1.00 30.09 79 VAL B CA 1
ATOM 3144 C C . VAL B 1 73 ? -23.130 13.526 27.539 1.00 34.10 79 VAL B C 1
ATOM 3145 O O . VAL B 1 73 ? -23.046 12.652 26.669 1.00 36.79 79 VAL B O 1
ATOM 3149 N N . ASP B 1 74 ? -22.543 13.425 28.727 1.00 36.31 80 ASP B N 1
ATOM 3150 C CA . ASP B 1 74 ? -21.882 12.212 29.180 1.00 31.88 80 ASP B CA 1
ATOM 3151 C C . ASP B 1 74 ? -22.811 11.432 30.100 1.00 34.12 80 ASP B C 1
ATOM 3152 O O . ASP B 1 74 ? -23.553 12.018 30.897 1.00 32.54 80 ASP B O 1
ATOM 3157 N N . TYR B 1 75 ? -22.761 10.108 29.987 1.00 30.93 81 TYR B N 1
ATOM 3158 C CA . TYR B 1 75 ? -23.635 9.209 30.733 1.00 26.96 81 TYR B CA 1
ATOM 3159 C C . TYR B 1 75 ? -22.772 8.150 31.403 1.00 28.08 81 TYR B C 1
ATOM 3160 O O . TYR B 1 75 ? -22.130 7.344 30.721 1.00 31.83 81 TYR B O 1
ATOM 3169 N N . LEU B 1 76 ? -22.749 8.158 32.732 1.00 31.81 82 LEU B N 1
ATOM 3170 C CA . LEU B 1 76 ? -22.031 7.168 33.523 1.00 30.60 82 LEU B CA 1
ATOM 3171 C C . LEU B 1 76 ? -23.049 6.307 34.257 1.00 30.16 82 LEU B C 1
ATOM 3172 O O . LEU B 1 76 ? -23.867 6.827 35.024 1.00 29.05 82 LEU B O 1
ATOM 3177 N N . PHE B 1 77 ? -23.003 5.001 34.022 1.00 28.02 83 PHE B N 1
ATOM 3178 C CA . PHE B 1 77 ? -23.931 4.072 34.647 1.00 29.25 83 PHE B CA 1
ATOM 3179 C C . PHE B 1 77 ? -23.280 3.406 35.851 1.00 33.56 83 PHE B C 1
ATOM 3180 O O . PHE B 1 77 ? -22.080 3.114 35.840 1.00 30.38 83 PHE B O 1
ATOM 3188 N N . ALA B 1 78 ? -24.084 3.164 36.886 1.00 25.80 84 ALA B N 1
ATOM 3189 C CA . ALA B 1 78 ? -23.631 2.464 38.080 1.00 32.71 84 ALA B CA 1
ATOM 3190 C C . ALA B 1 78 ? -24.724 1.515 38.548 1.00 31.90 84 ALA B C 1
ATOM 3191 O O . ALA B 1 78 ? -25.887 1.914 38.663 1.00 33.14 84 ALA B O 1
ATOM 3193 N N . GLN B 1 79 ? -24.350 0.265 38.806 1.00 33.94 85 GLN B N 1
ATOM 3194 C CA . GLN B 1 79 ? -25.249 -0.731 39.378 1.00 30.07 85 GLN B CA 1
ATOM 3195 C C . GLN B 1 79 ? -25.035 -0.761 40.887 1.00 35.51 85 GLN B C 1
ATOM 3196 O O . GLN B 1 79 ? -23.923 -1.034 41.353 1.00 33.77 85 GLN B O 1
ATOM 3202 N N . VAL B 1 80 ? -26.086 -0.471 41.645 1.00 26.39 86 VAL B N 1
ATOM 3203 C CA . VAL B 1 80 ? -26.011 -0.460 43.101 1.00 29.94 86 VAL B CA 1
ATOM 3204 C C . VAL B 1 80 ? -26.518 -1.808 43.589 1.00 31.13 86 VAL B C 1
ATOM 3205 O O . VAL B 1 80 ? -27.709 -2.116 43.471 1.00 29.98 86 VAL B O 1
ATOM 3209 N N . ILE B 1 81 ? -25.602 -2.616 44.129 1.00 33.36 87 ILE B N 1
ATOM 3210 C CA . ILE B 1 81 ? -25.946 -3.966 44.550 1.00 32.09 87 ILE B CA 1
ATOM 3211 C C . ILE B 1 81 ? -26.965 -3.912 45.684 1.00 38.73 87 ILE B C 1
ATOM 3212 O O . ILE B 1 81 ? -26.963 -2.992 46.514 1.00 33.68 87 ILE B O 1
ATOM 3217 N N . VAL B 1 82 ? -27.855 -4.902 45.712 1.00 35.58 88 VAL B N 1
ATOM 3218 C CA . VAL B 1 82 ? -28.970 -4.902 46.652 1.00 38.53 88 VAL B CA 1
ATOM 3219 C C . VAL B 1 82 ? -28.578 -5.561 47.969 1.00 41.47 88 VAL B C 1
ATOM 3220 O O . VAL B 1 82 ? -28.681 -4.944 49.036 1.00 40.87 88 VAL B O 1
ATOM 3224 N N A HIS B 1 83 ? -28.116 -6.808 47.908 0.49 40.01 89 HIS B N 1
ATOM 3225 N N B HIS B 1 83 ? -28.128 -6.817 47.899 0.51 39.96 89 HIS B N 1
ATOM 3226 C CA A HIS B 1 83 ? -27.901 -7.595 49.118 0.49 42.00 89 HIS B CA 1
ATOM 3227 C CA B HIS B 1 83 ? -27.890 -7.599 49.108 0.51 42.05 89 HIS B CA 1
ATOM 3228 C C A HIS B 1 83 ? -26.571 -7.307 49.807 0.49 43.90 89 HIS B C 1
ATOM 3229 C C B HIS B 1 83 ? -26.666 -7.132 49.883 0.51 43.91 89 HIS B C 1
ATOM 3230 O O A HIS B 1 83 ? -26.321 -7.865 50.880 0.49 44.83 89 HIS B O 1
ATOM 3231 O O B HIS B 1 83 ? -26.582 -7.389 51.089 0.51 43.69 89 HIS B O 1
ATOM 3244 N N . GLU B 1 84 ? -25.721 -6.459 49.232 1.00 44.75 90 GLU B N 1
ATOM 3245 C CA . GLU B 1 84 ? -24.516 -5.999 49.911 1.00 45.92 90 GLU B CA 1
ATOM 3246 C C . GLU B 1 84 ? -24.152 -4.611 49.406 1.00 45.19 90 GLU B C 1
ATOM 3247 O O . GLU B 1 84 ? -24.533 -4.205 48.305 1.00 39.70 90 GLU B O 1
ATOM 3253 N N . GLN B 1 85 ? -23.408 -3.881 50.236 1.00 41.55 91 GLN B N 1
ATOM 3254 C CA . GLN B 1 85 ? -23.042 -2.496 49.945 1.00 40.49 91 GLN B CA 1
ATOM 3255 C C . GLN B 1 85 ? -21.880 -2.491 48.960 1.00 42.14 91 GLN B C 1
ATOM 3256 O O . GLN B 1 85 ? -20.709 -2.456 49.338 1.00 46.83 91 GLN B O 1
ATOM 3262 N N . ARG B 1 86 ? -22.215 -2.524 47.672 1.00 40.02 92 ARG B N 1
ATOM 3263 C CA . ARG B 1 86 ? -21.229 -2.508 46.603 1.00 39.11 92 ARG B CA 1
ATOM 3264 C C . ARG B 1 86 ? -21.791 -1.724 45.426 1.00 35.77 92 ARG B C 1
ATOM 3265 O O . ARG B 1 86 ? -23.008 -1.637 45.243 1.00 36.79 92 ARG B O 1
ATOM 3273 N N . VAL B 1 87 ? -20.893 -1.145 44.634 1.00 37.57 93 VAL B N 1
ATOM 3274 C CA . VAL B 1 87 ? -21.253 -0.452 43.403 1.00 37.11 93 VAL B CA 1
ATOM 3275 C C . VAL B 1 87 ? -20.458 -1.066 42.259 1.00 37.50 93 VAL B C 1
ATOM 3276 O O . VAL B 1 87 ? -19.259 -1.329 42.397 1.00 41.74 93 VAL B O 1
ATOM 3280 N N . ASP B 1 88 ? -21.132 -1.307 41.137 1.00 38.98 94 ASP B N 1
ATOM 3281 C CA . ASP B 1 88 ? -20.515 -1.864 39.939 1.00 37.08 94 ASP B CA 1
ATOM 3282 C C . ASP B 1 88 ? -20.763 -0.906 38.784 1.00 36.83 94 ASP B C 1
ATOM 3283 O O . ASP B 1 88 ? -21.914 -0.565 38.494 1.00 41.24 94 ASP B O 1
ATOM 3288 N N . THR B 1 89 ? -19.686 -0.476 38.125 1.00 37.32 95 THR B N 1
ATOM 3289 C CA . THR B 1 89 ? -19.767 0.462 37.011 1.00 37.90 95 THR B CA 1
ATOM 3290 C C . THR B 1 89 ? -19.231 -0.146 35.718 1.00 40.30 95 THR B C 1
ATOM 3291 O O . THR B 1 89 ? -18.693 0.567 34.870 1.00 48.72 95 THR B O 1
ATOM 3295 N N . THR B 1 90 ? -19.377 -1.457 35.546 1.00 44.08 96 THR B N 1
ATOM 3296 C CA . THR B 1 90 ? -18.828 -2.114 34.365 1.00 58.10 96 THR B CA 1
ATOM 3297 C C . THR B 1 90 ? -19.702 -1.926 33.123 1.00 71.10 96 THR B C 1
ATOM 3298 O O . THR B 1 90 ? -19.220 -1.374 32.124 1.00 69.99 96 THR B O 1
ATOM 3302 N N . PRO B 1 91 ? -20.967 -2.350 33.119 1.00 76.97 97 PRO B N 1
ATOM 3303 C CA . PRO B 1 91 ? -21.708 -2.423 31.856 1.00 81.64 97 PRO B CA 1
ATOM 3304 C C . PRO B 1 91 ? -22.282 -1.073 31.443 1.00 86.45 97 PRO B C 1
ATOM 3305 O O . PRO B 1 91 ? -22.224 -0.080 32.169 1.00 82.49 97 PRO B O 1
ATOM 3309 N N . ASN B 1 92 ? -22.843 -1.061 30.238 1.00 88.63 98 ASN B N 1
ATOM 3310 C CA . ASN B 1 92 ? -23.636 0.052 29.730 1.00 81.79 98 ASN B CA 1
ATOM 3311 C C . ASN B 1 92 ? -25.088 -0.405 29.722 1.00 84.98 98 ASN B C 1
ATOM 3312 O O . ASN B 1 92 ? -25.463 -1.284 28.938 1.00 97.59 98 ASN B O 1
ATOM 3317 N N . CYS B 1 93 ? -25.899 0.175 30.603 1.00 70.42 99 CYS B N 1
ATOM 3318 C CA . CYS B 1 93 ? -27.306 -0.197 30.708 1.00 58.22 99 CYS B CA 1
ATOM 3319 C C . CYS B 1 93 ? -28.098 0.553 29.645 1.00 47.26 99 CYS B C 1
ATOM 3320 O O . CYS B 1 93 ? -28.287 1.771 29.743 1.00 44.60 99 CYS B O 1
ATOM 3323 N N . GLY B 1 94 ? -28.562 -0.175 28.628 1.00 33.57 100 GLY B N 1
ATOM 3324 C CA . GLY B 1 94 ? -29.308 0.440 27.547 1.00 32.90 100 GLY B CA 1
ATOM 3325 C C . GLY B 1 94 ? -30.688 0.912 27.945 1.00 36.62 100 GLY B C 1
ATOM 3326 O O . GLY B 1 94 ? -31.219 1.838 27.324 1.00 36.59 100 GLY B O 1
ATOM 3327 N N . ASN B 1 95 ? -31.278 0.307 28.975 1.00 34.68 101 ASN B N 1
ATOM 3328 C CA . ASN B 1 95 ? -32.604 0.727 29.406 1.00 34.81 101 ASN B CA 1
ATOM 3329 C C . ASN B 1 95 ? -32.552 2.048 30.163 1.00 32.58 101 ASN B C 1
ATOM 3330 O O . ASN B 1 95 ? -33.357 2.945 29.900 1.00 34.26 101 ASN B O 1
ATOM 3335 N N . MET B 1 96 ? -31.614 2.191 31.104 1.00 28.06 102 MET B N 1
ATOM 3336 C CA . MET B 1 96 ? -31.439 3.484 31.760 1.00 29.17 102 MET B CA 1
ATOM 3337 C C . MET B 1 96 ? -31.043 4.557 30.757 1.00 27.68 102 MET B C 1
ATOM 3338 O O . MET B 1 96 ? -31.404 5.728 30.922 1.00 35.39 102 MET B O 1
ATOM 3343 N N . LEU B 1 97 ? -30.316 4.173 29.705 1.00 27.14 103 LEU B N 1
ATOM 3344 C CA . LEU B 1 97 ? -29.978 5.104 28.634 1.00 28.17 103 LEU B CA 1
ATOM 3345 C C . LEU B 1 97 ? -31.220 5.778 28.058 1.00 30.39 103 LEU B C 1
ATOM 3346 O O . LEU B 1 97 ? -31.152 6.928 27.607 1.00 26.10 103 LEU B O 1
ATOM 3351 N N . SER B 1 98 ? -32.368 5.088 28.096 1.00 27.22 104 SER B N 1
ATOM 3352 C CA . SER B 1 98 ? -33.607 5.649 27.563 1.00 27.96 104 SER B CA 1
ATOM 3353 C C . SER B 1 98 ? -33.993 6.948 28.255 1.00 29.12 104 SER B C 1
ATOM 3354 O O . SER B 1 98 ? -34.669 7.790 27.655 1.00 25.03 104 SER B O 1
ATOM 3357 N N . GLY B 1 99 ? -33.596 7.127 29.514 1.00 30.18 105 GLY B N 1
ATOM 3358 C CA . GLY B 1 99 ? -33.945 8.335 30.234 1.00 23.68 105 GLY B CA 1
ATOM 3359 C C . GLY B 1 99 ? -32.960 9.476 30.116 1.00 23.70 105 GLY B C 1
ATOM 3360 O O . GLY B 1 99 ? -33.283 10.600 30.513 1.00 26.52 105 GLY B O 1
ATOM 3361 N N . VAL B 1 100 ? -31.771 9.223 29.563 1.00 24.69 106 VAL B N 1
ATOM 3362 C CA . VAL B 1 100 ? -30.708 10.227 29.580 1.00 32.94 106 VAL B CA 1
ATOM 3363 C C . VAL B 1 100 ? -31.120 11.462 28.787 1.00 35.80 106 VAL B C 1
ATOM 3364 O O . VAL B 1 100 ? -30.977 12.599 29.258 1.00 30.34 106 VAL B O 1
ATOM 3368 N N . GLY B 1 101 ? -31.645 11.259 27.576 1.00 27.66 107 GLY B N 1
ATOM 3369 C CA . GLY B 1 101 ? -31.961 12.390 26.716 1.00 26.30 107 GLY B CA 1
ATOM 3370 C C . GLY B 1 101 ? -32.999 13.316 27.320 1.00 31.72 107 GLY B C 1
ATOM 3371 O O . GLY B 1 101 ? -32.821 14.538 27.348 1.00 30.71 107 GLY B O 1
ATOM 3372 N N . ALA B 1 102 ? -34.099 12.745 27.815 1.00 33.63 108 ALA B N 1
ATOM 3373 C CA . ALA B 1 102 ? -35.143 13.556 28.432 1.00 31.89 108 ALA B CA 1
ATOM 3374 C C . ALA B 1 102 ? -34.630 14.252 29.685 1.00 31.23 108 ALA B C 1
ATOM 3375 O O . ALA B 1 102 ? -34.981 15.407 29.951 1.00 35.66 108 ALA B O 1
ATOM 3377 N N . PHE B 1 103 ? -33.799 13.562 30.469 1.00 32.07 109 PHE B N 1
ATOM 3378 C CA . PHE B 1 103 ? -33.239 14.176 31.668 1.00 33.71 109 PHE B CA 1
ATOM 3379 C C . PHE B 1 103 ? -32.339 15.351 31.312 1.00 31.36 109 PHE B C 1
ATOM 3380 O O . PHE B 1 103 ? -32.367 16.391 31.981 1.00 30.54 109 PHE B O 1
ATOM 3388 N N . ALA B 1 104 ? -31.539 15.206 30.253 1.00 33.51 110 ALA B N 1
ATOM 3389 C CA . ALA B 1 104 ? -30.633 16.279 29.855 1.00 32.17 110 ALA B CA 1
ATOM 3390 C C . ALA B 1 104 ? -31.400 17.513 29.399 1.00 36.97 110 ALA B C 1
ATOM 3391 O O . ALA B 1 104 ? -30.993 18.645 29.686 1.00 33.48 110 ALA B O 1
ATOM 3393 N N . ILE B 1 105 ? -32.516 17.313 28.696 1.00 30.42 111 ILE B N 1
ATOM 3394 C CA . ILE B 1 105 ? -33.302 18.443 28.214 1.00 26.73 111 ILE B CA 1
ATOM 3395 C C . ILE B 1 105 ? -33.993 19.150 29.373 1.00 35.18 111 ILE B C 1
ATOM 3396 O O . ILE B 1 105 ? -34.009 20.386 29.442 1.00 32.15 111 ILE B O 1
ATOM 3401 N N . GLU B 1 106 ? -34.567 18.385 30.306 1.00 29.59 112 GLU B N 1
ATOM 3402 C CA . GLU B 1 106 ? -35.278 19.003 31.420 1.00 31.73 112 GLU B CA 1
ATOM 3403 C C . GLU B 1 106 ? -34.335 19.762 32.346 1.00 34.54 112 GLU B C 1
ATOM 3404 O O . GLU B 1 106 ? -34.765 20.696 33.033 1.00 37.56 112 GLU B O 1
ATOM 3410 N N . ASN B 1 107 ? -33.058 19.383 32.382 1.00 37.69 113 ASN B N 1
ATOM 3411 C CA . ASN B 1 107 ? -32.077 20.015 33.254 1.00 37.39 113 ASN B CA 1
ATOM 3412 C C . ASN B 1 107 ? -31.172 20.995 32.509 1.00 37.16 113 ASN B C 1
ATOM 3413 O O . ASN B 1 107 ? -30.107 21.356 33.020 1.00 41.45 113 ASN B O 1
ATOM 3418 N N . GLY B 1 108 ? -31.568 21.418 31.311 1.00 39.32 114 GLY B N 1
ATOM 3419 C CA . GLY B 1 108 ? -30.847 22.458 30.601 1.00 37.00 114 GLY B CA 1
ATOM 3420 C C . GLY B 1 108 ? -29.456 22.101 30.127 1.00 36.77 114 GLY B C 1
ATOM 3421 O O . GLY B 1 108 ? -28.647 23.000 29.891 1.00 39.36 114 GLY B O 1
ATOM 3422 N N . LEU B 1 109 ? -29.145 20.813 29.980 1.00 35.85 115 LEU B N 1
ATOM 3423 C CA . LEU B 1 109 ? -27.858 20.412 29.427 1.00 36.34 115 LEU B CA 1
ATOM 3424 C C . LEU B 1 109 ? -27.802 20.543 27.910 1.00 38.47 115 LEU B C 1
ATOM 3425 O O . LEU B 1 109 ? -26.709 20.463 27.338 1.00 40.11 115 LEU B O 1
ATOM 3430 N N . ILE B 1 110 ? -28.943 20.739 27.254 1.00 32.24 116 ILE B N 1
ATOM 3431 C CA . ILE B 1 110 ? -29.000 20.882 25.804 1.00 32.93 116 ILE B CA 1
ATOM 3432 C C . ILE B 1 110 ? -30.314 21.565 25.454 1.00 37.31 116 ILE B C 1
ATOM 3433 O O . ILE B 1 110 ? -31.341 21.335 26.100 1.00 37.88 116 ILE B O 1
ATOM 3438 N N . ALA B 1 111 ? -30.270 22.421 24.437 1.00 40.18 117 ALA B N 1
ATOM 3439 C CA . ALA B 1 111 ? -31.465 23.124 23.994 1.00 42.59 117 ALA B CA 1
ATOM 3440 C C . ALA B 1 111 ? -32.408 22.171 23.271 1.00 46.07 117 ALA B C 1
ATOM 3441 O O . ALA B 1 111 ? -31.975 21.277 22.539 1.00 52.50 117 ALA B O 1
ATOM 3443 N N . ALA B 1 112 ? -33.706 22.372 23.475 1.00 40.31 118 ALA B N 1
ATOM 3444 C CA . ALA B 1 112 ? -34.719 21.539 22.847 1.00 36.11 118 ALA B CA 1
ATOM 3445 C C . ALA B 1 112 ? -35.114 22.102 21.489 1.00 39.34 118 ALA B C 1
ATOM 3446 O O . ALA B 1 112 ? -35.169 23.320 21.297 1.00 41.83 118 ALA B O 1
ATOM 3448 N N . THR B 1 113 ? -35.386 21.203 20.550 1.00 36.47 119 THR B N 1
ATOM 3449 C CA . THR B 1 113 ? -35.999 21.541 19.278 1.00 36.99 119 THR B CA 1
ATOM 3450 C C . THR B 1 113 ? -37.403 20.940 19.235 1.00 44.65 119 THR B C 1
ATOM 3451 O O . THR B 1 113 ? -37.894 20.382 20.224 1.00 39.30 119 THR B O 1
ATOM 3455 N N . SER B 1 114 ? -38.052 21.048 18.077 1.00 42.51 120 SER B N 1
ATOM 3456 C CA . SER B 1 114 ? -39.421 20.598 17.907 1.00 34.60 120 SER B CA 1
ATOM 3457 C C . SER B 1 114 ? -39.584 20.015 16.510 1.00 36.76 120 SER B C 1
ATOM 3458 O O . SER B 1 114 ? -39.019 20.554 15.547 1.00 35.41 120 SER B O 1
ATOM 3461 N N . PRO B 1 115 ? -40.350 18.920 16.358 1.00 33.39 121 PRO B N 1
ATOM 3462 C CA . PRO B 1 115 ? -41.071 18.207 17.419 1.00 36.94 121 PRO B CA 1
ATOM 3463 C C . PRO B 1 115 ? -40.235 17.115 18.087 1.00 41.72 121 PRO B C 1
ATOM 3464 O O . PRO B 1 115 ? -40.740 16.389 18.943 1.00 40.24 121 PRO B O 1
ATOM 3468 N N . VAL B 1 116 ? -38.970 17.003 17.688 1.00 44.00 122 VAL B N 1
ATOM 3469 C CA . VAL B 1 116 ? -38.040 16.031 18.247 1.00 36.39 122 VAL B CA 1
ATOM 3470 C C . VAL B 1 116 ? -36.731 16.748 18.550 1.00 31.53 122 VAL B C 1
ATOM 3471 O O . VAL B 1 116 ? -36.356 17.708 17.870 1.00 35.61 122 VAL B O 1
ATOM 3475 N N . THR B 1 117 ? -36.046 16.296 19.598 1.00 29.03 123 THR B N 1
ATOM 3476 C CA . THR B 1 117 ? -34.735 16.818 19.966 1.00 32.23 123 THR B CA 1
ATOM 3477 C C . THR B 1 117 ? -33.724 15.684 19.912 1.00 35.14 123 THR B C 1
ATOM 3478 O O . THR B 1 117 ? -33.903 14.656 20.574 1.00 35.14 123 THR B O 1
ATOM 3482 N N . ARG B 1 118 ? -32.668 15.874 19.125 1.00 36.71 124 ARG B N 1
ATOM 3483 C CA . ARG B 1 118 ? -31.580 14.910 19.059 1.00 33.10 124 ARG B CA 1
ATOM 3484 C C . ARG B 1 118 ? -30.610 15.153 20.208 1.00 34.82 124 ARG B C 1
ATOM 3485 O O . ARG B 1 118 ? -30.242 16.298 20.488 1.00 31.71 124 ARG B O 1
ATOM 3493 N N . VAL B 1 119 ? -30.203 14.077 20.880 1.00 30.63 125 VAL B N 1
ATOM 3494 C CA . VAL B 1 119 ? -29.250 14.159 21.981 1.00 34.72 125 VAL B CA 1
ATOM 3495 C C . VAL B 1 119 ? -28.130 13.165 21.713 1.00 30.39 125 VAL B C 1
ATOM 3496 O O . VAL B 1 119 ? -28.375 11.956 21.634 1.00 33.43 125 VAL B O 1
ATOM 3500 N N . ARG B 1 120 ? -26.908 13.671 21.586 1.00 28.14 126 ARG B N 1
ATOM 3501 C CA . ARG B 1 120 ? -25.728 12.837 21.399 1.00 29.16 126 ARG B CA 1
ATOM 3502 C C . ARG B 1 120 ? -25.176 12.441 22.764 1.00 31.53 126 ARG B C 1
ATOM 3503 O O . ARG B 1 120 ? -24.738 13.301 23.536 1.00 27.58 126 ARG B O 1
ATOM 3511 N N . ILE B 1 121 ? -25.195 11.145 23.055 1.00 28.67 127 ILE B N 1
ATOM 3512 C CA . ILE B 1 121 ? -24.842 10.620 24.369 1.00 32.26 127 ILE B CA 1
ATOM 3513 C C . ILE B 1 121 ? -23.568 9.801 24.244 1.00 32.99 127 ILE B C 1
ATOM 3514 O O . ILE B 1 121 ? -23.461 8.936 23.367 1.00 32.37 127 ILE B O 1
ATOM 3519 N N . ARG B 1 122 ? -22.604 10.072 25.118 1.00 30.77 128 ARG B N 1
ATOM 3520 C CA . ARG B 1 122 ? -21.409 9.251 25.248 1.00 31.70 128 ARG B CA 1
ATOM 3521 C C . ARG B 1 122 ? -21.495 8.482 26.559 1.00 33.98 128 ARG B C 1
ATOM 3522 O O . ARG B 1 122 ? -21.577 9.090 27.632 1.00 31.41 128 ARG B O 1
ATOM 3530 N N . ASN B 1 123 ? -21.496 7.153 26.471 1.00 30.42 129 ASN B N 1
ATOM 3531 C CA . ASN B 1 123 ? -21.494 6.313 27.664 1.00 31.61 129 ASN B CA 1
ATOM 3532 C C . ASN B 1 123 ? -20.064 6.209 28.179 1.00 37.51 129 ASN B C 1
ATOM 3533 O O . ASN B 1 123 ? -19.203 5.611 27.525 1.00 34.29 129 ASN B O 1
ATOM 3538 N N . VAL B 1 124 ? -19.818 6.797 29.355 1.00 41.47 130 VAL B N 1
ATOM 3539 C CA . VAL B 1 124 ? -18.473 6.843 29.923 1.00 39.81 130 VAL B CA 1
ATOM 3540 C C . VAL B 1 124 ? -17.954 5.444 30.227 1.00 40.89 130 VAL B C 1
ATOM 3541 O O . VAL B 1 124 ? -16.746 5.190 30.138 1.00 43.57 130 VAL B O 1
ATOM 3545 N N . ASN B 1 125 ? -18.848 4.514 30.574 1.00 42.39 131 ASN B N 1
ATOM 3546 C CA . ASN B 1 125 ? -18.414 3.172 30.956 1.00 39.19 131 ASN B CA 1
ATOM 3547 C C . ASN B 1 125 ? -17.711 2.461 29.805 1.00 40.59 131 ASN B C 1
ATOM 3548 O O . ASN B 1 125 ? -16.689 1.796 30.009 1.00 41.77 131 ASN B O 1
ATOM 3553 N N . THR B 1 126 ? -18.237 2.594 28.586 1.00 38.42 132 THR B N 1
ATOM 3554 C CA . THR B 1 126 ? -17.746 1.834 27.446 1.00 40.61 132 THR B CA 1
ATOM 3555 C C . THR B 1 126 ? -17.166 2.684 26.326 1.00 44.44 132 THR B C 1
ATOM 3556 O O . THR B 1 126 ? -16.605 2.119 25.380 1.00 40.47 132 THR B O 1
ATOM 3560 N N . GLY B 1 127 ? -17.284 4.009 26.393 1.00 47.61 133 GLY B N 1
ATOM 3561 C CA . GLY B 1 127 ? -16.894 4.834 25.267 1.00 39.29 133 GLY B CA 1
ATOM 3562 C C . GLY B 1 127 ? -17.821 4.758 24.075 1.00 47.94 133 GLY B C 1
ATOM 3563 O O . GLY B 1 127 ? -17.475 5.271 23.007 1.00 60.13 133 GLY B O 1
ATOM 3564 N N . THR B 1 128 ? -18.986 4.132 24.222 1.00 48.20 134 THR B N 1
ATOM 3565 C CA . THR B 1 128 ? -19.937 4.003 23.128 1.00 43.60 134 THR B CA 1
ATOM 3566 C C . THR B 1 128 ? -20.772 5.271 22.998 1.00 45.78 134 THR B C 1
ATOM 3567 O O . THR B 1 128 ? -21.231 5.836 23.996 1.00 47.75 134 THR B O 1
ATOM 3571 N N . PHE B 1 129 ? -20.961 5.719 21.758 1.00 34.55 135 PHE B N 1
ATOM 3572 C CA . PHE B 1 129 ? -21.760 6.900 21.454 1.00 33.20 135 PHE B CA 1
ATOM 3573 C C . PHE B 1 129 ? -23.138 6.472 20.965 1.00 32.72 135 PHE B C 1
ATOM 3574 O O . PHE B 1 129 ? -23.250 5.626 20.070 1.00 30.58 135 PHE B O 1
ATOM 3582 N N . ILE B 1 130 ? -24.183 7.056 21.551 1.00 28.01 136 ILE B N 1
ATOM 3583 C CA . ILE B 1 130 ? -25.563 6.726 21.214 1.00 36.38 136 ILE B CA 1
ATOM 3584 C C . ILE B 1 130 ? -26.328 8.020 20.982 1.00 33.87 136 ILE B C 1
ATOM 3585 O O . ILE B 1 130 ? -26.204 8.967 21.767 1.00 32.33 136 ILE B O 1
ATOM 3590 N N . GLU B 1 131 ? -27.118 8.061 19.914 1.00 30.32 137 GLU B N 1
ATOM 3591 C CA . GLU B 1 131 ? -28.037 9.169 19.694 1.00 29.64 137 GLU B CA 1
ATOM 3592 C C . GLU B 1 131 ? -29.412 8.800 20.235 1.00 31.74 137 GLU B C 1
ATOM 3593 O O . GLU B 1 131 ? -29.928 7.712 19.955 1.00 32.73 137 GLU B O 1
ATOM 3599 N N . ALA B 1 132 ? -29.996 9.701 21.016 1.00 27.61 138 ALA B N 1
ATOM 3600 C CA . ALA B 1 132 ? -31.356 9.554 21.509 1.00 27.55 138 ALA B CA 1
ATOM 3601 C C . ALA B 1 132 ? -32.239 10.592 20.832 1.00 34.60 138 ALA B C 1
ATOM 3602 O O . ALA B 1 132 ? -31.875 11.771 20.760 1.00 39.21 138 ALA B O 1
ATOM 3604 N N . ASP B 1 133 ? -33.387 10.151 20.331 1.00 30.72 139 ASP B N 1
ATOM 3605 C CA . ASP B 1 133 ? -34.363 11.029 19.698 1.00 30.68 139 ASP B CA 1
ATOM 3606 C C . ASP B 1 133 ? -35.566 11.137 20.626 1.00 31.04 139 ASP B C 1
ATOM 3607 O O . ASP B 1 133 ? -36.317 10.170 20.798 1.00 29.95 139 ASP B O 1
ATOM 3612 N N . VAL B 1 134 ? -35.736 12.310 21.227 1.00 26.90 140 VAL B N 1
ATOM 3613 C CA . VAL B 1 134 ? -36.723 12.533 22.274 1.00 27.69 140 VAL B CA 1
ATOM 3614 C C . VAL B 1 134 ? -37.903 13.290 21.684 1.00 32.22 140 VAL B C 1
ATOM 3615 O O . VAL B 1 134 ? -37.718 14.270 20.953 1.00 38.72 140 VAL B O 1
ATOM 3619 N N . GLN B 1 135 ? -39.113 12.834 21.996 1.00 36.16 141 GLN B N 1
ATOM 3620 C CA . GLN B 1 135 ? -40.323 13.556 21.617 1.00 35.89 141 GLN B CA 1
ATOM 3621 C C . GLN B 1 135 ? -40.380 14.863 22.395 1.00 40.42 141 GLN B C 1
ATOM 3622 O O . GLN B 1 135 ? -40.530 14.860 23.622 1.00 34.40 141 GLN B O 1
ATOM 3628 N N . THR B 1 136 ? -40.247 15.984 21.691 1.00 32.61 142 THR B N 1
ATOM 3629 C CA . THR B 1 136 ? -40.290 17.312 22.303 1.00 39.22 142 THR B CA 1
ATOM 3630 C C . THR B 1 136 ? -41.198 18.223 21.485 1.00 42.28 142 THR B C 1
ATOM 3631 O O . THR B 1 136 ? -40.728 19.142 20.804 1.00 40.74 142 THR B O 1
ATOM 3635 N N . PRO B 1 137 ? -42.512 17.996 21.529 1.00 42.26 143 PRO B N 1
ATOM 3636 C CA . PRO B 1 137 ? -43.434 18.914 20.846 1.00 44.94 143 PRO B CA 1
ATOM 3637 C C . PRO B 1 137 ? -43.398 20.290 21.498 1.00 49.61 143 PRO B C 1
ATOM 3638 O O . PRO B 1 137 ? -43.561 20.420 22.714 1.00 52.40 143 PRO B O 1
ATOM 3642 N N . ASN B 1 138 ? -43.163 21.315 20.675 1.00 48.67 144 ASN B N 1
ATOM 3643 C CA . ASN B 1 138 ? -43.033 22.698 21.136 1.00 48.58 144 ASN B CA 1
ATOM 3644 C C . ASN B 1 138 ? -41.889 22.862 22.131 1.00 48.46 144 ASN B C 1
ATOM 3645 O O . ASN B 1 138 ? -41.932 23.734 23.002 1.00 46.28 144 ASN B O 1
ATOM 3650 N N . GLY B 1 139 ? -40.858 22.027 22.010 1.00 44.50 145 GLY B N 1
ATOM 3651 C CA . GLY B 1 139 ? -39.686 22.158 22.854 1.00 35.23 145 GLY B CA 1
ATOM 3652 C C . GLY B 1 139 ? -39.857 21.673 24.273 1.00 40.56 145 GLY B C 1
ATOM 3653 O O . GLY B 1 139 ? -39.047 22.019 25.136 1.00 47.92 145 GLY B O 1
ATOM 3654 N N . VAL B 1 140 ? -40.887 20.875 24.544 1.00 40.02 146 VAL B N 1
ATOM 3655 C CA . VAL B 1 140 ? -41.163 20.357 25.878 1.00 34.84 146 VAL B CA 1
ATOM 3656 C C . VAL B 1 140 ? -41.143 18.838 25.816 1.00 36.00 146 VAL B C 1
ATOM 3657 O O . VAL B 1 140 ? -41.800 18.240 24.956 1.00 40.58 146 VAL B O 1
ATOM 3661 N N . VAL B 1 141 ? -40.388 18.220 26.728 1.00 32.15 147 VAL B N 1
ATOM 3662 C CA . VAL B 1 141 ? -40.286 16.767 26.761 1.00 31.48 147 VAL B CA 1
ATOM 3663 C C . VAL B 1 141 ? -41.666 16.162 26.969 1.00 37.64 147 VAL B C 1
ATOM 3664 O O . VAL B 1 141 ? -42.422 16.581 27.855 1.00 36.98 147 VAL B O 1
ATOM 3668 N N . GLU B 1 142 ? -42.004 15.181 26.141 1.00 38.15 148 GLU B N 1
ATOM 3669 C CA . GLU B 1 142 ? -43.287 14.497 26.203 1.00 38.38 148 GLU B CA 1
ATOM 3670 C C . GLU B 1 142 ? -43.051 13.053 26.622 1.00 36.86 148 GLU B C 1
ATOM 3671 O O . GLU B 1 142 ? -42.277 12.336 25.977 1.00 33.69 148 GLU B O 1
ATOM 3677 N N . TYR B 1 143 ? -43.713 12.632 27.698 1.00 26.33 149 TYR B N 1
ATOM 3678 C CA . TYR B 1 143 ? -43.636 11.255 28.167 1.00 28.50 149 TYR B CA 1
ATOM 3679 C C . TYR B 1 143 ? -44.834 10.415 27.757 1.00 29.98 149 TYR B C 1
ATOM 3680 O O . TYR B 1 143 ? -44.708 9.190 27.662 1.00 29.73 149 TYR B O 1
ATOM 3689 N N . GLU B 1 144 ? -45.983 11.040 27.501 1.00 27.40 150 GLU B N 1
ATOM 3690 C CA . GLU B 1 144 ? -47.167 10.311 27.069 1.00 36.89 150 GLU B CA 1
ATOM 3691 C C . GLU B 1 144 ? -47.041 9.900 25.608 1.00 39.42 150 GLU B C 1
ATOM 3692 O O . GLU B 1 144 ? -46.476 10.628 24.787 1.00 37.18 150 GLU B O 1
ATOM 3698 N N . GLY B 1 145 ? -47.577 8.730 25.285 1.00 38.52 151 GLY B N 1
ATOM 3699 C CA . GLY B 1 145 ? -47.511 8.236 23.923 1.00 36.88 151 GLY B CA 1
ATOM 3700 C C . GLY B 1 145 ? -48.200 6.895 23.815 1.00 41.53 151 GLY B C 1
ATOM 3701 O O . GLY B 1 145 ? -48.791 6.390 24.775 1.00 42.55 151 GLY B O 1
ATOM 3702 N N . SER B 1 146 ? -48.109 6.318 22.617 1.00 33.73 152 SER B N 1
ATOM 3703 C CA . SER B 1 146 ? -48.758 5.053 22.302 1.00 38.28 152 SER B CA 1
ATOM 3704 C C . SER B 1 146 ? -47.763 3.918 22.089 1.00 35.37 152 SER B C 1
ATOM 3705 O O . SER B 1 146 ? -48.166 2.824 21.682 1.00 40.21 152 SER B O 1
ATOM 3708 N N . ALA B 1 147 ? -46.479 4.150 22.344 1.00 36.43 153 ALA B N 1
ATOM 3709 C CA . ALA B 1 147 ? -45.484 3.099 22.206 1.00 34.36 153 ALA B CA 1
ATOM 3710 C C . ALA B 1 147 ? -45.577 2.124 23.372 1.00 39.18 153 ALA B C 1
ATOM 3711 O O . ALA B 1 147 ? -45.908 2.498 24.501 1.00 40.43 153 ALA B O 1
ATOM 3713 N N . ARG B 1 148 ? -45.266 0.865 23.088 1.00 35.10 154 ARG B N 1
ATOM 3714 C CA . ARG B 1 148 ? -45.384 -0.211 24.059 1.00 40.06 154 ARG B CA 1
ATOM 3715 C C . ARG B 1 148 ? -44.126 -1.065 24.024 1.00 37.89 154 ARG B C 1
ATOM 3716 O O . ARG B 1 148 ? -43.572 -1.321 22.951 1.00 41.25 154 ARG B O 1
ATOM 3724 N N . ILE B 1 149 ? -43.673 -1.497 25.201 1.00 34.89 155 ILE B N 1
ATOM 3725 C CA . ILE B 1 149 ? -42.532 -2.395 25.326 1.00 30.10 155 ILE B CA 1
ATOM 3726 C C . ILE B 1 149 ? -42.880 -3.488 26.325 1.00 34.11 155 ILE B C 1
ATOM 3727 O O . ILE B 1 149 ? -43.678 -3.282 27.245 1.00 37.56 155 ILE B O 1
ATOM 3732 N N . ASP B 1 150 ? -42.277 -4.661 26.136 1.00 36.52 156 ASP B N 1
ATOM 3733 C CA . ASP B 1 150 ? -42.489 -5.770 27.058 1.00 33.81 156 ASP B CA 1
ATOM 3734 C C . ASP B 1 150 ? -41.951 -5.428 28.440 1.00 32.77 156 ASP B C 1
ATOM 3735 O O . ASP B 1 150 ? -40.886 -4.820 28.577 1.00 38.77 156 ASP B O 1
ATOM 3740 N N . GLY B 1 151 ? -42.693 -5.834 29.470 1.00 29.06 157 GLY B N 1
ATOM 3741 C CA . GLY B 1 151 ? -42.280 -5.650 30.843 1.00 30.00 157 GLY B CA 1
ATOM 3742 C C . GLY B 1 151 ? -42.747 -4.365 31.492 1.00 33.91 157 GLY B C 1
ATOM 3743 O O . GLY B 1 151 ? -42.513 -4.177 32.693 1.00 41.46 157 GLY B O 1
ATOM 3744 N N . VAL B 1 152 ? -43.390 -3.472 30.740 1.00 33.82 158 VAL B N 1
ATOM 3745 C CA . VAL B 1 152 ? -43.884 -2.209 31.265 1.00 40.13 158 VAL B CA 1
ATOM 3746 C C . VAL B 1 152 ? -45.351 -2.086 30.878 1.00 33.93 158 VAL B C 1
ATOM 3747 O O . VAL B 1 152 ? -45.680 -2.121 29.689 1.00 33.24 158 VAL B O 1
ATOM 3751 N N . PRO B 1 153 ? -46.267 -1.945 31.831 1.00 33.20 159 PRO B N 1
ATOM 3752 C CA . PRO B 1 153 ? -47.684 -1.815 31.479 1.00 38.53 159 PRO B CA 1
ATOM 3753 C C . PRO B 1 153 ? -47.970 -0.486 30.795 1.00 35.78 159 PRO B C 1
ATOM 3754 O O . PRO B 1 153 ? -47.206 0.478 30.887 1.00 33.33 159 PRO B O 1
ATOM 3758 N N . GLY B 1 154 ? -49.099 -0.451 30.090 1.00 32.14 160 GLY B N 1
ATOM 3759 C CA . GLY B 1 154 ? -49.535 0.766 29.442 1.00 34.42 160 GLY B CA 1
ATOM 3760 C C . GLY B 1 154 ? -48.654 1.162 28.266 1.00 41.27 160 GLY B C 1
ATOM 3761 O O . GLY B 1 154 ? -47.833 0.394 27.755 1.00 27.48 160 GLY B O 1
ATOM 3762 N N . THR B 1 155 ? -48.848 2.405 27.837 1.00 37.23 161 THR B N 1
ATOM 3763 C CA . THR B 1 155 ? -48.108 2.963 26.719 1.00 39.02 161 THR B CA 1
ATOM 3764 C C . THR B 1 155 ? -47.470 4.279 27.132 1.00 34.51 161 THR B C 1
ATOM 3765 O O . THR B 1 155 ? -47.990 5.002 27.986 1.00 31.31 161 THR B O 1
ATOM 3769 N N . ALA B 1 156 ? -46.337 4.587 26.510 1.00 37.94 162 ALA B N 1
ATOM 3770 C CA . ALA B 1 156 ? -45.628 5.830 26.760 1.00 35.94 162 ALA B CA 1
ATOM 3771 C C . ALA B 1 156 ? -45.057 6.335 25.443 1.00 36.74 162 ALA B C 1
ATOM 3772 O O . ALA B 1 156 ? -45.185 5.691 24.397 1.00 35.82 162 ALA B O 1
ATOM 3774 N N . ALA B 1 157 ? -44.429 7.503 25.500 1.00 33.59 163 ALA B N 1
ATOM 3775 C CA . ALA B 1 157 ? -43.813 8.077 24.316 1.00 36.30 163 ALA B CA 1
ATOM 3776 C C . ALA B 1 157 ? -42.589 7.258 23.910 1.00 32.42 163 ALA B C 1
ATOM 3777 O O . ALA B 1 157 ? -41.822 6.818 24.770 1.00 35.67 163 ALA B O 1
ATOM 3779 N N . PRO B 1 158 ? -42.381 7.034 22.615 1.00 38.67 164 PRO B N 1
ATOM 3780 C CA . PRO B 1 158 ? -41.189 6.300 22.180 1.00 32.14 164 PRO B CA 1
ATOM 3781 C C . PRO B 1 158 ? -39.949 7.178 22.220 1.00 29.20 164 PRO B C 1
ATOM 3782 O O . PRO B 1 158 ? -39.995 8.372 21.910 1.00 31.35 164 PRO B O 1
ATOM 3786 N N . VAL B 1 159 ? -38.833 6.573 22.618 1.00 28.36 165 VAL B N 1
ATOM 3787 C CA . VAL B 1 159 ? -37.514 7.184 22.507 1.00 26.58 165 VAL B CA 1
ATOM 3788 C C . VAL B 1 159 ? -36.653 6.269 21.650 1.00 32.52 165 VAL B C 1
ATOM 3789 O O . VAL B 1 159 ? -36.558 5.064 21.916 1.00 26.74 165 VAL B O 1
ATOM 3793 N N . ALA B 1 160 ? -36.050 6.834 20.608 1.00 28.86 166 ALA B N 1
ATOM 3794 C CA . ALA B 1 160 ? -35.218 6.071 19.690 1.00 32.07 166 ALA B CA 1
ATOM 3795 C C . ALA B 1 160 ? -33.761 6.165 20.122 1.00 29.93 166 ALA B C 1
ATOM 3796 O O . ALA B 1 160 ? -33.241 7.264 20.340 1.00 36.30 166 ALA B O 1
ATOM 3798 N N . LEU B 1 161 ? -33.112 5.012 20.254 1.00 29.15 167 LEU B N 1
ATOM 3799 C CA . LEU B 1 161 ? -31.715 4.922 20.666 1.00 27.73 167 LEU B CA 1
ATOM 3800 C C . LEU B 1 161 ? -30.930 4.294 19.523 1.00 40.08 167 LEU B C 1
ATOM 3801 O O . LEU B 1 161 ? -31.137 3.119 19.199 1.00 30.55 167 LEU B O 1
ATOM 3806 N N . THR B 1 162 ? -30.031 5.067 18.920 1.00 33.70 168 THR B N 1
ATOM 3807 C CA . THR B 1 162 ? -29.243 4.625 17.776 1.00 30.54 168 THR B CA 1
ATOM 3808 C C . THR B 1 162 ? -27.776 4.535 18.174 1.00 33.85 168 THR B C 1
ATOM 3809 O O . THR B 1 162 ? -27.162 5.544 18.541 1.00 34.03 168 THR B O 1
ATOM 3813 N N . PHE B 1 163 ? -27.213 3.333 18.081 1.00 33.35 169 PHE B N 1
ATOM 3814 C CA . PHE B 1 163 ? -25.822 3.107 18.449 1.00 37.71 169 PHE B CA 1
ATOM 3815 C C . PHE B 1 163 ? -24.908 3.461 17.282 1.00 38.62 169 PHE B C 1
ATOM 3816 O O . PHE B 1 163 ? -25.099 2.978 16.161 1.00 40.76 169 PHE B O 1
ATOM 3824 N N . LEU B 1 164 ? -23.909 4.303 17.554 1.00 32.95 170 LEU B N 1
ATOM 3825 C CA . LEU B 1 164 ? -23.122 4.946 16.510 1.00 42.44 170 LEU B CA 1
ATOM 3826 C C . LEU B 1 164 ? -21.763 4.300 16.262 1.00 44.96 170 LEU B C 1
ATOM 3827 O O . LEU B 1 164 ? -21.240 4.422 15.149 1.00 46.91 170 LEU B O 1
ATOM 3832 N N . ASN B 1 165 ? -21.176 3.631 17.251 1.00 35.70 171 ASN B N 1
ATOM 3833 C CA . ASN B 1 165 ? -19.865 3.005 17.083 1.00 42.75 171 ASN B CA 1
ATOM 3834 C C . ASN B 1 165 ? -19.851 1.627 17.743 1.00 37.33 171 ASN B C 1
ATOM 3835 O O . ASN B 1 165 ? -19.005 1.315 18.582 1.00 48.77 171 ASN B O 1
ATOM 3840 N N . ALA B 1 166 ? -20.796 0.771 17.345 1.00 38.17 172 ALA B N 1
ATOM 3841 C CA . ALA B 1 166 ? -20.912 -0.547 17.962 1.00 42.66 172 ALA B CA 1
ATOM 3842 C C . ALA B 1 166 ? -19.834 -1.510 17.479 1.00 43.59 172 ALA B C 1
ATOM 3843 O O . ALA B 1 166 ? -19.480 -2.448 18.201 1.00 58.01 172 ALA B O 1
ATOM 3845 N N . ALA B 1 167 ? -19.312 -1.307 16.272 1.00 38.06 173 ALA B N 1
ATOM 3846 C CA . ALA B 1 167 ? -18.357 -2.242 15.688 1.00 47.13 173 ALA B CA 1
ATOM 3847 C C . ALA B 1 167 ? -17.050 -2.239 16.475 1.00 49.05 173 ALA B C 1
ATOM 3848 O O . ALA B 1 167 ? -16.397 -1.198 16.604 1.00 54.41 173 ALA B O 1
ATOM 3850 N N . GLY B 1 168 ? -16.673 -3.404 17.000 1.00 49.73 174 GLY B N 1
ATOM 3851 C CA . GLY B 1 168 ? -15.408 -3.571 17.692 1.00 49.11 174 GLY B CA 1
ATOM 3852 C C . GLY B 1 168 ? -15.273 -2.757 18.962 1.00 51.06 174 GLY B C 1
ATOM 3853 O O . GLY B 1 168 ? -14.241 -2.118 19.184 1.00 57.05 174 GLY B O 1
ATOM 3854 N N . THR B 1 169 ? -16.303 -2.785 19.814 1.00 58.11 175 THR B N 1
ATOM 3855 C CA . THR B 1 169 ? -16.297 -1.958 21.018 1.00 68.29 175 THR B CA 1
ATOM 3856 C C . THR B 1 169 ? -15.165 -2.334 21.967 1.00 67.78 175 THR B C 1
ATOM 3857 O O . THR B 1 169 ? -14.664 -1.476 22.703 1.00 69.62 175 THR B O 1
ATOM 3861 N N . LYS B 1 170 ? -14.752 -3.601 21.972 1.00 67.46 176 LYS B N 1
ATOM 3862 C CA . LYS B 1 170 ? -13.658 -4.051 22.818 1.00 65.56 176 LYS B CA 1
ATOM 3863 C C . LYS B 1 170 ? -12.452 -4.549 22.038 1.00 70.48 176 LYS B C 1
ATOM 3864 O O . LYS B 1 170 ? -11.346 -4.560 22.589 1.00 72.53 176 LYS B O 1
ATOM 3870 N N . THR B 1 171 ? -12.625 -4.944 20.778 1.00 76.54 177 THR B N 1
ATOM 3871 C CA . THR B 1 171 ? -11.550 -5.488 19.958 1.00 78.59 177 THR B CA 1
ATOM 3872 C C . THR B 1 171 ? -11.056 -4.512 18.902 1.00 73.25 177 THR B C 1
ATOM 3873 O O . THR B 1 171 ? -9.845 -4.360 18.717 1.00 82.03 177 THR B O 1
ATOM 3877 N N . GLY B 1 172 ? -11.968 -3.844 18.202 1.00 67.83 178 GLY B N 1
ATOM 3878 C CA . GLY B 1 172 ? -11.631 -3.063 17.034 1.00 63.39 178 GLY B CA 1
ATOM 3879 C C . GLY B 1 172 ? -12.010 -3.718 15.724 1.00 64.05 178 GLY B C 1
ATOM 3880 O O . GLY B 1 172 ? -11.891 -3.079 14.671 1.00 63.50 178 GLY B O 1
ATOM 3881 N N . LYS B 1 173 ? -12.456 -4.971 15.759 1.00 65.33 179 LYS B N 1
ATOM 3882 C CA . LYS B 1 173 ? -12.934 -5.675 14.580 1.00 66.62 179 LYS B CA 1
ATOM 3883 C C . LYS B 1 173 ? -14.306 -6.263 14.872 1.00 59.93 179 LYS B C 1
ATOM 3884 O O . LYS B 1 173 ? -14.604 -6.649 16.006 1.00 54.65 179 LYS B O 1
ATOM 3890 N N . VAL B 1 174 ? -15.146 -6.317 13.837 1.00 56.89 180 VAL B N 1
ATOM 3891 C CA . VAL B 1 174 ? -16.448 -6.963 13.980 1.00 53.24 180 VAL B CA 1
ATOM 3892 C C . VAL B 1 174 ? -16.267 -8.452 14.235 1.00 55.78 180 VAL B C 1
ATOM 3893 O O . VAL B 1 174 ? -16.961 -9.045 15.070 1.00 51.06 180 VAL B O 1
ATOM 3897 N N . PHE B 1 175 ? -15.324 -9.076 13.530 1.00 55.85 181 PHE B N 1
ATOM 3898 C CA . PHE B 1 175 ? -14.982 -10.485 13.712 1.00 55.83 181 PHE B CA 1
ATOM 3899 C C . PHE B 1 175 ? -13.534 -10.548 14.178 1.00 59.99 181 PHE B C 1
ATOM 3900 O O . PHE B 1 175 ? -12.608 -10.605 13.352 1.00 55.46 181 PHE B O 1
ATOM 3908 N N . PRO B 1 176 ? -13.293 -10.533 15.492 1.00 64.21 182 PRO B N 1
ATOM 3909 C CA . PRO B 1 176 ? -11.906 -10.507 15.989 1.00 67.85 182 PRO B CA 1
ATOM 3910 C C . PRO B 1 176 ? -11.066 -11.689 15.540 1.00 71.72 182 PRO B C 1
ATOM 3911 O O . PRO B 1 176 ? -9.860 -11.528 15.313 1.00 71.78 182 PRO B O 1
ATOM 3915 N N . THR B 1 177 ? -11.659 -12.873 15.407 1.00 65.90 183 THR B N 1
ATOM 3916 C CA . THR B 1 177 ? -10.924 -14.047 14.955 1.00 66.56 183 THR B CA 1
ATOM 3917 C C . THR B 1 177 ? -10.696 -14.061 13.449 1.00 71.13 183 THR B C 1
ATOM 3918 O O . THR B 1 177 ? -10.120 -15.029 12.939 1.00 74.56 183 THR B O 1
ATOM 3922 N N . ASP B 1 178 ? -11.137 -13.024 12.735 1.00 68.27 184 ASP B N 1
ATOM 3923 C CA . ASP B 1 178 ? -11.057 -12.932 11.278 1.00 67.12 184 ASP B CA 1
ATOM 3924 C C . ASP B 1 178 ? -11.831 -14.049 10.582 1.00 61.40 184 ASP B C 1
ATOM 3925 O O . ASP B 1 178 ? -11.601 -14.325 9.399 1.00 65.05 184 ASP B O 1
ATOM 3930 N N . ASN B 1 179 ? -12.753 -14.693 11.296 1.00 52.89 185 ASN B N 1
ATOM 3931 C CA . ASN B 1 179 ? -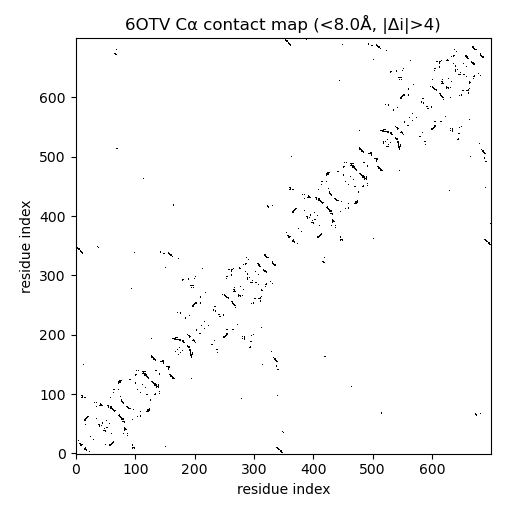13.621 -15.717 10.733 1.00 58.62 185 ASN B CA 1
ATOM 3932 C C . ASN B 1 179 ? -15.057 -15.448 11.152 1.00 61.89 185 ASN B C 1
ATOM 3933 O O . ASN B 1 179 ? -15.326 -15.136 12.316 1.00 67.31 185 ASN B O 1
ATOM 3938 N N . GLN B 1 180 ? -15.980 -15.569 10.195 1.00 57.63 186 GLN B N 1
ATOM 3939 C CA . GLN B 1 180 ? -17.395 -15.450 10.526 1.00 59.08 186 GLN B CA 1
ATOM 3940 C C . GLN B 1 180 ? -17.872 -16.628 11.365 1.00 60.87 186 GLN B C 1
ATOM 3941 O O . GLN B 1 180 ? -18.793 -16.477 12.176 1.00 54.97 186 GLN B O 1
ATOM 3947 N N . ILE B 1 181 ? -17.263 -17.800 11.186 1.00 59.79 187 ILE B N 1
ATOM 3948 C CA . ILE B 1 181 ? -17.588 -18.994 11.958 1.00 58.27 187 ILE B CA 1
ATOM 3949 C C . ILE B 1 181 ? -16.291 -19.615 12.453 1.00 62.32 187 ILE B C 1
ATOM 3950 O O . ILE B 1 181 ? -15.344 -19.789 11.679 1.00 61.95 187 ILE B O 1
ATOM 3955 N N . ASP B 1 182 ? -16.250 -19.941 13.740 1.00 61.76 188 ASP B N 1
ATOM 3956 C CA . ASP B 1 182 ? -15.151 -20.680 14.338 1.00 58.58 188 ASP B CA 1
ATOM 3957 C C . ASP B 1 182 ? -15.675 -22.006 14.875 1.00 62.13 188 ASP B C 1
ATOM 3958 O O . ASP B 1 182 ? -16.880 -22.274 14.872 1.00 57.56 188 ASP B O 1
ATOM 3963 N N . TYR B 1 183 ? -14.750 -22.845 15.334 1.00 66.40 189 TYR B N 1
ATOM 3964 C CA . TYR B 1 183 ? -15.086 -24.156 15.873 1.00 68.60 189 TYR B CA 1
ATOM 3965 C C . TYR B 1 183 ? -14.330 -24.363 17.174 1.00 73.04 189 TYR B C 1
ATOM 3966 O O . TYR B 1 183 ? -13.100 -24.250 17.207 1.00 77.84 189 TYR B O 1
ATOM 3975 N N . PHE B 1 184 ? -15.068 -24.653 18.240 1.00 71.65 190 PHE B N 1
ATOM 3976 C CA . PHE B 1 184 ? -14.487 -24.983 19.533 1.00 68.10 190 PHE B CA 1
ATOM 3977 C C . PHE B 1 184 ? -15.246 -26.173 20.095 1.00 71.29 190 PHE B C 1
ATOM 3978 O O . PHE B 1 184 ? -16.475 -26.129 20.201 1.00 67.85 190 PHE B O 1
ATOM 3986 N N . ASP B 1 185 ? -14.512 -27.235 20.435 1.00 72.13 191 ASP B N 1
ATOM 3987 C CA . ASP B 1 185 ? -15.106 -28.473 20.941 1.00 66.88 191 ASP B CA 1
ATOM 3988 C C . ASP B 1 185 ? -16.126 -29.035 19.952 1.00 66.88 191 ASP B C 1
ATOM 3989 O O . ASP B 1 185 ? -17.202 -29.498 20.338 1.00 64.02 191 ASP B O 1
ATOM 3994 N N . ASP B 1 186 ? -15.786 -28.975 18.662 1.00 72.65 192 ASP B N 1
ATOM 3995 C CA . ASP B 1 186 ? -16.621 -29.501 17.578 1.00 76.83 192 ASP B CA 1
ATOM 3996 C C . ASP B 1 186 ? -17.998 -28.843 17.539 1.00 75.84 192 ASP B C 1
ATOM 3997 O O . ASP B 1 186 ? -18.979 -29.458 17.113 1.00 81.33 192 ASP B O 1
ATOM 4002 N N . VAL B 1 187 ? -18.086 -27.591 17.973 1.00 74.55 193 VAL B N 1
ATOM 4003 C CA . VAL B 1 187 ? -19.328 -26.830 17.964 1.00 65.95 193 VAL B CA 1
ATOM 4004 C C . VAL B 1 187 ? -19.124 -25.607 17.076 1.00 61.35 193 VAL B C 1
ATOM 4005 O O . VAL B 1 187 ? -18.248 -24.783 17.354 1.00 64.56 193 VAL B O 1
ATOM 4009 N N . PRO B 1 188 ? -19.897 -25.443 16.002 1.00 60.46 194 PRO B N 1
ATOM 4010 C CA . PRO B 1 188 ? -19.769 -24.235 15.171 1.00 54.82 194 PRO B CA 1
ATOM 4011 C C . PRO B 1 188 ? -20.340 -23.029 15.901 1.00 53.86 194 PRO B C 1
ATOM 4012 O O . PRO B 1 188 ? -21.510 -23.021 16.285 1.00 54.23 194 PRO B O 1
ATOM 4016 N N . VAL B 1 189 ? -19.504 -22.009 16.103 1.00 54.45 195 VAL B N 1
ATOM 4017 C CA . VAL B 1 189 ? -19.905 -20.787 16.786 1.00 50.59 195 VAL B CA 1
ATOM 4018 C C . VAL B 1 189 ? -19.489 -19.589 15.941 1.00 53.25 195 VAL B C 1
ATOM 4019 O O . VAL B 1 189 ? -18.771 -19.715 14.949 1.00 57.66 195 VAL B O 1
ATOM 4023 N N . THR B 1 190 ? -19.956 -18.411 16.353 1.00 48.82 196 THR B N 1
ATOM 4024 C CA . THR B 1 190 ? -19.593 -17.153 15.714 1.00 47.00 196 THR B CA 1
ATOM 4025 C C . THR B 1 190 ? -19.121 -16.169 16.774 1.00 45.55 196 THR B C 1
ATOM 4026 O O . THR B 1 190 ? -19.822 -15.929 17.762 1.00 41.86 196 THR B O 1
ATOM 4030 N N . CYS B 1 191 ? -17.932 -15.612 16.568 1.00 45.64 197 CYS B N 1
ATOM 4031 C CA . CYS B 1 191 ? -17.369 -14.603 17.453 1.00 51.90 197 CYS B CA 1
ATOM 4032 C C . CYS B 1 191 ? -17.534 -13.240 16.795 1.00 50.47 197 CYS B C 1
ATOM 4033 O O . CYS B 1 191 ? -16.972 -12.992 15.723 1.00 57.15 197 CYS B O 1
ATOM 4036 N N . ILE B 1 192 ? -18.308 -12.365 17.429 1.00 47.40 198 ILE B N 1
ATOM 4037 C CA . ILE B 1 192 ? -18.612 -11.054 16.869 1.00 50.99 198 ILE B CA 1
ATOM 4038 C C . ILE B 1 192 ? -18.542 -10.015 17.980 1.00 52.44 198 ILE B C 1
ATOM 4039 O O . ILE B 1 192 ? -18.883 -10.294 19.135 1.00 49.15 198 ILE B O 1
ATOM 4044 N N . ASP B 1 193 ? -18.070 -8.821 17.629 1.00 56.99 199 ASP B N 1
ATOM 4045 C CA . ASP B 1 193 ? -17.919 -7.700 18.553 1.00 51.44 199 ASP B CA 1
ATOM 4046 C C . ASP B 1 193 ? -18.760 -6.545 18.012 1.00 47.79 199 ASP B C 1
ATOM 4047 O O . ASP B 1 193 ? -18.273 -5.717 17.238 1.00 50.76 199 ASP B O 1
ATOM 4052 N N . MET B 1 194 ? -20.030 -6.502 18.417 1.00 43.17 200 MET B N 1
ATOM 4053 C CA . MET B 1 194 ? -20.968 -5.447 18.028 1.00 41.10 200 MET B CA 1
ATOM 4054 C C . MET B 1 194 ? -21.675 -4.977 19.295 1.00 43.29 200 MET B C 1
ATOM 4055 O O . MET B 1 194 ? -22.557 -5.674 19.807 1.00 43.87 200 MET B O 1
ATOM 4060 N N . ALA B 1 195 ? -21.267 -3.810 19.804 1.00 43.41 201 ALA B N 1
ATOM 4061 C CA . ALA B 1 195 ? -21.761 -3.239 21.058 1.00 47.86 201 ALA B CA 1
ATOM 4062 C C . ALA B 1 195 ? -21.370 -4.089 22.264 1.00 51.10 201 ALA B C 1
ATOM 4063 O O . ALA B 1 195 ? -21.324 -3.591 23.394 1.00 50.85 201 ALA B O 1
ATOM 4065 N N . MET B 1 196 ? -21.077 -5.364 22.038 1.00 52.80 202 MET B N 1
ATOM 4066 C CA . MET B 1 196 ? -20.685 -6.294 23.085 1.00 55.21 202 MET B CA 1
ATOM 4067 C C . MET B 1 196 ? -19.983 -7.483 22.444 1.00 46.07 202 MET B C 1
ATOM 4068 O O . MET B 1 196 ? -20.487 -8.043 21.463 1.00 54.98 202 MET B O 1
ATOM 4073 N N . PRO B 1 197 ? -18.810 -7.877 22.939 1.00 45.88 203 PRO B N 1
ATOM 4074 C CA . PRO B 1 197 ? -18.183 -9.119 22.460 1.00 48.04 203 PRO B CA 1
ATOM 4075 C C . PRO B 1 197 ? -18.995 -10.318 22.923 1.00 49.50 203 PRO B C 1
ATOM 4076 O O . PRO B 1 197 ? -19.168 -10.535 24.124 1.00 51.52 203 PRO B O 1
ATOM 4080 N N . VAL B 1 198 ? -19.512 -11.088 21.966 1.00 44.19 204 VAL B N 1
ATOM 4081 C CA . VAL B 1 198 ? -20.295 -12.276 22.274 1.00 49.15 204 VAL B CA 1
ATOM 4082 C C . VAL B 1 198 ? -19.794 -13.436 21.427 1.00 51.63 204 VAL B C 1
ATOM 4083 O O . VAL B 1 198 ? -19.190 -13.253 20.367 1.00 42.59 204 VAL B O 1
ATOM 4087 N N . VAL B 1 199 ? -20.047 -14.644 21.920 1.00 50.11 205 VAL B N 1
ATOM 4088 C CA . VAL B 1 199 ? -19.818 -15.872 21.170 1.00 43.25 205 VAL B CA 1
ATOM 4089 C C . VAL B 1 199 ? -21.166 -16.562 21.016 1.00 47.56 205 VAL B C 1
ATOM 4090 O O . VAL B 1 199 ? -21.813 -16.918 22.011 1.00 42.39 205 VAL B O 1
ATOM 4094 N N . ILE B 1 200 ? -21.601 -16.723 19.774 1.00 45.66 206 ILE B N 1
ATOM 4095 C CA . ILE B 1 200 ? -22.943 -17.201 19.471 1.00 41.94 206 ILE B CA 1
ATOM 4096 C C . ILE B 1 200 ? -22.883 -18.708 19.265 1.00 48.59 206 ILE B C 1
ATOM 4097 O O . ILE B 1 200 ? -22.160 -19.194 18.388 1.00 52.13 206 ILE B O 1
ATOM 4102 N N . ILE B 1 201 ? -23.634 -19.447 20.076 1.00 39.21 207 ILE B N 1
ATOM 4103 C CA . ILE B 1 201 ? -23.582 -20.903 20.112 1.00 46.86 207 ILE B CA 1
ATOM 4104 C C . ILE B 1 201 ? -24.982 -21.436 19.844 1.00 40.49 207 ILE B C 1
ATOM 4105 O O . ILE B 1 201 ? -25.925 -21.035 20.527 1.00 38.83 207 ILE B O 1
ATOM 4110 N N . PRO B 1 202 ? -25.167 -22.334 18.873 1.00 44.04 208 PRO B N 1
ATOM 4111 C CA . PRO B 1 202 ? -26.479 -22.978 18.703 1.00 45.02 208 PRO B CA 1
ATOM 4112 C C . PRO B 1 202 ? -26.804 -23.860 19.900 1.00 39.80 208 PRO B C 1
ATOM 4113 O O . PRO B 1 202 ? -26.012 -24.722 20.287 1.00 41.77 208 PRO B O 1
ATOM 4117 N N . ALA B 1 203 ? -27.983 -23.636 20.485 1.00 36.96 209 ALA B N 1
ATOM 4118 C CA . ALA B 1 203 ? -28.368 -24.373 21.685 1.00 42.90 209 ALA B CA 1
ATOM 4119 C C . ALA B 1 203 ? -28.402 -25.877 21.434 1.00 44.58 209 ALA B C 1
ATOM 4120 O O . ALA B 1 203 ? -28.015 -26.667 22.304 1.00 45.52 209 ALA B O 1
ATOM 4122 N N . GLU B 1 204 ? -28.848 -26.291 20.244 1.00 39.68 210 GLU B N 1
ATOM 4123 C CA . GLU B 1 204 ? -29.012 -27.715 19.966 1.00 39.16 210 GLU B CA 1
ATOM 4124 C C . GLU B 1 204 ? -27.681 -28.455 19.940 1.00 45.29 210 GLU B C 1
ATOM 4125 O O . GLU B 1 204 ? -27.639 -29.657 20.226 1.00 49.95 210 GLU B O 1
ATOM 4131 N N . TYR B 1 205 ? -26.587 -27.768 19.608 1.00 45.10 211 TYR B N 1
ATOM 4132 C CA . TYR B 1 205 ? -25.285 -28.423 19.626 1.00 46.94 211 TYR B CA 1
ATOM 4133 C C . TYR B 1 205 ? -24.791 -28.712 21.038 1.00 46.93 211 TYR B C 1
ATOM 4134 O O . TYR B 1 205 ? -23.851 -29.497 21.198 1.00 46.64 211 TYR B O 1
ATOM 4143 N N . LEU B 1 206 ? -25.398 -28.110 22.059 1.00 54.14 212 LEU B N 1
ATOM 4144 C CA . LEU B 1 206 ? -25.086 -28.426 23.446 1.00 52.27 212 LEU B CA 1
ATOM 4145 C C . LEU B 1 206 ? -26.182 -29.257 24.103 1.00 50.36 212 LEU B C 1
ATOM 4146 O O . LEU B 1 206 ? -26.284 -29.282 25.333 1.00 50.02 212 LEU B O 1
ATOM 4151 N N . GLY B 1 207 ? -27.008 -29.932 23.305 1.00 51.28 213 GLY B N 1
ATOM 4152 C CA . GLY B 1 207 ? -28.047 -30.784 23.847 1.00 43.57 213 GLY B CA 1
ATOM 4153 C C . GLY B 1 207 ? -29.219 -30.052 24.455 1.00 48.29 213 GLY B C 1
ATOM 4154 O O . GLY B 1 207 ? -29.946 -30.633 25.266 1.00 46.75 213 GLY B O 1
ATOM 4155 N N . LYS B 1 208 ? -29.429 -28.791 24.085 1.00 46.72 214 LYS B N 1
ATOM 4156 C CA . LYS B 1 208 ? -30.501 -27.977 24.633 1.00 42.72 214 LYS B CA 1
ATOM 4157 C C . LYS B 1 208 ? -31.416 -27.498 23.517 1.00 41.60 214 LYS B C 1
ATOM 4158 O O . LYS B 1 208 ? -30.978 -27.276 22.384 1.00 37.62 214 LYS B O 1
ATOM 4164 N N . THR B 1 209 ? -32.701 -27.347 23.846 1.00 39.39 215 THR B N 1
ATOM 4165 C CA . THR B 1 209 ? -33.632 -26.760 22.889 1.00 39.69 215 THR B CA 1
ATOM 4166 C C . THR B 1 209 ? -33.386 -25.269 22.723 1.00 38.88 215 THR B C 1
ATOM 4167 O O . THR B 1 209 ? -33.547 -24.731 21.621 1.00 42.25 215 THR B O 1
ATOM 4171 N N . GLY B 1 210 ? -32.990 -24.593 23.798 1.00 34.25 216 GLY B N 1
ATOM 4172 C CA . GLY B 1 210 ? -32.878 -23.153 23.812 1.00 33.10 216 GLY B CA 1
ATOM 4173 C C . GLY B 1 210 ? -34.082 -22.439 24.378 1.00 32.13 216 GLY B C 1
ATOM 4174 O O . GLY B 1 210 ? -34.056 -21.208 24.489 1.00 33.92 216 GLY B O 1
ATOM 4175 N N . TYR B 1 211 ? -35.135 -23.167 24.743 1.00 36.07 217 TYR B N 1
ATOM 4176 C CA . TYR B 1 211 ? -36.346 -22.565 25.277 1.00 32.87 217 TYR B CA 1
ATOM 4177 C C . TYR B 1 211 ? -36.512 -22.807 26.769 1.00 38.79 217 TYR B C 1
ATOM 4178 O O . TYR B 1 211 ? -37.531 -22.401 27.339 1.00 40.12 217 TYR B O 1
ATOM 4187 N N . GLU B 1 212 ? -35.535 -23.441 27.414 1.00 35.39 218 GLU B N 1
ATOM 4188 C CA . GLU B 1 212 ? -35.611 -23.701 28.844 1.00 40.39 218 GLU B CA 1
ATOM 4189 C C . GLU B 1 212 ? -35.565 -22.398 29.637 1.00 44.45 218 GLU B C 1
ATOM 4190 O O . GLU B 1 212 ? -35.040 -21.378 29.180 1.00 40.17 218 GLU B O 1
ATOM 4196 N N . LEU B 1 213 ? -36.130 -22.444 30.840 1.00 48.94 219 LEU B N 1
ATOM 4197 C CA . LEU B 1 213 ? -36.115 -21.287 31.718 1.00 48.65 219 LEU B CA 1
ATOM 4198 C C . LEU B 1 213 ? -34.686 -20.981 32.165 1.00 46.27 219 LEU B C 1
ATOM 4199 O O . LEU B 1 213 ? -33.842 -21.880 32.236 1.00 46.05 219 LEU B O 1
ATOM 4204 N N . PRO B 1 214 ? -34.386 -19.711 32.455 1.00 46.11 220 PRO B N 1
ATOM 4205 C CA . PRO B 1 214 ? -33.042 -19.379 32.962 1.00 50.88 220 PRO B CA 1
ATOM 4206 C C . PRO B 1 214 ? -32.646 -20.169 34.198 1.00 52.19 220 PRO B C 1
ATOM 4207 O O . PRO B 1 214 ? -31.473 -20.539 34.340 1.00 57.22 220 PRO B O 1
ATOM 4211 N N . ALA B 1 215 ? -33.595 -20.448 35.096 1.00 50.13 221 ALA B N 1
ATOM 4212 C CA . ALA B 1 215 ? -33.271 -21.219 36.293 1.00 58.70 221 ALA B CA 1
ATOM 4213 C C . ALA B 1 215 ? -32.882 -22.650 35.940 1.00 62.62 221 ALA B C 1
ATOM 4214 O O . ALA B 1 215 ? -31.934 -23.201 36.513 1.00 61.99 221 ALA B O 1
ATOM 4216 N N . GLU B 1 216 ? -33.602 -23.265 34.996 1.00 61.47 222 GLU B N 1
ATOM 4217 C CA . GLU B 1 216 ? -33.268 -24.620 34.569 1.00 61.12 222 GLU B CA 1
ATOM 4218 C C . GLU B 1 216 ? -31.890 -24.671 33.919 1.00 63.48 222 GLU B C 1
ATOM 4219 O O . GLU B 1 216 ? -31.134 -25.628 34.122 1.00 66.09 222 GLU B O 1
ATOM 4225 N N . LEU B 1 217 ? -31.547 -23.650 33.131 1.00 63.68 223 LEU B N 1
ATOM 4226 C CA . LEU B 1 217 ? -30.233 -23.621 32.498 1.00 62.38 223 LEU B CA 1
ATOM 4227 C C . LEU B 1 217 ? -29.126 -23.445 33.529 1.00 67.17 223 LEU B C 1
ATOM 4228 O O . LEU B 1 217 ? -28.034 -24.006 33.376 1.00 71.03 223 LEU B O 1
ATOM 4233 N N . ASP B 1 218 ? -29.386 -22.672 34.587 1.00 68.06 224 ASP B N 1
ATOM 4234 C CA . ASP B 1 218 ? -28.381 -22.490 35.630 1.00 70.77 224 ASP B CA 1
ATOM 4235 C C . ASP B 1 218 ? -28.185 -23.756 36.454 1.00 71.54 224 ASP B C 1
ATOM 4236 O O . ASP B 1 218 ? -27.103 -23.967 37.015 1.00 72.41 224 ASP B O 1
ATOM 4241 N N . ALA B 1 219 ? -29.210 -24.608 36.540 1.00 69.67 225 ALA B N 1
ATOM 4242 C CA . ALA B 1 219 ? -29.085 -25.852 37.292 1.00 69.71 225 ALA B CA 1
ATOM 4243 C C . ALA B 1 219 ? -28.247 -26.887 36.554 1.00 78.38 225 ALA B C 1
ATOM 4244 O O . ALA B 1 219 ? -27.542 -27.676 37.193 1.00 81.94 225 ALA B O 1
ATOM 4246 N N . ASP B 1 220 ? -28.310 -26.905 35.222 1.00 80.02 226 ASP B N 1
ATOM 4247 C CA . ASP B 1 220 ? -27.514 -27.837 34.435 1.00 76.94 226 ASP B CA 1
ATOM 4248 C C . ASP B 1 220 ? -26.040 -27.461 34.517 1.00 72.86 226 ASP B C 1
ATOM 4249 O O . ASP B 1 220 ? -25.540 -26.707 33.675 1.00 63.01 226 ASP B O 1
ATOM 4254 N N . LYS B 1 221 ? -25.339 -27.991 35.524 1.00 74.02 227 LYS B N 1
ATOM 4255 C CA . LYS B 1 221 ? -23.933 -27.646 35.713 1.00 74.01 227 LYS B CA 1
ATOM 4256 C C . LYS B 1 221 ? -23.051 -28.236 34.619 1.00 72.25 227 LYS B C 1
ATOM 4257 O O . LYS B 1 221 ? -21.993 -27.675 34.310 1.00 74.09 227 LYS B O 1
ATOM 4263 N N . ALA B 1 222 ? -23.463 -29.358 34.024 1.00 70.53 228 ALA B N 1
ATOM 4264 C CA . ALA B 1 222 ? -22.719 -29.900 32.893 1.00 68.40 228 ALA B CA 1
ATOM 4265 C C . ALA B 1 222 ? -22.808 -28.985 31.676 1.00 71.81 228 ALA B C 1
ATOM 4266 O O . ALA B 1 222 ? -21.838 -28.871 30.918 1.00 78.40 228 ALA B O 1
ATOM 4268 N N . LEU B 1 223 ? -23.954 -28.325 31.476 1.00 61.04 229 LEU B N 1
ATOM 4269 C CA . LEU B 1 223 ? -24.073 -27.351 30.393 1.00 57.48 229 LEU B CA 1
ATOM 4270 C C . LEU B 1 223 ? -23.210 -26.123 30.655 1.00 59.65 229 LEU B C 1
ATOM 4271 O O . LEU B 1 223 ? -22.517 -25.642 29.751 1.00 63.54 229 LEU B O 1
ATOM 4276 N N . LEU B 1 224 ? -23.243 -25.602 31.885 1.00 57.23 230 LEU B N 1
ATOM 4277 C CA . LEU B 1 224 ? -22.445 -24.427 32.216 1.00 59.27 230 LEU B CA 1
ATOM 4278 C C . LEU B 1 224 ? -20.956 -24.702 32.063 1.00 64.41 230 LEU B C 1
ATOM 4279 O O . LEU B 1 224 ? -20.182 -23.782 31.777 1.00 66.42 230 LEU B O 1
ATOM 4284 N N . ALA B 1 225 ? -20.537 -25.955 32.249 1.00 74.44 231 ALA B N 1
ATOM 4285 C CA . ALA B 1 225 ? -19.141 -26.306 32.017 1.00 76.36 231 ALA B CA 1
ATOM 4286 C C . ALA B 1 225 ? -18.819 -26.319 30.528 1.00 70.00 231 ALA B C 1
ATOM 4287 O O . ALA B 1 225 ? -17.773 -25.808 30.109 1.00 65.56 231 ALA B O 1
ATOM 4289 N N . ARG B 1 226 ? -19.704 -26.901 29.713 1.00 68.42 232 ARG B N 1
ATOM 4290 C CA . ARG B 1 226 ? -19.478 -26.920 28.272 1.00 62.80 232 ARG B CA 1
ATOM 4291 C C . ARG B 1 226 ? -19.501 -25.515 27.686 1.00 67.36 232 ARG B C 1
ATOM 4292 O O . ARG B 1 226 ? -18.780 -25.232 26.722 1.00 73.04 232 ARG B O 1
ATOM 4294 N N . ILE B 1 227 ? -20.311 -24.622 28.259 1.00 61.99 233 ILE B N 1
ATOM 4295 C CA . ILE B 1 227 ? -20.342 -23.240 27.793 1.00 58.28 233 ILE B CA 1
ATOM 4296 C C . ILE B 1 227 ? -19.044 -22.526 28.152 1.00 63.20 233 ILE B C 1
ATOM 4297 O O . ILE B 1 227 ? -18.497 -21.764 27.346 1.00 66.37 233 ILE B O 1
ATOM 4302 N N . GLU B 1 228 ? -18.525 -22.764 29.360 1.00 71.71 234 GLU B N 1
ATOM 4303 C CA . GLU B 1 228 ? -17.293 -22.100 29.781 1.00 74.98 234 GLU B CA 1
ATOM 4304 C C . GLU B 1 228 ? -16.102 -22.548 28.943 1.00 70.13 234 GLU B C 1
ATOM 4305 O O . GLU B 1 228 ? -15.233 -21.734 28.611 1.00 68.58 234 GLU B O 1
ATOM 4311 N N . SER B 1 229 ? -16.041 -23.837 28.600 1.00 71.57 235 SER B N 1
ATOM 4312 C CA . SER B 1 229 ? -14.963 -24.327 27.747 1.00 71.20 235 SER B CA 1
ATOM 4313 C C . SER B 1 229 ? -14.916 -23.566 26.429 1.00 74.36 235 SER B C 1
ATOM 4314 O O . SER B 1 229 ? -13.833 -23.279 25.905 1.00 75.46 235 SER B O 1
ATOM 4317 N N . ILE B 1 230 ? -16.083 -23.222 25.885 1.00 74.94 236 ILE B N 1
ATOM 4318 C CA . ILE B 1 230 ? -16.129 -22.478 24.632 1.00 71.11 236 ILE B CA 1
ATOM 4319 C C . ILE B 1 230 ? -15.838 -21.000 24.869 1.00 67.34 236 ILE B C 1
ATOM 4320 O O . ILE B 1 230 ? -15.194 -20.346 24.041 1.00 65.23 236 ILE B O 1
ATOM 4325 N N . ARG B 1 231 ? -16.293 -20.452 26.000 1.00 67.23 237 ARG B N 1
ATOM 4326 C CA . ARG B 1 231 ? -16.103 -19.026 26.260 1.00 66.93 237 ARG B CA 1
ATOM 4327 C C . ARG B 1 231 ? -14.633 -18.699 26.491 1.00 68.43 237 ARG B C 1
ATOM 4328 O O . ARG B 1 231 ? -14.108 -17.728 25.931 1.00 66.58 237 ARG B O 1
ATOM 4336 N N . LEU B 1 232 ? -13.954 -19.494 27.321 1.00 74.78 238 LEU B N 1
ATOM 4337 C CA . LEU B 1 232 ? -12.526 -19.283 27.542 1.00 79.34 238 LEU B CA 1
ATOM 4338 C C . LEU B 1 232 ? -11.746 -19.437 26.244 1.00 80.30 238 LEU B C 1
ATOM 4339 O O . LEU B 1 232 ? -10.810 -18.675 25.977 1.00 86.26 238 LEU B O 1
ATOM 4344 N N . GLN B 1 233 ? -12.127 -20.413 25.418 1.00 80.65 239 GLN B N 1
ATOM 4345 C CA . GLN B 1 233 ? -11.443 -20.624 24.148 1.00 77.57 239 GLN B CA 1
ATOM 4346 C C . GLN B 1 233 ? -11.736 -19.494 23.168 1.00 78.02 239 GLN B C 1
ATOM 4347 O O . GLN B 1 233 ? -10.841 -19.046 22.442 1.00 81.72 239 GLN B O 1
ATOM 4353 N N . ALA B 1 234 ? -12.983 -19.016 23.137 1.00 71.69 240 ALA B N 1
ATOM 4354 C CA . ALA B 1 234 ? -13.341 -17.955 22.201 1.00 65.91 240 ALA B CA 1
ATOM 4355 C C . ALA B 1 234 ? -12.699 -16.629 22.591 1.00 68.42 240 ALA B C 1
ATOM 4356 O O . ALA B 1 234 ? -12.288 -15.855 21.719 1.00 63.23 240 ALA B O 1
ATOM 4358 N N . GLY B 1 235 ? -12.608 -16.349 23.893 1.00 75.67 241 GLY B N 1
ATOM 4359 C CA . GLY B 1 235 ? -11.999 -15.102 24.328 1.00 82.28 241 GLY B CA 1
ATOM 4360 C C . GLY B 1 235 ? -10.542 -14.994 23.920 1.00 87.14 241 GLY B C 1
ATOM 4361 O O . GLY B 1 235 ? -10.102 -13.961 23.409 1.00 88.20 241 GLY B O 1
ATOM 4362 N N . LYS B 1 236 ? -9.775 -16.066 24.135 1.00 89.72 242 LYS B N 1
ATOM 4363 C CA . LYS B 1 236 ? -8.375 -16.070 23.722 1.00 92.81 242 LYS B CA 1
ATOM 4364 C C . LYS B 1 236 ? -8.249 -15.904 22.212 1.00 86.90 242 LYS B C 1
ATOM 4365 O O . LYS B 1 236 ? -7.337 -15.222 21.730 1.00 94.17 242 LYS B O 1
ATOM 4367 N N . ALA B 1 237 ? -9.166 -16.507 21.452 1.00 75.78 243 ALA B N 1
ATOM 4368 C CA . ALA B 1 237 ? -9.136 -16.409 19.998 1.00 70.55 243 ALA B CA 1
ATOM 4369 C C . ALA B 1 237 ? -9.570 -15.043 19.486 1.00 74.16 243 ALA B C 1
ATOM 4370 O O . ALA B 1 237 ? -9.228 -14.684 18.354 1.00 77.73 243 ALA B O 1
ATOM 4372 N N . MET B 1 238 ? -10.315 -14.277 20.282 1.00 72.86 244 MET B N 1
ATOM 4373 C CA . MET B 1 238 ? -10.803 -12.972 19.863 1.00 74.44 244 MET B CA 1
ATOM 4374 C C . MET B 1 238 ? -9.849 -11.841 20.222 1.00 77.35 244 MET B C 1
ATOM 4375 O O . MET B 1 238 ? -10.272 -10.680 20.267 1.00 70.78 244 MET B O 1
ATOM 4380 N N . GLY B 1 239 ? -8.579 -12.147 20.471 1.00 78.63 245 GLY B N 1
ATOM 4381 C CA . GLY B 1 239 ? -7.618 -11.135 20.845 1.00 82.15 245 GLY B CA 1
ATOM 4382 C C . GLY B 1 239 ? -7.552 -10.835 22.324 1.00 85.31 245 GLY B C 1
ATOM 4383 O O . GLY B 1 239 ? -6.767 -9.967 22.728 1.00 88.67 245 GLY B O 1
ATOM 4384 N N . LEU B 1 240 ? -8.353 -11.509 23.141 1.00 83.18 246 LEU B N 1
ATOM 4385 C CA . LEU B 1 240 ? -8.286 -11.392 24.587 1.00 84.96 246 LEU B CA 1
ATOM 4386 C C . LEU B 1 240 ? -7.419 -12.533 25.130 1.00 83.20 246 LEU B C 1
ATOM 4387 O O . LEU B 1 240 ? -6.682 -13.182 24.378 1.00 81.42 246 LEU B O 1
ATOM 4392 N N . GLY B 1 241 ? -7.501 -12.789 26.433 1.00 84.09 247 GLY B N 1
ATOM 4393 C CA . GLY B 1 241 ? -6.716 -13.850 27.034 1.00 95.43 247 GLY B CA 1
ATOM 4394 C C . GLY B 1 241 ? -7.040 -14.085 28.494 1.00 99.58 247 GLY B C 1
ATOM 4395 O O . GLY B 1 241 ? -7.070 -13.138 29.285 1.00 106.61 247 GLY B O 1
ATOM 4396 N N . ASP B 1 242 ? -7.269 -15.346 28.862 1.00 96.59 248 ASP B N 1
ATOM 4397 C CA . ASP B 1 242 ? -7.655 -15.727 30.220 1.00 95.09 248 ASP B CA 1
ATOM 4398 C C . ASP B 1 242 ? -8.826 -14.867 30.703 1.00 99.87 248 ASP B C 1
ATOM 4399 O O . ASP B 1 242 ? -8.703 -14.016 31.584 1.00 100.56 248 ASP B O 1
ATOM 4401 N N . VAL B 1 243 ? -9.975 -15.109 30.075 1.00 95.35 249 VAL B N 1
ATOM 4402 C CA . VAL B 1 243 ? -11.189 -14.357 30.371 1.00 90.72 249 VAL B CA 1
ATOM 4403 C C . VAL B 1 243 ? -11.868 -14.969 31.590 1.00 85.71 249 VAL B C 1
ATOM 4404 O O . VAL B 1 243 ? -13.045 -14.704 31.861 1.00 76.40 249 VAL B O 1
ATOM 4408 N N . SER B 1 244 ? -11.108 -15.766 32.348 1.00 86.06 250 SER B N 1
ATOM 4409 C CA . SER B 1 244 ? -11.683 -16.585 33.409 1.00 83.43 250 SER B CA 1
ATOM 4410 C C . SER B 1 244 ? -12.367 -15.746 34.481 1.00 85.44 250 SER B C 1
ATOM 4411 O O . SER B 1 244 ? -13.313 -16.218 35.123 1.00 81.72 250 SER B O 1
ATOM 4414 N N . ASN B 1 245 ? -11.922 -14.505 34.688 1.00 87.30 251 ASN B N 1
ATOM 4415 C CA . ASN B 1 245 ? -12.580 -13.610 35.634 1.00 92.61 251 ASN B CA 1
ATOM 4416 C C . ASN B 1 245 ? -13.022 -12.299 34.997 1.00 92.86 251 ASN B C 1
ATOM 4417 O O . ASN B 1 245 ? -13.398 -11.367 35.719 1.00 95.53 251 ASN B O 1
ATOM 4422 N N . MET B 1 246 ? -12.985 -12.202 33.671 1.00 91.56 252 MET B N 1
ATOM 4423 C CA . MET B 1 246 ? -13.591 -11.097 32.947 1.00 85.07 252 MET B CA 1
ATOM 4424 C C . MET B 1 246 ? -15.017 -11.472 32.561 1.00 78.26 252 MET B C 1
ATOM 4425 O O . MET B 1 246 ? -15.381 -12.649 32.508 1.00 77.50 252 MET B O 1
ATOM 4430 N N . VAL B 1 247 ? -15.831 -10.454 32.293 1.00 72.55 253 VAL B N 1
ATOM 4431 C CA . VAL B 1 247 ? -17.238 -10.690 31.992 1.00 67.33 253 VAL B CA 1
ATOM 4432 C C . VAL B 1 247 ? -17.456 -10.708 30.486 1.00 65.71 253 VAL B C 1
ATOM 4433 O O . VAL B 1 247 ? -18.596 -10.635 30.013 1.00 61.13 253 VAL B O 1
ATOM 4437 N N . ILE B 1 248 ? -16.373 -10.818 29.724 1.00 71.60 254 ILE B N 1
ATOM 4438 C CA . ILE B 1 248 ? -16.462 -10.900 28.270 1.00 68.74 254 ILE B CA 1
ATOM 4439 C C . ILE B 1 248 ? -15.644 -12.093 27.792 1.00 71.13 254 ILE B C 1
ATOM 4440 O O . ILE B 1 248 ? -14.621 -12.427 28.404 1.00 75.60 254 ILE B O 1
ATOM 4445 N N . PRO B 1 249 ? -16.057 -12.774 26.715 1.00 71.28 255 PRO B N 1
ATOM 4446 C CA . PRO B 1 249 ? -17.264 -12.485 25.934 1.00 62.84 255 PRO B CA 1
ATOM 4447 C C . PRO B 1 249 ? -18.537 -12.960 26.615 1.00 61.05 255 PRO B C 1
ATOM 4448 O O . PRO B 1 249 ? -18.478 -13.653 27.631 1.00 65.58 255 PRO B O 1
ATOM 4452 N N . LYS B 1 250 ? -19.681 -12.590 26.049 1.00 52.01 256 LYS B N 1
ATOM 4453 C CA . LYS B 1 250 ? -20.963 -13.059 26.543 1.00 54.45 256 LYS B CA 1
ATOM 4454 C C . LYS B 1 250 ? -21.410 -14.246 25.703 1.00 51.24 256 LYS B C 1
ATOM 4455 O O . LYS B 1 250 ? -21.705 -14.071 24.512 1.00 55.23 256 LYS B O 1
ATOM 4461 N N . PRO B 1 251 ? -21.458 -15.459 26.252 1.00 50.36 257 PRO B N 1
ATOM 4462 C CA . PRO B 1 251 ? -21.991 -16.591 25.480 1.00 50.18 257 PRO B CA 1
ATOM 4463 C C . PRO B 1 251 ? -23.498 -16.461 25.311 1.00 43.97 257 PRO B C 1
ATOM 4464 O O . PRO B 1 251 ? -24.219 -16.135 26.257 1.00 40.59 257 PRO B O 1
ATOM 4468 N N . VAL B 1 252 ? -23.970 -16.702 24.089 1.00 40.05 258 VAL B N 1
ATOM 4469 C CA . VAL B 1 252 ? -25.388 -16.603 23.764 1.00 38.12 258 VAL B CA 1
ATOM 4470 C C . VAL B 1 252 ? -25.822 -17.896 23.091 1.00 37.19 258 VAL B C 1
ATOM 4471 O O . VAL B 1 252 ? -25.349 -18.218 21.995 1.00 40.05 258 VAL B O 1
ATOM 4475 N N . LEU B 1 253 ? -26.724 -18.629 23.737 1.00 37.16 259 LEU B N 1
ATOM 4476 C CA . LEU B 1 253 ? -27.357 -19.775 23.100 1.00 39.40 259 LEU B CA 1
ATOM 4477 C C . LEU B 1 253 ? -28.480 -19.286 22.195 1.00 37.19 259 LEU B C 1
ATOM 4478 O O . LEU B 1 253 ? -29.318 -18.482 22.616 1.00 32.22 259 LEU B O 1
ATOM 4483 N N . ILE B 1 254 ? -28.493 -19.756 20.951 1.00 29.18 260 ILE B N 1
ATOM 4484 C CA . ILE B 1 254 ? -29.500 -19.326 19.990 1.00 27.96 260 ILE B CA 1
ATOM 4485 C C . ILE B 1 254 ? -30.295 -20.530 19.502 1.00 27.79 260 ILE B C 1
ATOM 4486 O O . ILE B 1 254 ? -29.802 -21.662 19.458 1.00 28.62 260 ILE B O 1
ATOM 4491 N N . SER B 1 255 ? -31.545 -20.264 19.139 1.00 26.88 261 SER B N 1
ATOM 4492 C CA . SER B 1 255 ? -32.458 -21.245 18.575 1.00 26.74 261 SER B CA 1
ATOM 4493 C C . SER B 1 255 ? -33.512 -20.490 17.776 1.00 30.80 261 SER B C 1
ATOM 4494 O O . SER B 1 255 ? -33.645 -19.270 17.928 1.00 26.49 261 SER B O 1
ATOM 4497 N N . PRO B 1 256 ? -34.258 -21.173 16.905 1.00 28.26 262 PRO B N 1
ATOM 4498 C CA . PRO B 1 256 ? -35.295 -20.475 16.136 1.00 28.21 262 PRO B CA 1
ATOM 4499 C C . PRO B 1 256 ? -36.341 -19.847 17.043 1.00 29.75 262 PRO B C 1
ATOM 4500 O O . PRO B 1 256 ? -36.615 -20.328 18.146 1.00 25.05 262 PRO B O 1
ATOM 4504 N N . ALA B 1 257 ? -36.924 -18.753 16.561 1.00 25.54 263 ALA B N 1
ATOM 4505 C CA . ALA B 1 257 ? -37.984 -18.076 17.291 1.00 32.15 263 ALA B CA 1
ATOM 4506 C C . ALA B 1 257 ? -39.232 -18.950 17.372 1.00 33.81 263 ALA B C 1
ATOM 4507 O O . ALA B 1 257 ? -39.498 -19.780 16.497 1.00 31.36 263 ALA B O 1
ATOM 4509 N N . GLN B 1 258 ? -40.011 -18.747 18.436 1.00 27.78 264 GLN B N 1
ATOM 4510 C CA . GLN B 1 258 ? -41.246 -19.491 18.631 1.00 33.16 264 GLN B CA 1
ATOM 4511 C C . GLN B 1 258 ? -42.507 -18.654 18.469 1.00 33.19 264 GLN B C 1
ATOM 4512 O O . GLN B 1 258 ? -43.567 -19.219 18.185 1.00 34.45 264 GLN B O 1
ATOM 4514 N N . LYS B 1 259 ? -42.427 -17.334 18.641 1.00 33.33 265 LYS B N 1
ATOM 4515 C CA . LYS B 1 259 ? -43.601 -16.469 18.597 1.00 33.91 265 LYS B CA 1
ATOM 4516 C C . LYS B 1 259 ? -43.579 -15.519 17.401 1.00 33.45 265 LYS B C 1
ATOM 4517 O O . LYS B 1 259 ? -44.126 -14.417 17.469 1.00 37.40 265 LYS B O 1
ATOM 4519 N N . GLY B 1 260 ? -42.953 -15.928 16.301 1.00 29.65 266 GLY B N 1
ATOM 4520 C CA . GLY B 1 260 ? -42.950 -15.135 15.090 1.00 28.34 266 GLY B CA 1
ATOM 4521 C C . GLY B 1 260 ? -41.752 -14.229 14.899 1.00 32.11 266 GLY B C 1
ATOM 4522 O O . GLY B 1 260 ? -41.637 -13.600 13.839 1.00 32.07 266 GLY B O 1
ATOM 4523 N N . GLY B 1 261 ? -40.856 -14.141 15.875 1.00 28.92 267 GLY B N 1
ATOM 4524 C CA . GLY B 1 261 ? -39.689 -13.299 15.743 1.00 30.23 267 GLY B CA 1
ATOM 4525 C C . GLY B 1 261 ? -38.656 -13.891 14.796 1.00 32.86 267 GLY B C 1
ATOM 4526 O O . GLY B 1 261 ? -38.891 -14.859 14.072 1.00 34.03 267 GLY B O 1
ATOM 4527 N N . ALA B 1 262 ? -37.472 -13.283 14.824 1.00 30.12 268 ALA B N 1
ATOM 4528 C CA . ALA B 1 262 ? -36.372 -13.721 13.973 1.00 27.46 268 ALA B CA 1
ATOM 4529 C C . ALA B 1 262 ? -35.511 -14.796 14.617 1.00 26.81 268 ALA B C 1
ATOM 4530 O O . ALA B 1 262 ? -34.953 -15.638 13.903 1.00 25.07 268 ALA B O 1
ATOM 4532 N N . ILE B 1 263 ? -35.388 -14.792 15.944 1.00 24.30 269 ILE B N 1
ATOM 4533 C CA . ILE B 1 263 ? -34.468 -15.690 16.633 1.00 25.12 269 ILE B CA 1
ATOM 4534 C C . ILE B 1 263 ? -34.826 -15.699 18.114 1.00 27.24 269 ILE B C 1
ATOM 4535 O O . ILE B 1 263 ? -35.420 -14.751 18.632 1.00 24.56 269 ILE B O 1
ATOM 4540 N N . ASN B 1 264 ? -34.471 -16.784 18.796 1.00 25.86 270 ASN B N 1
ATOM 4541 C CA . ASN B 1 264 ? -34.623 -16.914 20.237 1.00 24.91 270 ASN B CA 1
ATOM 4542 C C . ASN B 1 264 ? -33.242 -17.078 20.860 1.00 28.21 270 ASN B C 1
ATOM 4543 O O . ASN B 1 264 ? -32.389 -17.781 20.311 1.00 26.33 270 ASN B O 1
ATOM 4548 N N . VAL B 1 265 ? -33.007 -16.419 21.995 1.00 26.02 271 VAL B N 1
ATOM 4549 C CA . VAL B 1 265 ? -31.672 -16.385 22.578 1.00 26.90 271 VAL B CA 1
ATOM 4550 C C . VAL B 1 265 ? -31.737 -16.667 24.074 1.00 32.10 271 VAL B C 1
ATOM 4551 O O . VAL B 1 265 ? -32.759 -16.460 24.734 1.00 29.21 271 VAL B O 1
ATOM 4555 N N . ARG B 1 266 ? -30.615 -17.156 24.601 1.00 33.52 272 ARG B N 1
ATOM 4556 C CA . ARG B 1 266 ? -30.380 -17.284 26.037 1.00 34.50 272 ARG B CA 1
ATOM 4557 C C . ARG B 1 266 ? -29.044 -16.618 26.338 1.00 33.32 272 ARG B C 1
ATOM 4558 O O . ARG B 1 266 ? -27.994 -17.097 25.896 1.00 35.33 272 ARG B O 1
ATOM 4566 N N . TYR B 1 267 ? -29.091 -15.523 27.090 1.00 35.60 273 TYR B N 1
ATOM 4567 C CA . TYR B 1 267 ? -27.955 -14.631 27.290 1.00 38.30 273 TYR B CA 1
ATOM 4568 C C . TYR B 1 267 ? -27.314 -14.908 28.644 1.00 43.60 273 TYR B C 1
ATOM 4569 O O . TYR B 1 267 ? -28.004 -14.947 29.668 1.00 54.26 273 TYR B O 1
ATOM 4578 N N . PHE B 1 268 ? -26.001 -15.101 28.646 1.00 45.10 274 PHE B N 1
ATOM 4579 C CA . PHE B 1 268 ? -25.274 -15.474 29.850 1.00 54.63 274 PHE B CA 1
ATOM 4580 C C . PHE B 1 268 ? -24.325 -14.359 30.266 1.00 57.05 274 PHE B C 1
ATOM 4581 O O . PHE B 1 268 ? -23.691 -13.718 29.419 1.00 52.42 274 PHE B O 1
ATOM 4589 N N . MET B 1 269 ? -24.209 -14.164 31.585 1.00 64.88 275 MET B N 1
ATOM 4590 C CA . MET B 1 269 ? -23.894 -12.855 32.140 1.00 68.73 275 MET B CA 1
ATOM 4591 C C . MET B 1 269 ? -22.431 -12.593 32.476 1.00 75.54 275 MET B C 1
ATOM 4592 O O . MET B 1 269 ? -22.146 -11.495 32.973 1.00 83.28 275 MET B O 1
ATOM 4597 N N . PRO B 1 270 ? -21.463 -13.511 32.242 1.00 74.76 276 PRO B N 1
ATOM 4598 C CA . PRO B 1 270 ? -21.074 -14.855 31.769 1.00 69.51 276 PRO B CA 1
ATOM 4599 C C . PRO B 1 270 ? -21.696 -16.136 32.366 1.00 68.97 276 PRO B C 1
ATOM 4600 O O . PRO B 1 270 ? -22.014 -17.028 31.583 1.00 70.93 276 PRO B O 1
ATOM 4604 N N . HIS B 1 271 ? -21.812 -16.270 33.691 1.00 74.18 277 HIS B N 1
ATOM 4605 C CA . HIS B 1 271 ? -22.048 -17.592 34.270 1.00 77.78 277 HIS B CA 1
ATOM 4606 C C . HIS B 1 271 ? -23.515 -17.914 34.519 1.00 80.93 277 HIS B C 1
ATOM 4607 O O . HIS B 1 271 ? -23.869 -19.098 34.555 1.00 88.74 277 HIS B O 1
ATOM 4614 N N . SER B 1 272 ? -24.369 -16.914 34.699 1.00 70.94 278 SER B N 1
ATOM 4615 C CA . SER B 1 272 ? -25.793 -17.132 34.900 1.00 65.17 278 SER B CA 1
ATOM 4616 C C . SER B 1 272 ? -26.557 -16.728 33.647 1.00 65.25 278 SER B C 1
ATOM 4617 O O . SER B 1 272 ? -26.055 -15.985 32.803 1.00 62.00 278 SER B O 1
ATOM 4620 N N . CYS B 1 273 ? -27.786 -17.224 33.533 1.00 62.45 279 CYS B N 1
ATOM 4621 C CA . CYS B 1 273 ? -28.628 -16.916 32.385 1.00 52.12 279 CYS B CA 1
ATOM 4622 C C . CYS B 1 273 ? -29.442 -15.658 32.663 1.00 52.90 279 CYS B C 1
ATOM 4623 O O . CYS B 1 273 ? -30.138 -15.571 33.681 1.00 54.73 279 CYS B O 1
ATOM 4626 N N . HIS B 1 274 ? -29.340 -14.685 31.760 1.00 50.03 280 HIS B N 1
ATOM 4627 C CA . HIS B 1 274 ? -30.109 -13.453 31.879 1.00 43.26 280 HIS B CA 1
ATOM 4628 C C . HIS B 1 274 ? -31.601 -13.761 31.806 1.00 41.49 280 HIS B C 1
ATOM 4629 O O . HIS B 1 274 ? -32.048 -14.556 30.974 1.00 40.47 280 HIS B O 1
ATOM 4636 N N . ARG B 1 275 ? -32.373 -13.138 32.701 1.00 42.78 281 ARG B N 1
ATOM 4637 C CA . ARG B 1 275 ? -33.823 -13.312 32.694 1.00 49.81 281 ARG B CA 1
ATOM 4638 C C . ARG B 1 275 ? -34.478 -12.651 31.487 1.00 49.34 281 ARG B C 1
ATOM 4639 O O . ARG B 1 275 ? -35.609 -13.003 31.136 1.00 45.36 281 ARG B O 1
ATOM 4647 N N . ALA B 1 276 ? -33.800 -11.697 30.856 1.00 49.97 282 ALA B N 1
ATOM 4648 C CA . ALA B 1 276 ? -34.290 -11.063 29.641 1.00 43.29 282 ALA B CA 1
ATOM 4649 C C . ALA B 1 276 ? -33.174 -11.025 28.607 1.00 40.69 282 ALA B C 1
ATOM 4650 O O . ALA B 1 276 ? -32.687 -12.076 28.179 1.00 42.57 282 ALA B O 1
ATOM 4652 N N . LEU B 1 277 ? -32.749 -9.824 28.214 1.00 37.15 283 LEU B N 1
ATOM 4653 C CA . LEU B 1 277 ? -31.694 -9.681 27.219 1.00 39.50 283 LEU B CA 1
ATOM 4654 C C . LEU B 1 277 ? -31.120 -8.275 27.301 1.00 35.35 283 LEU B C 1
ATOM 4655 O O . LEU B 1 277 ? -31.873 -7.300 27.371 1.00 38.66 283 LEU B O 1
ATOM 4660 N N . ALA B 1 278 ? -29.793 -8.176 27.291 1.00 39.01 284 ALA B N 1
ATOM 4661 C CA . ALA B 1 278 ? -29.141 -6.873 27.284 1.00 38.12 284 ALA B CA 1
ATOM 4662 C C . ALA B 1 278 ? -29.259 -6.222 25.910 1.00 37.57 284 ALA B C 1
ATOM 4663 O O . ALA B 1 278 ? -29.166 -6.892 24.876 1.00 34.69 284 ALA B O 1
ATOM 4665 N N . ILE B 1 279 ? -29.467 -4.903 25.906 1.00 31.33 285 ILE B N 1
ATOM 4666 C CA . ILE B 1 279 ? -29.590 -4.167 24.649 1.00 31.33 285 ILE B CA 1
ATOM 4667 C C . ILE B 1 279 ? -28.347 -4.362 23.789 1.00 35.63 285 ILE B C 1
ATOM 4668 O O . ILE B 1 279 ? -28.443 -4.596 22.578 1.00 35.78 285 ILE B O 1
ATOM 4673 N N . THR B 1 280 ? -27.163 -4.276 24.400 1.00 36.08 286 THR B N 1
ATOM 4674 C CA . THR B 1 280 ? -25.932 -4.495 23.647 1.00 39.63 286 THR B CA 1
ATOM 4675 C C . THR B 1 280 ? -25.889 -5.901 23.064 1.00 36.68 286 THR B C 1
ATOM 4676 O O . THR B 1 280 ? -25.505 -6.087 21.903 1.00 39.09 286 THR B O 1
ATOM 4680 N N . GLY B 1 281 ? -26.286 -6.903 23.851 1.00 34.58 287 GLY B N 1
ATOM 4681 C CA . GLY B 1 281 ? -26.377 -8.252 23.318 1.00 30.64 287 GLY B CA 1
ATOM 4682 C C . GLY B 1 281 ? -27.353 -8.354 22.161 1.00 29.41 287 GLY B C 1
ATOM 4683 O O . GLY B 1 281 ? -27.106 -9.070 21.187 1.00 29.63 287 GLY B O 1
ATOM 4684 N N . ALA B 1 282 ? -28.473 -7.630 22.246 1.00 28.65 288 ALA B N 1
ATOM 4685 C CA . ALA B 1 282 ? -29.432 -7.627 21.148 1.00 31.85 288 ALA B CA 1
ATOM 4686 C C . ALA B 1 282 ? -28.822 -7.026 19.888 1.00 35.13 288 ALA B C 1
ATOM 4687 O O . ALA B 1 282 ? -29.115 -7.475 18.774 1.00 31.51 288 ALA B O 1
ATOM 4689 N N . ILE B 1 283 ? -27.966 -6.012 20.043 1.00 32.98 289 ILE B N 1
ATOM 4690 C CA . ILE B 1 283 ? -27.282 -5.436 18.887 1.00 29.40 289 ILE B CA 1
ATOM 4691 C C . ILE B 1 283 ? -26.390 -6.481 18.231 1.00 31.79 289 ILE B C 1
ATOM 4692 O O . ILE B 1 283 ? -26.386 -6.645 17.004 1.00 32.25 289 ILE B O 1
ATOM 4697 N N . ALA B 1 284 ? -25.620 -7.207 19.045 1.00 31.19 290 ALA B N 1
ATOM 4698 C CA . ALA B 1 284 ? -24.708 -8.212 18.511 1.00 34.68 290 ALA B CA 1
ATOM 4699 C C . ALA B 1 284 ? -25.463 -9.345 17.826 1.00 35.47 290 ALA B C 1
ATOM 4700 O O . ALA B 1 284 ? -25.097 -9.763 16.721 1.00 37.72 290 ALA B O 1
ATOM 4702 N N . ILE B 1 285 ? -26.522 -9.849 18.463 1.00 29.95 291 ILE B N 1
ATOM 4703 C CA . ILE B 1 285 ? -27.266 -10.975 17.905 1.00 30.03 291 ILE B CA 1
ATOM 4704 C C . ILE B 1 285 ? -27.951 -10.575 16.605 1.00 30.33 291 ILE B C 1
ATOM 4705 O O . ILE B 1 285 ? -27.887 -11.298 15.604 1.00 32.23 291 ILE B O 1
ATOM 4710 N N . SER B 1 286 ? -28.627 -9.424 16.603 1.00 27.21 292 SER B N 1
ATOM 4711 C CA . SER B 1 286 ? -29.308 -8.979 15.392 1.00 29.99 292 SER B CA 1
ATOM 4712 C C . SER B 1 286 ? -28.314 -8.747 14.260 1.00 34.85 292 SER B C 1
ATOM 4713 O O . SER B 1 286 ? -28.615 -9.025 13.093 1.00 32.57 292 SER B O 1
ATOM 4716 N N . SER B 1 287 ? -27.118 -8.248 14.590 1.00 28.93 293 SER B N 1
ATOM 4717 C CA . SER B 1 287 ? -26.097 -8.024 13.572 1.00 38.79 293 SER B CA 1
ATOM 4718 C C . SER B 1 287 ? -25.685 -9.328 12.901 1.00 36.96 293 SER B C 1
ATOM 4719 O O . SER B 1 287 ? -25.561 -9.389 11.673 1.00 39.95 293 SER B O 1
ATOM 4722 N N . SER B 1 288 ? -25.468 -10.384 13.690 1.00 33.26 294 SER B N 1
ATOM 4723 C CA . SER B 1 288 ? -25.093 -11.666 13.104 1.00 38.41 294 SER B CA 1
ATOM 4724 C C . SER B 1 288 ? -26.185 -12.207 12.193 1.00 37.38 294 SER B C 1
ATOM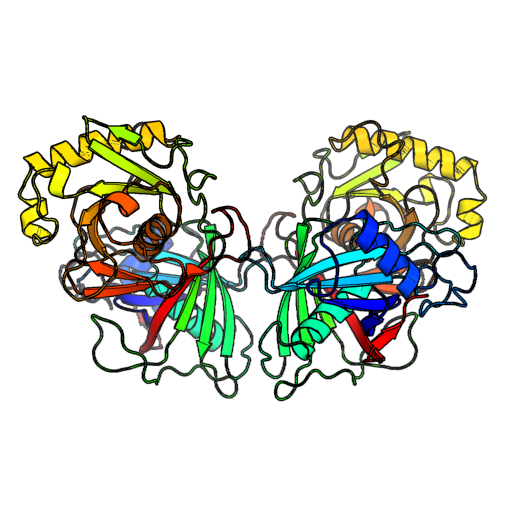 4725 O O . SER B 1 288 ? -25.888 -12.923 11.232 1.00 42.75 294 SER B O 1
ATOM 4728 N N . CYS B 1 289 ? -27.449 -11.875 12.471 1.00 29.21 295 CYS B N 1
ATOM 4729 C CA . CYS B 1 289 ? -28.526 -12.281 11.572 1.00 35.47 295 CYS B CA 1
ATOM 4730 C C . CYS B 1 289 ? -28.403 -11.615 10.209 1.00 36.91 295 CYS B C 1
ATOM 4731 O O . CYS B 1 289 ? -28.843 -12.182 9.203 1.00 40.24 295 CYS B O 1
ATOM 4734 N N . ALA B 1 290 ? -27.817 -10.420 10.151 1.00 39.54 296 ALA B N 1
ATOM 4735 C CA . ALA B 1 290 ? -27.750 -9.677 8.900 1.00 40.88 296 ALA B CA 1
ATOM 4736 C C . ALA B 1 290 ? -26.440 -9.882 8.157 1.00 44.74 296 ALA B C 1
ATOM 4737 O O . ALA B 1 290 ? -26.422 -9.802 6.924 1.00 50.92 296 ALA B O 1
ATOM 4739 N N . LEU B 1 291 ? -25.351 -10.150 8.870 1.00 46.01 297 LEU B N 1
ATOM 4740 C CA . LEU B 1 291 ? -24.053 -10.315 8.235 1.00 52.40 297 LEU B CA 1
ATOM 4741 C C . LEU B 1 291 ? -23.924 -11.698 7.605 1.00 64.24 297 LEU B C 1
ATOM 4742 O O . LEU B 1 291 ? -24.449 -12.693 8.115 1.00 72.97 297 LEU B O 1
ATOM 4747 N N . GLU B 1 292 ? -23.212 -11.749 6.483 1.00 69.49 298 GLU B N 1
ATOM 4748 C CA . GLU B 1 292 ? -23.068 -12.978 5.716 1.00 72.17 298 GLU B CA 1
ATOM 4749 C C . GLU B 1 292 ? -22.087 -13.932 6.384 1.00 63.89 298 GLU B C 1
ATOM 4750 O O . GLU B 1 292 ? -21.037 -13.519 6.885 1.00 69.72 298 GLU B O 1
ATOM 4756 N N . GLY B 1 293 ? -22.434 -15.216 6.381 1.00 53.11 299 GLY B N 1
ATOM 4757 C CA . GLY B 1 293 ? -21.509 -16.258 6.775 1.00 50.73 299 GLY B CA 1
ATOM 4758 C C . GLY B 1 293 ? -21.450 -16.581 8.250 1.00 53.00 299 GLY B C 1
ATOM 4759 O O . GLY B 1 293 ? -20.599 -17.382 8.652 1.00 54.96 299 GLY B O 1
ATOM 4760 N N . THR B 1 294 ? -22.312 -15.990 9.070 1.00 46.51 300 THR B N 1
ATOM 4761 C CA . THR B 1 294 ? -22.307 -16.310 10.488 1.00 46.89 300 THR B CA 1
ATOM 4762 C C . THR B 1 294 ? -23.059 -17.615 10.744 1.00 45.66 300 THR B C 1
ATOM 4763 O O . THR B 1 294 ? -23.835 -18.091 9.909 1.00 41.16 300 THR B O 1
ATOM 4767 N N . VAL B 1 295 ? -22.818 -18.194 11.923 1.00 39.81 301 VAL B N 1
ATOM 4768 C CA . VAL B 1 295 ? -23.490 -19.432 12.299 1.00 44.17 301 VAL B CA 1
ATOM 4769 C C . VAL B 1 295 ? -24.989 -19.223 12.448 1.00 48.51 301 VAL B C 1
ATOM 4770 O O . VAL B 1 295 ? -25.758 -20.190 12.415 1.00 46.85 301 VAL B O 1
ATOM 4774 N N . THR B 1 296 ? -25.426 -17.971 12.609 1.00 48.10 302 THR B N 1
ATOM 4775 C CA . THR B 1 296 ? -26.853 -17.688 12.708 1.00 46.07 302 THR B CA 1
ATOM 4776 C C . THR B 1 296 ? -27.584 -18.057 11.422 1.00 46.27 302 THR B C 1
ATOM 4777 O O . THR B 1 296 ? -28.751 -18.461 11.465 1.00 50.31 302 THR B O 1
ATOM 4781 N N . ARG B 1 297 ? -26.910 -17.953 10.275 1.00 49.78 303 ARG B N 1
ATOM 4782 C CA . ARG B 1 297 ? -27.534 -18.305 9.005 1.00 51.52 303 ARG B CA 1
ATOM 4783 C C . ARG B 1 297 ? -27.839 -19.794 8.894 1.00 47.51 303 ARG B C 1
ATOM 4784 O O . ARG B 1 297 ? -28.646 -20.184 8.043 1.00 44.58 303 ARG B O 1
ATOM 4792 N N . GLN B 1 298 ? -27.211 -20.630 9.721 1.00 46.63 304 GLN B N 1
ATOM 4793 C CA . GLN B 1 298 ? -27.481 -22.064 9.745 1.00 45.44 304 GLN B CA 1
ATOM 4794 C C . GLN B 1 298 ? -28.578 -22.446 10.731 1.00 43.81 304 GLN B C 1
ATOM 4795 O O . GLN B 1 298 ? -28.929 -23.627 10.817 1.00 42.51 304 GLN B O 1
ATOM 4801 N N . ILE B 1 299 ? -29.118 -21.484 11.481 1.00 39.37 305 ILE B N 1
ATOM 4802 C CA . ILE B 1 299 ? -30.059 -21.759 12.555 1.00 36.40 305 ILE B CA 1
ATOM 4803 C C . ILE B 1 299 ? -31.433 -21.166 12.275 1.00 37.33 305 ILE B C 1
ATOM 4804 O O . ILE B 1 299 ? -32.454 -21.826 12.496 1.00 40.50 305 ILE B O 1
ATOM 4809 N N . VAL B 1 300 ? -31.486 -19.935 11.783 1.00 32.20 306 VAL B N 1
ATOM 4810 C CA . VAL B 1 300 ? -32.752 -19.236 11.577 1.00 33.81 306 VAL B CA 1
ATOM 4811 C C . VAL B 1 300 ? -32.822 -18.806 10.119 1.00 36.50 306 VAL B C 1
ATOM 4812 O O . VAL B 1 300 ? -31.788 -18.662 9.444 1.00 35.76 306 VAL B O 1
ATOM 4816 N N . PRO B 1 301 ? -34.030 -18.605 9.590 1.00 39.57 307 PRO B N 1
ATOM 4817 C CA . PRO B 1 301 ? -34.162 -18.077 8.228 1.00 34.49 307 PRO B CA 1
ATOM 4818 C C . PRO B 1 301 ? -33.556 -16.687 8.111 1.00 38.73 307 PRO B C 1
ATOM 4819 O O . PRO B 1 301 ? -33.451 -15.937 9.085 1.00 38.18 307 PRO B O 1
ATOM 4823 N N . SER B 1 302 ? -33.164 -16.348 6.884 1.00 42.25 308 SER B N 1
ATOM 4824 C CA . SER B 1 302 ? -32.550 -15.053 6.623 1.00 47.65 308 SER B CA 1
ATOM 4825 C C . SER B 1 302 ? -33.537 -13.925 6.898 1.00 51.29 308 SER B C 1
ATOM 4826 O O . SER B 1 302 ? -34.740 -14.052 6.654 1.00 55.94 308 SER B O 1
ATOM 4829 N N . VAL B 1 303 ? -33.017 -12.812 7.410 1.00 52.98 309 VAL B N 1
ATOM 4830 C CA . VAL B 1 303 ? -33.847 -11.680 7.781 1.00 56.10 309 VAL B CA 1
ATOM 4831 C C . VAL B 1 303 ? -33.593 -10.451 6.912 1.00 67.49 309 VAL B C 1
ATOM 4832 O O . VAL B 1 303 ? -34.521 -9.662 6.693 1.00 68.94 309 VAL B O 1
ATOM 4836 N N . GLY B 1 304 ? -32.375 -10.268 6.402 1.00 70.27 310 GLY B N 1
ATOM 4837 C CA . GLY B 1 304 ? -32.051 -9.043 5.701 1.00 76.86 310 GLY B CA 1
ATOM 4838 C C . GLY B 1 304 ? -31.910 -7.876 6.665 1.00 83.49 310 GLY B C 1
ATOM 4839 O O . GLY B 1 304 ? -31.586 -8.037 7.848 1.00 86.84 310 GLY B O 1
ATOM 4840 N N . TYR B 1 305 ? -32.158 -6.677 6.148 1.00 85.28 311 TYR B N 1
ATOM 4841 C CA . TYR B 1 305 ? -32.171 -5.471 6.962 1.00 79.95 311 TYR B CA 1
ATOM 4842 C C . TYR B 1 305 ? -33.605 -5.045 7.264 1.00 77.65 311 TYR B C 1
ATOM 4843 O O . TYR B 1 305 ? -34.554 -5.408 6.565 1.00 83.04 311 TYR B O 1
ATOM 4852 N N . GLY B 1 306 ? -33.750 -4.259 8.332 1.00 70.47 312 GLY B N 1
ATOM 4853 C CA . GLY B 1 306 ? -35.046 -3.806 8.793 1.00 70.76 312 GLY B CA 1
ATOM 4854 C C . GLY B 1 306 ? -35.268 -4.172 10.250 1.00 61.27 312 GLY B C 1
ATOM 4855 O O . GLY B 1 306 ? -34.337 -4.119 11.061 1.00 53.64 312 GLY B O 1
ATOM 4856 N N . ASN B 1 307 ? -36.510 -4.533 10.569 1.00 50.78 313 ASN B N 1
ATOM 4857 C CA . ASN B 1 307 ? -36.879 -4.883 11.935 1.00 45.12 313 ASN B CA 1
ATOM 4858 C C . ASN B 1 307 ? -36.510 -6.336 12.218 1.00 40.87 313 ASN B C 1
ATOM 4859 O O . ASN B 1 307 ? -36.960 -7.249 11.517 1.00 45.73 313 ASN B O 1
ATOM 4864 N N . ILE B 1 308 ? -35.704 -6.552 13.253 1.00 37.67 314 ILE B N 1
ATOM 4865 C CA . ILE B 1 308 ? -35.263 -7.883 13.656 1.00 30.06 314 ILE B CA 1
ATOM 4866 C C . ILE B 1 308 ? -35.714 -8.107 15.092 1.00 27.46 314 ILE B C 1
ATOM 4867 O O . ILE B 1 308 ? -35.260 -7.411 16.009 1.00 27.98 314 ILE B O 1
ATOM 4872 N N . ASN B 1 309 ? -36.613 -9.065 15.282 1.00 28.00 315 ASN B N 1
ATOM 4873 C CA . ASN B 1 309 ? -37.229 -9.332 16.575 1.00 25.55 315 ASN B CA 1
ATOM 4874 C C . ASN B 1 309 ? -36.458 -10.451 17.272 1.00 28.69 315 ASN B C 1
ATOM 4875 O O . ASN B 1 309 ? -36.362 -11.565 16.742 1.00 29.70 315 ASN B O 1
ATOM 4880 N N . ILE B 1 310 ? -35.897 -10.147 18.444 1.00 29.29 316 ILE B N 1
ATOM 4881 C CA . ILE B 1 310 ? -35.096 -11.090 19.226 1.00 31.98 316 ILE B CA 1
ATOM 4882 C C . ILE B 1 310 ? -35.924 -11.545 20.419 1.00 37.61 316 ILE B C 1
ATOM 4883 O O . ILE B 1 310 ? -36.291 -10.731 21.275 1.00 36.79 316 ILE B O 1
ATOM 4888 N N . GLU B 1 311 ? -36.189 -12.846 20.496 1.00 26.97 317 GLU B N 1
ATOM 4889 C CA . GLU B 1 311 ? -36.938 -13.416 21.607 1.00 24.69 317 GLU B CA 1
ATOM 4890 C C . GLU B 1 311 ? -35.989 -13.837 22.724 1.00 27.75 317 GLU B C 1
ATOM 4891 O O . GLU B 1 311 ? -34.875 -14.303 22.471 1.00 29.91 317 GLU B O 1
ATOM 4897 N N . HIS B 1 312 ? -36.442 -13.667 23.960 1.00 26.00 318 HIS B N 1
ATOM 4898 C CA . HIS B 1 312 ? -35.637 -13.953 25.138 1.00 26.98 318 HIS B CA 1
ATOM 4899 C C . HIS B 1 312 ? -36.570 -14.489 26.214 1.00 27.80 318 HIS B C 1
ATOM 4900 O O . HIS B 1 312 ? -37.794 -14.495 26.033 1.00 36.06 318 HIS B O 1
ATOM 4907 N N . PRO B 1 313 ? -36.025 -14.977 27.341 1.00 43.42 319 PRO B N 1
ATOM 4908 C CA . PRO B 1 313 ? -36.884 -15.647 28.339 1.00 45.03 319 PRO B CA 1
ATOM 4909 C C . PRO B 1 313 ? -38.137 -14.891 28.760 1.00 47.28 319 PRO B C 1
ATOM 4910 O O . PRO B 1 313 ? -39.134 -15.536 29.108 1.00 56.73 319 PRO B O 1
ATOM 4914 N N . SER B 1 314 ? -38.135 -13.557 28.745 1.00 44.94 320 SER B N 1
ATOM 4915 C CA . SER B 1 314 ? -39.260 -12.800 29.286 1.00 41.52 320 SER B CA 1
ATOM 4916 C C . SER B 1 314 ? -39.903 -11.868 28.263 1.00 38.89 320 SER B C 1
ATOM 4917 O O . SER B 1 314 ? -40.562 -10.899 28.650 1.00 43.84 320 SER B O 1
ATOM 4920 N N . GLY B 1 315 ? -39.751 -12.141 26.981 1.00 34.15 321 GLY B N 1
ATOM 4921 C CA . GLY B 1 315 ? -40.413 -11.324 25.980 1.00 37.96 321 GLY B CA 1
ATOM 4922 C C . GLY B 1 315 ? -39.602 -11.278 24.695 1.00 44.38 321 GLY B C 1
ATOM 4923 O O . GLY B 1 315 ? -38.869 -12.213 24.377 1.00 38.80 321 GLY B O 1
ATOM 4924 N N . ALA B 1 316 ? -39.762 -10.173 23.970 1.00 42.13 322 ALA B N 1
ATOM 4925 C CA . ALA B 1 316 ? -39.066 -9.965 22.710 1.00 39.49 322 ALA B CA 1
ATOM 4926 C C . ALA B 1 316 ? -38.658 -8.505 22.599 1.00 44.10 322 ALA B C 1
ATOM 4927 O O . ALA B 1 316 ? -39.208 -7.631 23.272 1.00 52.34 322 ALA B O 1
ATOM 4929 N N . LEU B 1 317 ? -37.682 -8.250 21.732 1.00 46.89 323 LEU B N 1
ATOM 4930 C CA . LEU B 1 317 ? -37.133 -6.914 21.549 1.00 43.82 323 LEU B CA 1
ATOM 4931 C C . LEU B 1 317 ? -36.905 -6.676 20.066 1.00 42.34 323 LEU B C 1
ATOM 4932 O O . LEU B 1 317 ? -36.337 -7.531 19.381 1.00 43.67 323 LEU B O 1
ATOM 4937 N N . ASP B 1 318 ? -37.355 -5.523 19.574 1.00 35.89 324 ASP B N 1
ATOM 4938 C CA . ASP B 1 318 ? -37.176 -5.151 18.177 1.00 37.31 324 ASP B CA 1
ATOM 4939 C C . ASP B 1 318 ? -35.888 -4.357 18.008 1.00 36.28 324 ASP B C 1
ATOM 4940 O O . ASP B 1 318 ? -35.654 -3.380 18.728 1.00 31.46 324 ASP B O 1
ATOM 4945 N N . VAL B 1 319 ? -35.054 -4.782 17.064 1.00 31.89 325 VAL B N 1
ATOM 4946 C CA . VAL B 1 319 ? -33.844 -4.060 16.693 1.00 29.91 325 VAL B CA 1
ATOM 4947 C C . VAL B 1 319 ? -33.937 -3.723 15.214 1.00 31.49 325 VAL B C 1
ATOM 4948 O O . VAL B 1 319 ? -34.164 -4.610 14.385 1.00 34.19 325 VAL B O 1
ATOM 4952 N N A HIS B 1 320 ? -33.782 -2.443 14.889 0.52 29.08 326 HIS B N 1
ATOM 4953 N N B HIS B 1 320 ? -33.745 -2.451 14.886 0.48 29.31 326 HIS B N 1
ATOM 4954 C CA A HIS B 1 320 ? -33.781 -1.984 13.507 0.52 31.11 326 HIS B CA 1
ATOM 4955 C CA B HIS B 1 320 ? -33.787 -1.983 13.508 0.48 31.13 326 HIS B CA 1
ATOM 4956 C C A HIS B 1 320 ? -32.339 -1.864 13.031 0.52 31.92 326 HIS B C 1
ATOM 4957 C C B HIS B 1 320 ? -32.361 -1.819 12.995 0.48 32.13 326 HIS B C 1
ATOM 4958 O O A HIS B 1 320 ? -31.543 -1.128 13.624 0.52 35.51 326 HIS B O 1
ATOM 4959 O O B HIS B 1 320 ? -31.594 -1.011 13.529 0.48 36.21 326 HIS B O 1
ATOM 4972 N N . LEU B 1 321 ? -32.008 -2.592 11.972 1.00 32.98 327 LEU B N 1
ATOM 4973 C CA . LEU B 1 321 ? -30.690 -2.543 11.363 1.00 30.85 327 LEU B CA 1
ATOM 4974 C C . LEU B 1 321 ? -30.732 -1.739 10.069 1.00 44.31 327 LEU B C 1
ATOM 4975 O O . LEU B 1 321 ? -31.776 -1.595 9.427 1.00 50.85 327 LEU B O 1
ATOM 4980 N N . SER B 1 322 ? -29.567 -1.219 9.692 1.00 40.33 328 SER B N 1
ATOM 4981 C CA . SER B 1 322 ? -29.437 -0.324 8.554 1.00 36.90 328 SER B CA 1
ATOM 4982 C C . SER B 1 322 ? -27.965 -0.248 8.178 1.00 46.05 328 SER B C 1
ATOM 4983 O O . SER B 1 322 ? -27.095 -0.301 9.052 1.00 47.17 328 SER B O 1
ATOM 4986 N N . ASN B 1 323 ? -27.690 -0.137 6.879 1.00 47.55 329 ASN B N 1
ATOM 4987 C CA . ASN B 1 323 ? -26.304 -0.055 6.423 1.00 47.42 329 ASN B CA 1
ATOM 4988 C C . ASN B 1 323 ? -26.269 0.663 5.079 1.00 45.55 329 ASN B C 1
ATOM 4989 O O . ASN B 1 323 ? -26.793 0.146 4.089 1.00 57.85 329 ASN B O 1
ATOM 4994 N N . GLU B 1 324 ? -25.654 1.845 5.051 1.00 43.86 330 GLU B N 1
ATOM 4995 C CA . GLU B 1 324 ? -25.440 2.591 3.819 1.00 50.20 330 GLU B CA 1
ATOM 4996 C C . GLU B 1 324 ? -24.095 2.291 3.174 1.00 55.77 330 GLU B C 1
ATOM 4997 O O . GLU B 1 324 ? -23.865 2.710 2.035 1.00 68.51 330 GLU B O 1
ATOM 5003 N N . GLY B 1 325 ? -23.204 1.588 3.874 1.00 59.54 331 GLY B N 1
ATOM 5004 C CA . GLY B 1 325 ? -21.925 1.197 3.330 1.00 61.23 331 GLY B CA 1
ATOM 5005 C C . GLY B 1 325 ? -21.905 -0.259 2.899 1.00 67.86 331 GLY B C 1
ATOM 5006 O O . GLY B 1 325 ? -22.934 -0.930 2.797 1.00 57.25 331 GLY B O 1
ATOM 5007 N N . GLN B 1 326 ? -20.695 -0.749 2.640 1.00 86.24 332 GLN B N 1
ATOM 5008 C CA . GLN B 1 326 ? -20.487 -2.128 2.215 1.00 95.07 332 GLN B CA 1
ATOM 5009 C C . GLN B 1 326 ? -20.014 -3.031 3.344 1.00 97.33 332 GLN B C 1
ATOM 5010 O O . GLN B 1 326 ? -20.468 -4.174 3.447 1.00 100.97 332 GLN B O 1
ATOM 5012 N N . ASP B 1 327 ? -19.119 -2.542 4.198 1.00 96.73 333 ASP B N 1
ATOM 5013 C CA . ASP B 1 327 ? -18.542 -3.347 5.261 1.00 92.49 333 ASP B CA 1
ATOM 5014 C C . ASP B 1 327 ? -19.517 -3.476 6.432 1.00 77.01 333 ASP B C 1
ATOM 5015 O O . ASP B 1 327 ? -20.527 -2.772 6.526 1.00 68.36 333 ASP B O 1
ATOM 5020 N N . ALA B 1 328 ? -19.203 -4.409 7.332 1.00 67.76 334 ALA B N 1
ATOM 5021 C CA . ALA B 1 328 ? -19.934 -4.557 8.582 1.00 56.97 334 ALA B CA 1
ATOM 5022 C C . ALA B 1 328 ? -19.594 -3.470 9.593 1.00 55.44 334 ALA B C 1
ATOM 5023 O O . ALA B 1 328 ? -20.275 -3.366 10.619 1.00 51.55 334 ALA B O 1
ATOM 5025 N N . THR B 1 329 ? -18.558 -2.669 9.333 1.00 52.25 335 THR B N 1
ATOM 5026 C CA . THR B 1 329 ? -18.182 -1.599 10.249 1.00 57.10 335 THR B CA 1
ATOM 5027 C C . THR B 1 329 ? -19.146 -0.424 10.197 1.00 58.94 335 THR B C 1
ATOM 5028 O O . THR B 1 329 ? -19.151 0.399 11.119 1.00 65.69 335 THR B O 1
ATOM 5032 N N . THR B 1 330 ? -19.953 -0.321 9.145 1.00 56.06 336 THR B N 1
ATOM 5033 C CA . THR B 1 330 ? -20.927 0.751 9.016 1.00 54.16 336 THR B CA 1
ATOM 5034 C C . THR B 1 330 ? -22.340 0.298 9.356 1.00 39.97 336 THR B C 1
ATOM 5035 O O . THR B 1 330 ? -23.288 1.064 9.160 1.00 49.81 336 THR B O 1
ATOM 5039 N N . LEU B 1 331 ? -22.503 -0.923 9.858 1.00 38.62 337 LEU B N 1
ATOM 5040 C CA . LEU B 1 331 ? -23.821 -1.422 10.235 1.00 46.15 337 LEU B CA 1
ATOM 5041 C C . LEU B 1 331 ? -24.346 -0.630 11.428 1.00 55.25 337 LEU B C 1
ATOM 5042 O O . LEU B 1 331 ? -23.678 -0.540 12.461 1.00 66.20 337 LEU B O 1
ATOM 5047 N N . ARG B 1 332 ? -25.540 -0.058 11.289 1.00 48.39 338 ARG B N 1
ATOM 5048 C CA . ARG B 1 332 ? -26.128 0.811 12.302 1.00 36.87 338 ARG B CA 1
ATOM 5049 C C . ARG B 1 332 ? -27.361 0.146 12.901 1.00 32.16 338 ARG B C 1
ATOM 5050 O O . ARG B 1 332 ? -28.223 -0.349 12.167 1.00 31.90 338 ARG B O 1
ATOM 5058 N N . ALA B 1 333 ? -27.448 0.147 14.230 1.00 30.25 339 ALA B N 1
ATOM 5059 C CA . ALA B 1 333 ? -28.544 -0.483 14.954 1.00 33.08 339 ALA B CA 1
ATOM 5060 C C . ALA B 1 333 ? -29.270 0.545 15.810 1.00 34.17 339 ALA B C 1
ATOM 5061 O O . ALA B 1 333 ? -28.640 1.397 16.443 1.00 35.61 339 ALA B O 1
ATOM 5063 N N . SER B 1 334 ? -30.597 0.456 15.836 1.00 29.52 340 SER B N 1
ATOM 5064 C CA . SER B 1 334 ? -31.404 1.331 16.672 1.00 30.33 340 SER B CA 1
ATOM 5065 C C . SER B 1 334 ? -32.487 0.516 17.364 1.00 29.09 340 SER B C 1
ATOM 5066 O O . SER B 1 334 ? -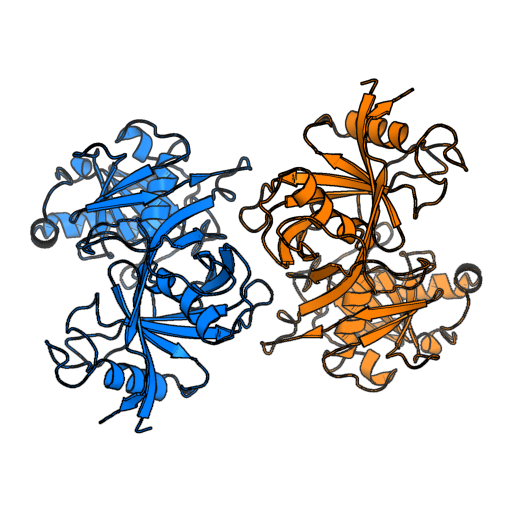32.936 -0.517 16.858 1.00 30.12 340 SER B O 1
ATOM 5069 N N . VAL B 1 335 ? -32.901 0.995 18.532 1.00 32.17 341 VAL B N 1
ATOM 5070 C CA . VAL B 1 335 ? -33.913 0.338 19.349 1.00 35.86 341 VAL B CA 1
ATOM 5071 C C . VAL B 1 335 ? -34.879 1.402 19.851 1.00 39.76 341 VAL B C 1
ATOM 5072 O O . VAL B 1 335 ? -34.474 2.530 20.151 1.00 42.66 341 VAL B O 1
ATOM 5076 N N . ILE B 1 336 ? -36.161 1.051 19.919 1.00 37.92 342 ILE B N 1
ATOM 5077 C CA . ILE B 1 336 ? -37.171 1.914 20.519 1.00 40.14 342 ILE B CA 1
ATOM 5078 C C . ILE B 1 336 ? -37.353 1.506 21.975 1.00 38.15 342 ILE B C 1
ATOM 5079 O O . ILE B 1 336 ? -37.459 0.316 22.290 1.00 31.75 342 ILE B O 1
ATOM 5084 N N . ARG B 1 337 ? -37.370 2.490 22.867 1.00 33.52 343 ARG B N 1
ATOM 5085 C CA . ARG B 1 337 ? -37.704 2.275 24.266 1.00 30.97 343 ARG B CA 1
ATOM 5086 C C . ARG B 1 337 ? -38.754 3.298 24.672 1.00 29.74 343 ARG B C 1
ATOM 5087 O O . ARG B 1 337 ? -39.213 4.109 23.862 1.00 28.93 343 ARG B O 1
ATOM 5095 N N . THR B 1 338 ? -39.145 3.255 25.941 1.00 31.44 344 THR B N 1
ATOM 5096 C CA . THR B 1 338 ? -39.930 4.320 26.542 1.00 31.49 344 THR B CA 1
ATOM 5097 C C . THR B 1 338 ? -39.301 4.680 27.879 1.00 32.11 344 THR B C 1
ATOM 5098 O O . THR B 1 338 ? -38.561 3.891 28.474 1.00 31.39 344 THR B O 1
ATOM 5102 N N . THR B 1 339 ? -39.599 5.890 28.343 1.00 28.84 345 THR B N 1
ATOM 5103 C CA . THR B 1 339 ? -39.118 6.360 29.632 1.00 31.33 345 THR B CA 1
ATOM 5104 C C . THR B 1 339 ? -40.200 7.219 30.271 1.00 31.60 345 THR B C 1
ATOM 5105 O O . THR B 1 339 ? -41.139 7.664 29.607 1.00 31.46 345 THR B O 1
ATOM 5109 N N . ARG B 1 340 ? -40.069 7.439 31.578 1.00 25.39 346 ARG B N 1
ATOM 5110 C CA . ARG B 1 340 ? -41.020 8.277 32.292 1.00 30.14 346 ARG B CA 1
ATOM 5111 C C . ARG B 1 340 ? -40.352 8.865 33.524 1.00 34.29 346 ARG B C 1
ATOM 5112 O O . ARG B 1 340 ? -39.654 8.160 34.257 1.00 33.36 346 ARG B O 1
ATOM 5120 N N . LYS B 1 341 ? -40.567 10.160 33.741 1.00 29.90 347 LYS B N 1
ATOM 5121 C CA . LYS B 1 341 ? -40.133 10.801 34.973 1.00 32.06 347 LYS B CA 1
ATOM 5122 C C . LYS B 1 341 ? -41.121 10.468 36.085 1.00 25.83 347 LYS B C 1
ATOM 5123 O O . LYS B 1 341 ? -42.329 10.673 35.936 1.00 31.10 347 LYS B O 1
ATOM 5129 N N . ILE B 1 342 ? -40.610 9.943 37.194 1.00 30.09 348 ILE B N 1
ATOM 5130 C CA . ILE B 1 342 ? -41.437 9.472 38.300 1.00 30.66 348 ILE B CA 1
ATOM 5131 C C . ILE B 1 342 ? -41.389 10.433 39.484 1.00 31.46 348 ILE B C 1
ATOM 5132 O O . ILE B 1 342 ? -42.425 10.910 39.948 1.00 33.07 348 ILE B O 1
ATOM 5137 N N A PHE B 1 343 ? -40.188 10.774 39.951 0.70 33.64 349 PHE B N 1
ATOM 5138 N N B PHE B 1 343 ? -40.196 10.681 40.019 0.30 34.40 349 PHE B N 1
ATOM 5139 C CA A PHE B 1 343 ? -40.012 11.538 41.183 0.70 34.86 349 PHE B CA 1
ATOM 5140 C CA B PHE B 1 343 ? -39.997 11.567 41.154 0.30 35.29 349 PHE B CA 1
ATOM 5141 C C A PHE B 1 343 ? -38.901 12.560 40.991 0.70 37.75 349 PHE B C 1
ATOM 5142 C C B PHE B 1 343 ? -38.969 12.619 40.782 0.30 37.16 349 PHE B C 1
ATOM 5143 O O A PHE B 1 343 ? -37.785 12.193 40.614 0.70 40.72 349 PHE B O 1
ATOM 5144 O O B PHE B 1 343 ? -37.996 12.334 40.078 0.30 40.18 349 PHE B O 1
ATOM 5159 N N . SER B 1 344 ? -39.197 13.834 41.261 1.00 31.05 350 SER B N 1
ATOM 5160 C CA . SER B 1 344 ? -38.212 14.904 41.173 1.00 32.93 350 SER B CA 1
ATOM 5161 C C . SER B 1 344 ? -38.184 15.644 42.500 1.00 32.15 350 SER B C 1
ATOM 5162 O O . SER B 1 344 ? -39.235 16.051 43.006 1.00 34.29 350 SER B O 1
ATOM 5165 N N . GLY B 1 345 ? -36.990 15.812 43.062 1.00 34.30 351 GLY B N 1
ATOM 5166 C CA . GLY B 1 345 ? -36.863 16.496 44.335 1.00 27.20 351 GLY B CA 1
ATOM 5167 C C . GLY B 1 345 ? -35.546 16.265 45.046 1.00 25.71 351 GLY B C 1
ATOM 5168 O O . GLY B 1 345 ? -34.476 16.324 44.432 1.00 30.70 351 GLY B O 1
ATOM 5169 N N . GLU B 1 346 ? -35.613 15.995 46.346 1.00 25.87 352 GLU B N 1
ATOM 5170 C CA . GLU B 1 346 ? -34.436 15.891 47.197 1.00 26.04 352 GLU B CA 1
ATOM 5171 C C . GLU B 1 346 ? -34.428 14.538 47.894 1.00 27.10 352 GLU B C 1
ATOM 5172 O O . GLU B 1 346 ? -35.446 14.117 48.455 1.00 29.06 352 GLU B O 1
ATOM 5178 N N . VAL B 1 347 ? -33.284 13.861 47.860 1.00 25.62 353 VAL B N 1
ATOM 5179 C CA . VAL B 1 347 ? -33.086 12.600 48.565 1.00 25.46 353 VAL B CA 1
ATOM 5180 C C . VAL B 1 347 ? -32.158 12.859 49.741 1.00 26.27 353 VAL B C 1
ATOM 5181 O O . VAL B 1 347 ? -31.152 13.564 49.604 1.00 29.15 353 VAL B O 1
ATOM 5185 N N . TYR B 1 348 ? -32.503 12.301 50.898 1.00 27.51 354 TYR B N 1
ATOM 5186 C CA . TYR B 1 348 ? -31.766 12.518 52.134 1.00 30.53 354 TYR B CA 1
ATOM 5187 C C . TYR B 1 348 ? -30.980 11.266 52.495 1.00 33.14 354 TYR B C 1
ATOM 5188 O O . TYR B 1 348 ? -31.462 10.143 52.314 1.00 29.72 354 TYR B O 1
ATOM 5197 N N . LEU B 1 349 ? -29.764 11.469 53.000 1.00 31.15 355 LEU B N 1
ATOM 5198 C CA . LEU B 1 349 ? -28.835 10.383 53.263 1.00 33.91 355 LEU B CA 1
ATOM 5199 C C . LEU B 1 349 ? -28.719 10.133 54.758 1.00 29.71 355 LEU B C 1
ATOM 5200 O O . LEU B 1 349 ? -28.586 11.092 55.531 1.00 31.29 355 LEU B O 1
ATOM 5205 N N . PRO B 1 350 ? -28.754 8.866 55.207 1.00 31.76 356 PRO B N 1
ATOM 5206 C CA . PRO B 1 350 ? -28.669 8.506 56.629 1.00 38.71 356 PRO B CA 1
ATOM 5207 C C . PRO B 1 350 ? -27.329 8.858 57.275 1.00 45.09 356 PRO B C 1
ATOM 5208 O O . PRO B 1 350 ? -26.431 9.339 56.586 1.00 49.30 356 PRO B O 1
#

Nearest PDB structures (foldseek):
  6otv-assembly1_A  TM=1.003E+00  e=2.767E-84  Escherichia coli K-12
  6p3j-assembly1_A  TM=9.380E-01  e=1.476E-52  Novosphingobium sp. KA1
  6p3h-assembly2_D  TM=8.882E-01  e=1.459E-51  Novosphingobium sp. KA1
  6p3k-assembly2_B  TM=9.255E-01  e=1.736E-50  Novosphingobium sp. KA1
  6p3j-assembly1_B  TM=9.416E-01  e=2.457E-48  Novosphingobium sp. KA1

CATH classification: 3.10.310.10

B-factor: mean 45.69, std 17.19, range [13.07, 125.75]

Sequence (700 aa):
MKKIPCVMMRGGTSRGAFLLAEHLPEDQTQRDKILMAIMGSGNDDLEIDGIGGGNPLTSKVAIISRSSDPRADVDYLFAQVIVHHEQRVDTTPNCGNMLSGVGAFAIENGLIAATSPVTRVRIRNVNTGTFIEADVQTPNGVVEYEGSARIDGVPGTAAPVALTFLNAAGTKTGKVFPTDNQIDYFDDVPVTCIDMAMPVVIIPAEYLGKTGYELPAELDADKALLARIESIRLQAGKAMGLGDVSNMVIPKPVLISPAQKGGAINVRYFMPHSCHRALAITGAIAISSSCALEGTVTRQIVPSVGYGNINIEHPSGALDVHHLSNEGQDATTLRASVIRTTRKIFFSGEVYLPMKKIPCVMMRGGTSRGAFLLAEHLPEDQTQRDKILMAIMGSGNDLEIDGIGGGNPLTSKVAIISRSSDPRADVDYLFAQVIVHHEQRVDTTPNCGNMLSGVGAFAIENGLIAATSPVTRVRIRNVNTGTFIEADVQTPNGVVEYEGSARIDGVPGTAAPVALTFLNAAGTKTGKVFPTDNQIDYFDDVPVTCIDMAMPVVIIPAEYLGKTGYELPAELDADKALLARIESIRLQAGKAMGLGDVSNMVIPKPVLISPAQKGGAINVRYFMPHSCHRALAITGAIAISSSCALEGTVTRQIVPSVGYGNINIEHPSGALDVHHLSNEGQDATTLRASVIRTTRKIFFSGEVYLP

Solvent-accessible surface area: 28205 Å² total; per-residue (Å²): 114,140,122,1,58,8,18,23,1,32,0,0,45,3,70,2,0,1,1,32,40,147,58,20,44,180,79,105,70,92,31,16,118,16,0,31,26,0,0,9,12,41,60,88,126,3,132,104,29,46,10,38,16,71,75,87,29,0,20,0,0,10,0,34,123,8,45,16,20,106,10,27,0,10,0,40,1,0,24,0,36,6,126,90,131,113,22,50,47,80,54,12,16,5,19,0,0,0,0,0,0,1,6,0,19,76,56,50,22,31,87,30,17,25,79,37,2,41,0,12,0,55,0,62,35,59,34,5,22,0,14,0,36,7,59,0,57,139,28,102,20,63,36,140,33,102,20,173,19,69,74,26,128,46,63,8,6,44,5,24,0,17,2,6,52,5,31,12,42,130,51,60,110,10,25,14,22,97,73,72,36,14,143,19,75,135,10,10,0,0,0,0,0,0,10,25,7,0,0,0,0,2,0,126,124,19,69,44,76,1,95,30,108,12,74,90,0,42,75,42,140,64,6,28,62,148,2,40,46,2,0,72,82,0,0,60,43,1,72,39,44,84,0,72,103,68,67,17,0,23,0,0,1,2,1,49,29,84,94,79,22,17,0,6,0,12,2,0,78,3,96,55,5,42,175,30,15,28,6,7,0,0,0,0,0,0,0,0,2,11,17,147,42,1,0,0,87,112,43,8,108,88,48,35,119,21,99,1,35,0,14,24,38,63,28,33,15,66,0,85,2,27,33,104,32,113,86,14,73,27,7,87,1,18,1,87,14,2,9,112,77,72,138,74,37,67,22,156,15,115,116,140,124,1,57,10,19,24,1,32,0,0,46,3,70,1,0,1,1,31,39,146,59,20,41,179,80,105,71,93,28,17,116,16,0,30,25,0,1,9,12,39,61,86,125,2,132,105,30,45,9,38,16,72,75,88,28,0,19,0,0,10,0,34,122,8,44,17,19,104,9,28,0,10,0,40,1,0,23,0,36,6,127,92,131,111,23,49,48,77,53,14,16,5,20,0,0,1,0,0,0,1,6,0,18,76,57,48,23,30,87,32,17,24,79,39,2,41,0,12,0,53,0,61,36,59,34,6,24,0,13,0,36,8,59,0,58,137,29,101,20,63,37,142,33,103,20,170,17,72,74,26,128,46,63,9,6,44,5,23,0,17,2,7,49,6,32,12,41,131,51,58,110,9,24,14,22,99,72,71,37,14,149,19,76,138,10,10,0,0,0,0,0,0,10,25,6,0,0,0,0,2,0,127,123,31,70,44,75,1,96,33,110,11,74,91,0,41,74,42,141,81,8,26,63,40,4,41,46,1,0,72,81,0,0,59,45,1,72,39,44,84,0,68,149,72,67,16,0,19,0,0,1,1,1,51,28,83,95,79,22,16,0,6,0,13,3,1,86,6,103,54,4,42,169,30,15,28,7,7,0,0,0,0,0,0,0,0,2,9,14,145,43,1,0,0,83,110,42,10,109,90,50,36,118,20,99,1,35,0,14,25,37,63,28,31,16,68,0,86,2,26,34,110,28,112,87,15,73,28,7,85,2,21,1,88,14,2,9,113,76,71,136,74,37,68,23,155,14,113

Foldseek 3Di:
DFKFWWFWKFQFLAIETEHEPVGADPDPVRRLVVLCLQQLAQACCSVRHQARSDQRRSKYWYKYQDPDPVFQIEIFIWGQHHNHGDIDRAADFVRVVRCHVLVCLVVVSDFFDPQWRWGWYQYPNQRWIKIKIAGRHVRHGFFADQDDDFNDDDGTDKIKIKTFFQAQSPQNHQQLLPALWDAFPNFIWGFGGGLATEIEGAQVVLVHQLQDAQVVCLVPVVSLVVLVSVQQVSQVSSVHHPCVVPQPDWYKHWAQDDPPFFIEIFTPSRRGTDQFDGPSRVRSVVLSLADPRHCSVVHTPRDHFAWGWYHYNRGIFTKGWDAPDDDSRRIMIMGMGHMGTDDTDMGTGD/DFKFWWFWKFQFLAIETEEEPVGADPDPVRRLQVLCQAQLAAACCSVRHQARSDQRRSKYWYKYQDPDPVFQMEIFIWGQHHNHGDIDRAADFVRVVNCHVLVCLVVVSDFFDPQWRWGWYQYPNQRWIKIKIAGQHVRHGFFADQPDDFNDPDGTDKIKIKTFFQACSPQNHQQLLPALWDAFPNFIWGFGGGLATEIEGAQVVLVHQLQDAQVVCLVPVVSLVVQVSVQQVSQVSSVHHPCVPPQPDWYKHWAQDDPPFFIEIFIPSPRGTDQFDGPRRVRSVVLSLADPDHCSVVHTPRDHFAWGWYHYNRGIFTKGWDAPDDDSRRIMIMGMGHMGTDDTDMGTGD

Radius of gyration: 28.19 Å; Cα contacts (8 Å, |Δi|>4): 1866; chains: 2; bounding box: 67×77×81 Å